Protein AF-A0A2V2BXX1-F1 (afdb_monomer_lite)

Foldseek 3Di:
DDDDDDDDPPPPQQAQEKEFADDPDPVDDQALQPQQRIARDPVRPHGGPDHAAASYEYEYDDDQAHEHAAPDEHHYQEYEHEAPAQAAADPENYEYNDEYEHLEEYEYEHEAEHYDEEHEHEHEDPAEYAHLYEYEYEYEYDPPHPYAYEYEYHYPDPPHEYAHNEEYDYHYPDPPHAAYEYEYQHEYEHLYEHEQPRHAYEYEQEEYEYEGLAYAEEHEYEYEDLREYEYEHAHPAEHEYEYFYAYQDQNYEYEYEYNYALRGEYEYAYDADDPDHHGHAHEEYEYAAYEYEYADDPPHAYAEYEDHYLRGEYEFAHSDHPQAGEYEYQEYEYAAYEYEKEDADLPGIHAYEHVAAHAYDHDPVRYYYHYHYDPVVVCVRCVVVPFKHKRWRRYFHAFPHNCAQDKDWDDDPQKTKIWHHHRTGIMMMIGHDDPVVVVVVVVVVVVVVVVVVVVD

Secondary structure (DSSP, 8-state):
--PPPP------PPPEEEEE--SS-TT--SBTT-GGGEESSTT--SB--S---TTEEEEE-S-S-EEE-TTS-EEESEEEEEEEEE-S--S-SEEESS-EEESS-EEEEEEE---SSEEEEEEEESS-EEESS-EEEEEEE-TT---EEEEEEEESSTT-EEEESS-EEEEESSTTPPPEEEEESSEEEESS-EE-TTEEEEE-SSEEEEEES-EEEEEEEEE-TT-EEEEEE--SSEEEEEEEEEESSTT-EEEEEEE--TT-EEEEEEES--SSSEEPPP--EEEEEEEEEEEPPTT--EEEEEEEEEEEEEEE--SSTTS--EEEEEEEEESSEEEEEEEEETTEE-EEEESS-EEE-S-GGGEEEEEE--HHHHHHHHHHTTSEEEEEEEEE--TT-TTTT-EEEEEETTEEEEEEE-SSEEEEEEEPPPHHHHHHHHHHHHHHHHHHHTT-

pLDDT: mean 91.32, std 12.05, range [31.16, 98.94]

Radius of gyration: 28.4 Å; chains: 1; bounding box: 78×73×84 Å

Structure (mmCIF, N/CA/C/O backbone):
data_AF-A0A2V2BXX1-F1
#
_entry.id   AF-A0A2V2BXX1-F1
#
loop_
_atom_site.group_PDB
_atom_site.id
_atom_site.type_symbol
_atom_site.label_atom_id
_atom_site.label_alt_id
_atom_site.label_comp_id
_atom_site.label_asym_id
_atom_site.label_entity_id
_atom_site.label_seq_id
_atom_site.pdbx_PDB_ins_code
_atom_site.Cartn_x
_atom_site.Cartn_y
_atom_site.Cartn_z
_atom_site.occupancy
_atom_site.B_iso_or_equiv
_atom_site.auth_seq_id
_atom_site.auth_comp_id
_atom_site.auth_asym_id
_atom_site.auth_atom_id
_atom_site.pdbx_PDB_model_num
ATOM 1 N N . MET A 1 1 ? -13.740 -54.137 -30.223 1.00 35.28 1 MET A N 1
ATOM 2 C CA . MET A 1 1 ? -13.662 -52.695 -30.531 1.00 35.28 1 MET A CA 1
ATOM 3 C C . MET A 1 1 ? -13.353 -51.973 -29.231 1.00 35.28 1 MET A C 1
ATOM 5 O O . MET A 1 1 ? -14.256 -51.784 -28.432 1.00 35.28 1 MET A O 1
ATOM 9 N N . LEU A 1 2 ? -12.077 -51.684 -28.973 1.00 31.16 2 LEU A N 1
ATOM 10 C CA . LEU A 1 2 ? -11.660 -50.760 -27.917 1.00 31.16 2 LEU A CA 1
ATOM 11 C C . LEU A 1 2 ? -11.242 -49.472 -28.629 1.00 31.16 2 LEU A C 1
ATOM 13 O O . LEU A 1 2 ? -10.355 -49.515 -29.480 1.00 31.16 2 LEU A O 1
ATOM 17 N N . SER A 1 3 ? -11.919 -48.363 -28.338 1.00 34.69 3 SER A N 1
ATOM 18 C CA . SER A 1 3 ? -11.558 -47.045 -28.854 1.00 34.69 3 SER A CA 1
ATOM 19 C C . SER A 1 3 ? -10.356 -46.513 -28.080 1.00 34.69 3 SER A C 1
ATOM 21 O O . SER A 1 3 ? -10.438 -46.313 -26.868 1.00 34.69 3 SER A O 1
ATOM 23 N N . ALA A 1 4 ? -9.251 -46.274 -28.780 1.00 36.31 4 ALA A N 1
ATOM 24 C CA . ALA A 1 4 ? -8.150 -45.479 -28.262 1.00 36.31 4 ALA A CA 1
ATOM 25 C C . ALA A 1 4 ? -8.583 -44.005 -28.232 1.00 36.31 4 ALA A C 1
ATOM 27 O O . ALA A 1 4 ? -8.923 -43.435 -29.267 1.00 36.31 4 ALA A O 1
ATOM 28 N N . LEU A 1 5 ? -8.601 -43.408 -27.041 1.00 34.56 5 LEU A N 1
ATOM 29 C CA . LEU A 1 5 ? -8.665 -41.959 -26.866 1.00 34.56 5 LEU A CA 1
ATOM 30 C C . LEU A 1 5 ? -7.260 -41.385 -27.116 1.00 34.56 5 LEU A C 1
ATOM 32 O O . LEU A 1 5 ? -6.295 -41.939 -26.581 1.00 34.56 5 LEU A O 1
ATOM 36 N N . PRO A 1 6 ? -7.105 -40.303 -27.897 1.00 39.97 6 PRO A N 1
ATOM 37 C CA . PRO A 1 6 ? -5.820 -39.640 -28.025 1.00 39.97 6 PRO A CA 1
ATOM 38 C C . PRO A 1 6 ? -5.518 -38.880 -26.729 1.00 39.97 6 PRO A C 1
ATOM 40 O O . PRO A 1 6 ? -6.263 -37.992 -26.317 1.00 39.97 6 PRO A O 1
ATOM 43 N N . PHE A 1 7 ? -4.411 -39.244 -26.086 1.00 39.22 7 PHE A N 1
ATOM 44 C CA . PHE A 1 7 ? -3.748 -38.402 -25.098 1.00 39.22 7 PHE A CA 1
ATOM 45 C C . PHE A 1 7 ? -3.263 -37.135 -25.813 1.00 39.22 7 PHE A C 1
ATOM 47 O O . PHE A 1 7 ? -2.335 -37.198 -26.618 1.00 39.22 7 PHE A O 1
ATOM 54 N N . PHE A 1 8 ? -3.883 -35.988 -25.534 1.00 37.69 8 PHE A N 1
ATOM 55 C CA . PHE A 1 8 ? -3.296 -34.695 -25.871 1.00 37.69 8 PHE A CA 1
ATOM 56 C C . PHE A 1 8 ? -2.157 -34.425 -24.886 1.00 37.69 8 PHE A C 1
ATOM 58 O O . PHE A 1 8 ? -2.386 -34.105 -23.722 1.00 37.69 8 PHE A O 1
ATOM 65 N N . TRP A 1 9 ? -0.920 -34.593 -25.344 1.00 38.62 9 TRP A N 1
ATOM 66 C CA . TRP A 1 9 ? 0.232 -33.976 -24.700 1.00 38.62 9 TRP A CA 1
ATOM 67 C C . TRP A 1 9 ? 0.172 -32.473 -24.979 1.00 38.62 9 TRP A C 1
ATOM 69 O O . TRP A 1 9 ? 0.495 -32.039 -26.081 1.00 38.62 9 TRP A O 1
ATOM 79 N N . SER A 1 10 ? -0.231 -31.668 -23.997 1.00 36.09 10 SER A N 1
ATOM 80 C CA . SER A 1 10 ? 0.176 -30.264 -23.960 1.00 36.09 10 SER A CA 1
ATOM 81 C C . SER A 1 10 ? 1.615 -30.231 -23.446 1.00 36.09 10 SER A C 1
ATOM 83 O O . SER A 1 10 ? 1.868 -30.074 -22.252 1.00 36.09 10 SER A O 1
ATOM 85 N N . SER A 1 11 ? 2.580 -30.473 -24.328 1.00 45.53 11 SER A N 1
ATOM 86 C CA . SER A 1 11 ? 3.955 -30.070 -24.054 1.00 45.53 11 SER A CA 1
ATOM 87 C C . SER A 1 11 ? 3.953 -28.548 -23.957 1.00 45.53 11 SER A C 1
ATOM 89 O O . SER A 1 11 ? 3.694 -27.885 -24.960 1.00 45.53 11 SER A O 1
ATOM 91 N N . ALA A 1 12 ? 4.179 -28.006 -22.759 1.00 49.41 12 ALA A N 1
ATOM 92 C CA . ALA A 1 12 ? 4.512 -26.599 -22.596 1.00 49.41 12 ALA A CA 1
ATOM 93 C C . ALA A 1 12 ? 5.791 -26.354 -23.408 1.00 49.41 12 ALA A C 1
ATOM 95 O O . ALA A 1 12 ? 6.870 -26.808 -23.027 1.00 49.41 12 ALA A O 1
ATOM 96 N N . PHE A 1 13 ? 5.649 -25.757 -24.589 1.00 61.97 13 PHE A N 1
ATOM 97 C CA . PHE A 1 13 ? 6.794 -25.237 -25.318 1.00 61.97 13 PHE A CA 1
ATOM 98 C C . PHE A 1 13 ? 7.329 -24.064 -24.499 1.00 61.97 13 PHE A C 1
ATOM 100 O O . PHE A 1 13 ? 6.565 -23.178 -24.127 1.00 61.97 13 PHE A O 1
ATOM 107 N N . ALA A 1 14 ? 8.618 -24.094 -24.163 1.00 79.38 14 ALA A N 1
ATOM 108 C CA . ALA A 1 14 ? 9.272 -22.925 -23.593 1.00 79.38 14 ALA A CA 1
ATOM 109 C C . ALA A 1 14 ? 9.264 -21.812 -24.648 1.00 79.38 14 ALA A C 1
ATOM 111 O O . ALA A 1 14 ? 9.535 -22.091 -25.820 1.00 79.38 14 ALA A O 1
ATOM 112 N N . ALA A 1 15 ? 8.940 -20.586 -24.233 1.00 90.38 15 ALA A N 1
ATOM 113 C CA . ALA A 1 15 ? 8.983 -19.435 -25.121 1.00 90.38 15 ALA A CA 1
ATOM 114 C C . ALA A 1 15 ? 10.393 -19.275 -25.716 1.00 90.38 15 ALA A C 1
ATOM 116 O O . ALA A 1 15 ? 11.394 -19.491 -25.030 1.00 90.38 15 ALA A O 1
ATOM 117 N N . GLN A 1 16 ? 10.471 -18.937 -27.002 1.00 96.06 16 GLN A N 1
ATOM 118 C CA . GLN A 1 16 ? 11.736 -18.726 -27.699 1.00 96.06 16 GLN A CA 1
ATOM 119 C C . GLN A 1 16 ? 12.265 -17.317 -27.425 1.00 96.06 16 GLN A C 1
ATOM 121 O O . GLN A 1 16 ? 11.536 -16.338 -27.570 1.00 96.06 16 GLN A O 1
ATOM 126 N N . ASP A 1 17 ? 13.552 -17.199 -27.117 1.00 97.69 17 ASP A N 1
ATOM 127 C CA . ASP A 1 17 ? 14.192 -15.895 -26.966 1.00 97.69 17 ASP A CA 1
ATOM 128 C C . ASP A 1 17 ? 14.398 -15.217 -28.326 1.00 97.69 17 ASP A C 1
ATOM 130 O O . ASP A 1 17 ? 14.921 -15.807 -29.277 1.00 97.69 17 ASP A O 1
ATOM 134 N N . LEU A 1 18 ? 13.980 -13.957 -28.397 1.00 97.75 18 LEU A N 1
ATOM 135 C CA . LEU A 1 18 ? 14.207 -13.045 -29.501 1.00 97.75 18 LEU A CA 1
ATOM 136 C C . LEU A 1 18 ? 15.052 -11.871 -29.019 1.00 97.75 18 LEU A C 1
ATOM 138 O O . LEU A 1 18 ? 14.770 -11.245 -27.998 1.00 97.75 18 LEU A O 1
ATOM 142 N N . TYR A 1 19 ? 16.059 -11.525 -29.805 1.00 95.50 19 TYR A N 1
ATOM 143 C CA . TYR A 1 19 ? 17.017 -10.479 -29.489 1.00 95.50 19 TYR A CA 1
ATOM 144 C C . TYR A 1 19 ? 16.738 -9.263 -30.353 1.00 95.50 19 TYR A C 1
ATOM 146 O O . TYR A 1 19 ? 16.757 -9.329 -31.584 1.00 95.50 19 TYR A O 1
ATOM 154 N N . PHE A 1 20 ? 16.454 -8.146 -29.700 1.00 93.38 20 PHE A N 1
ATOM 155 C CA . PHE A 1 20 ? 16.162 -6.899 -30.375 1.00 93.38 20 PHE A CA 1
ATOM 156 C C . PHE A 1 20 ? 17.443 -6.282 -30.929 1.00 93.38 20 PHE A C 1
ATOM 158 O O . PHE A 1 20 ? 18.502 -6.281 -30.287 1.00 93.38 20 PHE A O 1
ATOM 165 N N . ASN A 1 21 ? 17.341 -5.734 -32.130 1.00 86.94 21 ASN A N 1
ATOM 166 C CA . ASN A 1 21 ? 18.432 -5.065 -32.808 1.00 86.94 21 ASN A CA 1
ATOM 167 C C . ASN A 1 21 ? 18.099 -3.588 -32.985 1.00 86.94 21 ASN A C 1
ATOM 169 O O . ASN A 1 21 ? 17.189 -3.273 -33.746 1.00 86.94 21 ASN A O 1
ATOM 173 N N . THR A 1 22 ? 18.816 -2.674 -32.321 1.00 70.00 22 THR A N 1
ATOM 174 C CA . THR A 1 22 ? 18.607 -1.235 -32.551 1.00 70.00 22 THR A CA 1
ATOM 175 C C . THR A 1 22 ? 19.831 -0.357 -32.296 1.00 70.00 22 THR A C 1
ATOM 177 O O . THR A 1 22 ? 20.702 -0.664 -31.488 1.00 70.00 22 THR A O 1
ATOM 180 N N . ALA A 1 23 ? 19.754 0.791 -32.985 1.00 53.06 23 ALA A N 1
ATOM 181 C CA . ALA A 1 23 ? 20.090 2.174 -32.622 1.00 53.06 23 ALA A CA 1
ATOM 182 C C . ALA A 1 23 ? 21.279 2.792 -33.362 1.00 53.06 23 ALA A C 1
ATOM 184 O O . ALA A 1 23 ? 21.200 3.972 -33.700 1.00 53.06 23 ALA A O 1
ATOM 185 N N . ASP A 1 24 ? 22.281 2.000 -33.744 1.00 54.75 24 ASP A N 1
ATOM 186 C CA . ASP A 1 24 ? 23.438 2.508 -34.501 1.00 54.75 24 ASP A CA 1
ATOM 187 C C . ASP A 1 24 ? 23.455 2.078 -35.983 1.00 54.75 24 ASP A C 1
ATOM 189 O O . ASP A 1 24 ? 24.312 2.522 -36.749 1.00 54.75 24 ASP A O 1
ATOM 193 N N . SER A 1 25 ? 22.497 1.247 -36.421 1.00 61.72 25 SER A N 1
ATOM 194 C CA . SER A 1 25 ? 22.341 0.857 -37.830 1.00 61.72 25 SER A CA 1
ATOM 195 C C . SER A 1 25 ? 21.210 1.646 -38.503 1.00 61.72 25 SER A C 1
ATOM 197 O O . SER A 1 25 ? 20.096 1.660 -37.976 1.00 61.72 25 SER A O 1
ATOM 199 N N . PRO A 1 26 ? 21.439 2.267 -39.678 1.00 64.75 26 PRO A N 1
ATOM 200 C CA . PRO A 1 26 ? 20.400 2.987 -40.420 1.00 64.75 26 PRO A CA 1
ATOM 201 C C . PRO A 1 26 ? 19.289 2.073 -40.964 1.00 64.75 26 PRO A C 1
ATOM 203 O O . PRO A 1 26 ? 18.260 2.579 -41.407 1.00 64.75 26 PRO A O 1
ATOM 206 N N . ASP A 1 27 ? 19.490 0.753 -40.934 1.00 72.25 27 ASP A N 1
ATOM 207 C CA . ASP A 1 27 ? 18.590 -0.228 -41.543 1.00 72.25 27 ASP A CA 1
ATOM 208 C C . ASP A 1 27 ? 17.429 -0.651 -40.624 1.00 72.25 27 ASP A C 1
ATOM 210 O O . ASP A 1 27 ? 16.461 -1.242 -41.099 1.00 72.25 27 ASP A O 1
ATOM 214 N N . PHE A 1 28 ? 17.496 -0.331 -39.325 1.00 77.88 28 PHE A N 1
ATOM 215 C CA . PHE A 1 28 ? 16.509 -0.752 -38.325 1.00 77.88 28 PHE A CA 1
ATOM 216 C C . PHE A 1 28 ? 15.917 0.447 -37.587 1.00 77.88 28 PHE A C 1
ATOM 218 O O . PHE A 1 28 ? 16.602 1.422 -37.272 1.00 77.88 28 PHE A O 1
ATOM 225 N N . ASN A 1 29 ? 14.621 0.378 -37.289 1.00 86.12 29 ASN A N 1
ATOM 226 C CA . ASN A 1 29 ? 13.957 1.397 -36.481 1.00 86.12 29 ASN A CA 1
ATOM 227 C C . ASN A 1 29 ? 13.998 1.017 -34.987 1.00 86.12 29 ASN A C 1
ATOM 229 O O . ASN A 1 29 ? 14.440 -0.061 -34.613 1.00 86.12 29 ASN A O 1
ATOM 233 N N . ARG A 1 30 ? 13.563 1.920 -34.101 1.00 87.81 30 ARG A N 1
ATOM 234 C CA . ARG A 1 30 ? 13.601 1.704 -32.638 1.00 87.81 30 ARG A CA 1
ATOM 235 C C . ARG A 1 30 ? 12.337 1.056 -32.058 1.00 87.81 30 ARG A C 1
ATOM 237 O O . ARG A 1 30 ? 12.133 1.124 -30.843 1.00 87.81 30 ARG A O 1
ATOM 244 N N . TYR A 1 31 ? 11.449 0.534 -32.907 1.00 93.44 31 TYR A N 1
ATOM 245 C CA . TYR A 1 31 ? 10.123 0.081 -32.500 1.00 93.44 31 TYR A CA 1
ATOM 246 C C . TYR A 1 31 ? 10.107 -1.404 -32.133 1.00 93.44 31 TYR A C 1
ATOM 248 O O . TYR A 1 31 ? 10.334 -2.271 -32.972 1.00 93.44 31 TYR A O 1
ATOM 256 N N . LEU A 1 32 ? 9.800 -1.697 -30.870 1.00 95.31 32 LEU A N 1
ATOM 257 C CA . LEU A 1 32 ? 9.736 -3.055 -30.323 1.00 95.31 32 LEU A CA 1
ATOM 258 C C . LEU A 1 32 ? 8.617 -3.889 -30.958 1.00 95.31 32 LEU A C 1
ATOM 260 O O . LEU A 1 32 ? 8.727 -5.102 -31.048 1.00 95.31 32 LEU A O 1
ATOM 264 N N . ASN A 1 33 ? 7.537 -3.250 -31.408 1.00 95.75 33 ASN A N 1
ATOM 265 C CA . ASN A 1 33 ? 6.390 -3.896 -32.050 1.00 95.75 33 ASN A CA 1
ATOM 266 C C . ASN A 1 33 ? 6.540 -4.086 -33.567 1.00 95.75 33 ASN A C 1
ATOM 268 O O . ASN A 1 33 ? 5.565 -4.432 -34.233 1.00 95.75 33 ASN A O 1
ATOM 272 N N . ASP A 1 34 ? 7.734 -3.867 -34.112 1.00 93.94 34 ASP A N 1
ATOM 273 C CA . ASP A 1 34 ? 8.081 -4.249 -35.476 1.00 93.94 34 ASP A CA 1
ATOM 274 C C . ASP A 1 34 ? 8.897 -5.547 -35.435 1.00 93.94 34 ASP A C 1
ATOM 276 O O . ASP A 1 34 ? 10.028 -5.567 -34.946 1.00 93.94 34 ASP A O 1
ATOM 280 N N . SER A 1 35 ? 8.305 -6.647 -35.915 1.00 94.50 35 SER A N 1
ATOM 281 C CA . SER A 1 35 ? 8.915 -7.980 -35.860 1.00 94.50 35 SER A CA 1
ATOM 282 C C . SER A 1 35 ? 10.227 -8.057 -36.638 1.00 94.50 35 SER A C 1
ATOM 284 O O . SER A 1 35 ? 11.101 -8.832 -36.258 1.00 94.50 35 SER A O 1
ATOM 286 N N . SER A 1 36 ? 10.410 -7.210 -37.657 1.00 92.25 36 SER A N 1
ATOM 287 C CA . SER A 1 36 ? 11.623 -7.203 -38.474 1.00 92.25 36 SER A CA 1
ATOM 288 C C . SER A 1 36 ? 12.866 -6.716 -37.715 1.00 92.25 36 SER A C 1
ATOM 290 O O . SER A 1 36 ? 13.986 -6.954 -38.159 1.00 92.25 36 SER A O 1
ATOM 292 N N . ASN A 1 37 ? 12.706 -6.089 -36.547 1.00 93.12 37 ASN A N 1
ATOM 293 C CA . ASN A 1 37 ? 13.821 -5.674 -35.694 1.00 93.12 37 ASN A CA 1
ATOM 294 C C . ASN A 1 37 ? 14.326 -6.779 -34.742 1.00 93.12 37 ASN A C 1
ATOM 296 O O . ASN A 1 37 ? 15.230 -6.528 -33.942 1.00 93.12 37 ASN A O 1
ATOM 300 N N . TRP A 1 38 ? 13.742 -7.978 -34.776 1.00 95.19 38 TRP A N 1
ATOM 301 C CA . TRP A 1 38 ? 14.069 -9.071 -33.859 1.00 95.19 38 TRP A CA 1
ATOM 302 C C . TRP A 1 38 ? 14.871 -10.176 -34.546 1.00 95.19 38 TRP A C 1
ATOM 304 O O . TRP A 1 38 ? 14.752 -10.397 -35.749 1.00 95.19 38 TRP A O 1
ATOM 314 N N . PHE A 1 39 ? 15.686 -10.881 -33.766 1.00 95.69 39 PHE A N 1
ATOM 315 C CA . PHE A 1 39 ? 16.561 -11.955 -34.229 1.00 95.69 39 PHE A CA 1
ATOM 316 C C . PHE A 1 39 ? 16.403 -13.187 -33.346 1.00 95.69 39 PHE A C 1
ATOM 318 O O . PHE A 1 39 ? 16.154 -13.067 -32.152 1.00 95.69 39 PHE A O 1
ATOM 325 N N . THR A 1 40 ? 16.563 -14.375 -33.919 1.00 96.94 40 THR A N 1
ATOM 326 C CA . THR A 1 40 ? 16.389 -15.648 -33.198 1.00 96.94 40 THR A CA 1
ATOM 327 C C . THR A 1 40 ? 17.648 -16.113 -32.463 1.00 96.94 40 THR A C 1
ATOM 329 O O . THR A 1 40 ? 17.644 -17.184 -31.861 1.00 96.94 40 THR A O 1
ATOM 332 N N . ASP A 1 41 ? 18.734 -15.344 -32.546 1.00 94.38 41 ASP A N 1
ATOM 333 C CA . ASP A 1 41 ? 20.022 -15.618 -31.916 1.00 94.38 41 ASP A CA 1
ATOM 334 C C . ASP A 1 41 ? 20.637 -14.348 -31.312 1.00 94.38 41 ASP A C 1
ATOM 336 O O . ASP A 1 41 ? 20.505 -13.251 -31.855 1.00 94.38 41 ASP A O 1
ATOM 340 N N . GLU A 1 42 ? 21.373 -14.506 -30.210 1.00 91.69 42 GLU A N 1
ATOM 341 C CA . GLU A 1 42 ? 22.026 -13.406 -29.483 1.00 91.69 42 GLU A CA 1
ATOM 342 C C . GLU A 1 42 ? 23.022 -12.622 -30.355 1.00 91.69 42 GLU A C 1
ATOM 344 O O . GLU A 1 42 ? 23.162 -11.400 -30.233 1.00 91.69 42 GLU A O 1
ATOM 349 N N . GLY A 1 43 ? 23.674 -13.323 -31.290 1.00 91.19 43 GLY A N 1
ATOM 350 C CA . GLY A 1 43 ? 24.585 -12.744 -32.274 1.00 91.19 43 GLY A CA 1
ATOM 351 C C . GLY A 1 43 ? 23.897 -11.872 -33.326 1.00 91.19 43 GLY A C 1
ATOM 352 O O . GLY A 1 43 ? 24.595 -11.211 -34.095 1.00 91.19 43 GLY A O 1
ATOM 353 N N . ARG A 1 44 ? 22.556 -11.846 -33.351 1.00 91.19 44 ARG A N 1
ATOM 354 C CA . ARG A 1 44 ? 21.722 -11.099 -34.303 1.00 91.19 44 ARG A CA 1
ATOM 355 C C . ARG A 1 44 ? 22.083 -11.416 -35.753 1.00 91.19 44 ARG A C 1
ATOM 357 O O . ARG A 1 44 ? 22.204 -10.527 -36.594 1.00 91.19 44 ARG A O 1
ATOM 364 N N . THR A 1 45 ? 22.287 -12.697 -36.047 1.00 92.19 45 THR A N 1
ATOM 365 C CA . THR A 1 45 ? 22.678 -13.169 -37.383 1.00 92.19 45 THR A CA 1
ATOM 366 C C . THR A 1 45 ? 21.506 -13.720 -38.191 1.00 92.19 45 THR A C 1
ATOM 368 O O . THR A 1 45 ? 21.547 -13.699 -39.422 1.00 92.19 45 THR A O 1
ATOM 371 N N . GLN A 1 46 ? 20.444 -14.170 -37.522 1.00 94.19 46 GLN A N 1
ATOM 372 C CA . GLN A 1 46 ? 19.235 -14.719 -38.117 1.00 94.19 46 GLN A CA 1
ATOM 373 C C . GLN A 1 46 ? 18.015 -13.867 -37.752 1.00 94.19 46 GLN A C 1
ATOM 375 O O . GLN A 1 46 ? 17.525 -13.897 -36.623 1.00 94.19 46 GLN A O 1
ATOM 380 N N . GLN A 1 47 ? 17.523 -13.103 -38.727 1.00 95.00 47 GLN A N 1
ATOM 381 C CA . GLN A 1 47 ? 16.355 -12.240 -38.561 1.00 95.00 47 GLN A CA 1
ATOM 382 C C . GLN A 1 47 ? 15.080 -13.064 -38.331 1.00 95.00 47 GLN A C 1
ATOM 384 O O . GLN A 1 47 ? 14.888 -14.135 -38.914 1.00 95.00 47 GLN A O 1
ATOM 389 N N . PHE A 1 48 ? 14.211 -12.560 -37.459 1.00 96.25 48 PHE A N 1
ATOM 390 C CA . PHE A 1 48 ? 12.910 -13.140 -37.172 1.00 96.25 48 PHE A CA 1
ATOM 391 C C . PHE A 1 48 ? 11.894 -12.743 -38.252 1.00 96.25 48 PHE A C 1
ATOM 393 O O . PHE A 1 48 ? 11.602 -11.570 -38.456 1.00 96.25 48 PHE A O 1
ATOM 400 N N . GLU A 1 49 ? 11.312 -13.743 -38.913 1.00 94.56 49 GLU A N 1
ATOM 401 C CA . GLU A 1 49 ? 10.328 -13.564 -39.998 1.00 94.56 49 GLU A CA 1
ATOM 402 C C . GLU A 1 49 ? 8.876 -13.807 -39.533 1.00 94.56 49 GLU A C 1
ATOM 404 O O . GLU A 1 49 ? 7.947 -13.893 -40.338 1.00 94.56 49 GLU A O 1
ATOM 409 N N . GLY A 1 50 ? 8.670 -13.993 -38.227 1.00 94.75 50 GLY A N 1
ATOM 410 C CA . GLY A 1 50 ? 7.374 -14.330 -37.649 1.00 94.75 50 GLY A CA 1
ATOM 411 C C . GLY A 1 50 ? 6.556 -13.119 -37.193 1.00 94.75 50 GLY A C 1
ATOM 412 O O . GLY A 1 50 ? 6.900 -11.956 -37.401 1.00 94.75 50 GLY A O 1
ATOM 413 N N . THR A 1 51 ? 5.438 -13.414 -36.531 1.00 95.50 51 THR A N 1
ATOM 414 C CA . THR A 1 51 ? 4.633 -12.425 -35.802 1.00 95.50 51 THR A CA 1
ATOM 415 C C . THR A 1 51 ? 4.945 -12.541 -34.315 1.00 95.50 51 THR A C 1
ATOM 417 O O . THR A 1 51 ? 4.972 -13.651 -33.788 1.00 95.50 51 THR A O 1
ATOM 420 N N . LEU A 1 52 ? 5.181 -11.407 -33.652 1.00 97.31 52 LEU A N 1
ATOM 421 C CA . LEU A 1 52 ? 5.405 -11.366 -32.205 1.00 97.31 52 LEU A CA 1
ATOM 422 C C . LEU A 1 52 ? 4.155 -11.852 -31.458 1.00 97.31 52 LEU A C 1
ATOM 424 O O . LEU A 1 52 ? 3.025 -11.612 -31.890 1.00 97.31 52 LEU A O 1
ATOM 428 N N . GLY A 1 53 ? 4.361 -12.536 -30.339 1.00 96.75 53 GLY A N 1
ATOM 429 C CA . GLY A 1 53 ? 3.289 -13.117 -29.546 1.00 96.75 53 GLY A CA 1
ATOM 430 C C . GLY A 1 53 ? 3.801 -13.792 -28.274 1.00 96.75 53 GLY A C 1
ATOM 431 O O . GLY A 1 53 ? 5.007 -13.796 -28.020 1.00 96.75 53 GLY A O 1
ATOM 432 N N . PRO A 1 54 ? 2.896 -14.402 -27.492 1.00 95.75 54 PRO A N 1
ATOM 433 C CA . PRO A 1 54 ? 3.193 -14.958 -26.171 1.00 95.75 54 PRO A CA 1
ATOM 434 C C . PRO A 1 54 ? 4.090 -16.204 -26.193 1.00 95.75 54 PRO A C 1
ATOM 436 O O . PRO A 1 54 ? 4.404 -16.738 -25.141 1.00 95.75 54 PRO A O 1
ATOM 439 N N . ASP A 1 55 ? 4.517 -16.669 -27.366 1.00 96.75 55 ASP A N 1
ATOM 440 C CA . ASP A 1 55 ? 5.485 -17.760 -27.507 1.00 96.75 55 ASP A CA 1
ATOM 441 C C . ASP A 1 55 ? 6.940 -17.252 -27.535 1.00 96.75 55 ASP A C 1
ATOM 443 O O . ASP A 1 55 ? 7.862 -18.049 -27.707 1.00 96.75 55 ASP A O 1
ATOM 447 N N . TYR A 1 56 ? 7.167 -15.939 -27.396 1.00 98.06 56 TYR A N 1
ATOM 448 C CA . TYR A 1 56 ? 8.489 -15.325 -27.541 1.00 98.06 56 TYR A CA 1
ATOM 449 C C . TYR A 1 56 ? 8.866 -14.434 -26.358 1.00 98.06 56 TYR A C 1
ATOM 451 O O . TYR A 1 56 ? 8.084 -13.576 -25.954 1.00 98.06 56 TYR A O 1
ATOM 459 N N . ASN A 1 57 ? 10.088 -14.569 -25.846 1.00 98.31 57 ASN A N 1
ATOM 460 C CA . ASN A 1 57 ? 10.669 -13.609 -24.907 1.00 98.31 57 ASN A CA 1
ATOM 461 C C . ASN A 1 57 ? 11.435 -12.541 -25.686 1.00 98.31 57 ASN A C 1
ATOM 463 O O . ASN A 1 57 ? 12.266 -12.873 -26.524 1.00 98.31 57 ASN A O 1
ATOM 467 N N . GLY A 1 58 ? 11.196 -11.264 -25.410 1.00 97.75 58 GLY A N 1
ATOM 468 C CA . GLY A 1 58 ? 11.987 -10.179 -25.981 1.00 97.75 58 GLY A CA 1
ATOM 469 C C . GLY A 1 58 ? 13.164 -9.815 -25.085 1.00 97.75 58 GLY A C 1
ATOM 470 O O . GLY A 1 58 ? 12.975 -9.539 -23.905 1.00 97.75 58 GLY A O 1
ATOM 471 N N . ILE A 1 59 ? 14.370 -9.751 -25.639 1.00 96.81 59 ILE A N 1
ATOM 472 C CA . ILE A 1 59 ? 15.585 -9.310 -24.951 1.00 96.81 59 ILE A CA 1
ATOM 473 C C . ILE A 1 59 ? 16.162 -8.096 -25.682 1.00 96.81 59 ILE A C 1
ATOM 475 O O . ILE A 1 59 ? 16.474 -8.153 -26.872 1.00 96.81 59 ILE A O 1
ATOM 479 N N . VAL A 1 60 ? 16.319 -6.987 -24.967 1.00 94.12 60 VAL A N 1
ATOM 480 C CA . VAL A 1 60 ? 16.824 -5.713 -25.484 1.00 94.12 60 VAL A CA 1
ATOM 481 C C . VAL A 1 60 ? 18.129 -5.379 -24.773 1.00 94.12 60 VAL A C 1
ATOM 483 O O . VAL A 1 60 ? 18.100 -5.083 -23.585 1.00 94.12 60 VAL A O 1
ATOM 486 N N . THR A 1 61 ? 19.263 -5.384 -25.481 1.00 89.44 61 THR A N 1
ATOM 487 C CA . THR A 1 61 ? 20.585 -5.100 -24.885 1.00 89.44 61 THR A CA 1
ATOM 488 C C . THR A 1 61 ? 21.386 -4.075 -25.674 1.00 89.44 61 THR A C 1
ATOM 490 O O . THR A 1 61 ? 21.248 -3.974 -26.892 1.00 89.44 61 THR A O 1
ATOM 493 N N . GLY A 1 62 ? 22.251 -3.328 -24.977 1.00 75.75 62 GLY A N 1
ATOM 494 C CA . GLY A 1 62 ? 23.259 -2.453 -25.591 1.00 75.75 62 GLY A CA 1
ATOM 495 C C . GLY A 1 62 ? 22.731 -1.129 -26.145 1.00 75.75 62 GLY A C 1
ATOM 496 O O . GLY A 1 62 ? 23.423 -0.473 -26.918 1.00 75.75 62 GLY A O 1
ATOM 497 N N . MET A 1 63 ? 21.516 -0.721 -25.775 1.00 71.56 63 MET A N 1
ATOM 498 C CA . MET A 1 63 ? 20.818 0.378 -26.441 1.00 71.56 63 MET A CA 1
ATOM 499 C C . MET A 1 63 ? 20.548 1.563 -25.524 1.00 71.56 63 MET A C 1
ATOM 501 O O . MET A 1 63 ? 20.458 1.427 -24.301 1.00 71.56 63 MET A O 1
ATOM 505 N N . THR A 1 64 ? 20.411 2.741 -26.140 1.00 71.25 64 THR A N 1
ATOM 506 C CA . THR A 1 64 ? 20.098 3.982 -25.433 1.00 71.25 64 THR A CA 1
ATOM 507 C C . THR A 1 64 ? 18.616 4.109 -25.131 1.00 71.25 64 THR A C 1
ATOM 509 O O . THR A 1 64 ? 18.253 4.116 -23.958 1.00 71.25 64 THR A O 1
ATOM 512 N N . ASN A 1 65 ? 17.769 4.132 -26.166 1.00 84.94 65 ASN A N 1
ATOM 513 C CA . ASN A 1 65 ? 16.333 4.378 -26.027 1.00 84.94 65 ASN A CA 1
ATOM 514 C C . ASN A 1 65 ? 15.509 3.469 -26.960 1.00 84.94 65 ASN A C 1
ATOM 516 O O . ASN A 1 65 ? 15.838 3.325 -28.139 1.00 84.94 65 ASN A O 1
ATOM 520 N N . VAL A 1 66 ? 14.379 2.944 -26.475 1.00 89.69 66 VAL A N 1
ATOM 521 C CA . VAL A 1 66 ? 13.425 2.129 -27.256 1.00 89.69 66 VAL A CA 1
ATOM 522 C C . VAL A 1 66 ? 12.020 2.695 -27.260 1.00 89.69 66 VAL A C 1
ATOM 524 O O . VAL A 1 66 ? 11.660 3.559 -26.457 1.00 89.69 66 VAL A O 1
ATOM 527 N N . SER A 1 67 ? 11.199 2.255 -28.209 1.00 93.19 67 SER A N 1
ATOM 528 C CA . SER A 1 67 ? 9.806 2.681 -28.279 1.00 93.19 67 SER A CA 1
ATOM 529 C C . SER A 1 67 ? 8.882 1.561 -28.737 1.00 93.19 67 SER A C 1
ATOM 531 O O . SER A 1 67 ? 9.294 0.656 -29.444 1.00 93.19 67 SER A O 1
ATOM 533 N N . VAL A 1 68 ? 7.604 1.661 -28.405 1.00 95.25 68 VAL A N 1
ATOM 534 C CA . VAL A 1 68 ? 6.516 0.951 -29.082 1.00 95.25 68 VAL A CA 1
ATOM 535 C C . VAL A 1 68 ? 5.803 1.981 -29.943 1.00 95.25 68 VAL A C 1
ATOM 537 O O . VAL A 1 68 ? 5.388 3.021 -29.431 1.00 95.25 68 VAL A O 1
ATOM 540 N N . ALA A 1 69 ? 5.704 1.753 -31.252 1.00 94.12 69 ALA A N 1
ATOM 541 C CA . ALA A 1 69 ? 5.008 2.677 -32.143 1.00 94.12 69 ALA A CA 1
ATOM 542 C C . ALA A 1 69 ? 3.515 2.748 -31.789 1.00 94.12 69 ALA A C 1
ATOM 544 O O . ALA A 1 69 ? 2.898 1.730 -31.481 1.00 94.12 69 ALA A O 1
ATOM 545 N N . GLY A 1 70 ? 2.928 3.945 -31.861 1.00 93.38 70 GLY A N 1
ATOM 546 C CA . GLY A 1 70 ? 1.488 4.118 -31.675 1.00 93.38 70 GLY A CA 1
ATOM 547 C C . GLY A 1 70 ? 0.669 3.457 -32.784 1.00 93.38 70 GLY A C 1
ATOM 548 O O . GLY A 1 70 ? 1.121 3.337 -33.920 1.00 93.38 70 GLY A O 1
ATOM 549 N N . GLY A 1 71 ? -0.558 3.052 -32.451 1.00 88.69 71 GLY A N 1
ATOM 550 C CA . GLY A 1 71 ? -1.492 2.421 -33.392 1.00 88.69 71 GLY A CA 1
ATOM 551 C C . GLY A 1 71 ? -1.395 0.894 -33.486 1.00 88.69 71 GLY A C 1
ATOM 552 O O . GLY A 1 71 ? -2.241 0.288 -34.140 1.00 88.69 71 GLY A O 1
ATOM 553 N N . SER A 1 72 ? -0.434 0.263 -32.808 1.00 91.31 72 SER A N 1
ATOM 554 C CA . SER A 1 72 ? -0.342 -1.196 -32.669 1.00 91.31 72 SER A CA 1
ATOM 555 C C . SER A 1 72 ? 0.145 -1.604 -31.2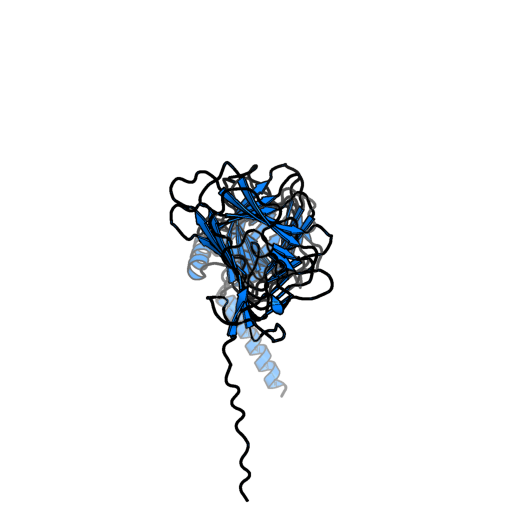72 1.00 91.31 72 SER A C 1
ATOM 557 O O . SER A 1 72 ? 0.507 -0.757 -30.454 1.00 91.31 72 SER A O 1
ATOM 559 N N . THR A 1 73 ? 0.097 -2.902 -30.974 1.00 96.00 73 THR A N 1
ATOM 560 C CA . THR A 1 73 ? 0.424 -3.477 -29.660 1.00 96.00 73 THR A CA 1
ATOM 561 C C . THR A 1 73 ? 1.690 -4.320 -29.758 1.00 96.00 73 THR A C 1
ATOM 563 O O . THR A 1 73 ? 1.839 -5.086 -30.709 1.00 96.00 73 THR A O 1
ATOM 566 N N . LEU A 1 74 ? 2.584 -4.204 -28.776 1.00 98.06 74 LEU A N 1
ATOM 567 C CA . LEU A 1 74 ? 3.634 -5.192 -28.540 1.00 98.06 74 LEU A CA 1
ATOM 568 C C . LEU A 1 74 ? 3.044 -6.345 -27.725 1.00 98.06 74 LEU A C 1
ATOM 570 O O . LEU A 1 74 ? 2.543 -6.108 -26.627 1.00 98.06 74 LEU A O 1
ATOM 574 N N . ASN A 1 75 ? 3.117 -7.566 -28.250 1.00 97.94 75 ASN A N 1
ATOM 575 C CA . ASN A 1 75 ? 2.706 -8.779 -27.549 1.00 97.94 75 ASN A CA 1
ATOM 576 C C . ASN A 1 75 ? 3.879 -9.763 -27.494 1.00 97.94 75 ASN A C 1
ATOM 578 O O . ASN A 1 75 ? 4.439 -10.087 -28.540 1.00 97.94 75 ASN A O 1
ATOM 582 N N . LEU A 1 76 ? 4.254 -10.191 -26.289 1.00 98.50 76 LEU A N 1
ATOM 583 C CA . LEU A 1 76 ? 5.348 -11.124 -26.012 1.00 98.50 76 LEU A CA 1
ATOM 584 C C . LEU A 1 76 ? 4.999 -11.994 -24.794 1.00 98.50 76 LEU A C 1
ATOM 586 O O . LEU A 1 76 ? 4.071 -11.688 -24.045 1.00 98.50 76 LEU A O 1
ATOM 590 N N . ASN A 1 77 ? 5.759 -13.064 -24.567 1.00 98.44 77 ASN A N 1
ATOM 591 C CA . ASN A 1 77 ? 5.738 -13.784 -23.299 1.00 98.44 77 ASN A CA 1
ATOM 592 C C . ASN A 1 77 ? 6.286 -12.883 -22.187 1.00 98.44 77 ASN A C 1
ATOM 594 O O . ASN A 1 77 ? 5.561 -12.462 -21.295 1.00 98.44 77 ASN A O 1
ATOM 598 N N . SER A 1 78 ? 7.561 -12.518 -22.296 1.00 98.50 78 SER A N 1
ATOM 599 C CA . SER A 1 78 ? 8.262 -11.627 -21.374 1.00 98.50 78 SER A CA 1
ATOM 600 C C . SER A 1 78 ? 9.095 -10.605 -22.145 1.00 98.50 78 SER A C 1
ATOM 602 O O . SER A 1 78 ? 9.338 -10.764 -23.343 1.00 98.50 78 SER A O 1
ATOM 604 N N . LEU A 1 79 ? 9.522 -9.539 -21.472 1.00 98.38 79 LEU A N 1
ATOM 605 C CA . LEU A 1 79 ? 10.402 -8.520 -22.037 1.00 98.38 79 LEU A CA 1
ATOM 606 C C . LEU A 1 79 ? 11.488 -8.167 -21.025 1.00 98.38 79 LEU A C 1
ATOM 608 O O . LEU A 1 79 ? 11.187 -7.774 -19.902 1.00 98.38 79 LEU A O 1
ATOM 612 N N . THR A 1 80 ? 12.743 -8.267 -21.442 1.00 97.56 80 THR A N 1
ATOM 613 C CA . THR A 1 80 ? 13.915 -7.849 -20.674 1.00 97.56 80 THR A CA 1
ATOM 614 C C . THR A 1 80 ? 14.580 -6.669 -21.369 1.00 97.56 80 THR A C 1
ATOM 616 O O . THR A 1 80 ? 14.853 -6.726 -22.568 1.00 97.56 80 THR A O 1
ATOM 619 N N . ILE A 1 81 ? 14.825 -5.592 -20.624 1.00 95.38 81 ILE A N 1
ATOM 620 C CA . ILE A 1 81 ? 15.502 -4.383 -21.094 1.00 95.38 81 ILE A CA 1
ATOM 621 C C . ILE A 1 81 ? 16.764 -4.162 -20.263 1.00 95.38 81 ILE A C 1
ATOM 623 O O . ILE A 1 81 ? 16.694 -3.787 -19.091 1.00 95.38 81 ILE A O 1
ATOM 627 N N . ASP A 1 82 ? 17.911 -4.336 -20.910 1.00 93.00 82 ASP A N 1
ATOM 628 C CA . ASP A 1 82 ? 19.235 -4.155 -20.330 1.00 93.00 82 ASP A CA 1
ATOM 629 C C . ASP A 1 82 ? 19.772 -2.768 -20.675 1.00 93.00 82 ASP A C 1
ATOM 631 O O . ASP A 1 82 ? 20.150 -2.460 -21.812 1.00 93.00 82 ASP A O 1
ATOM 635 N N . ARG A 1 83 ? 19.818 -1.918 -19.651 1.00 88.12 83 ARG A N 1
ATOM 636 C CA . ARG A 1 83 ? 20.348 -0.562 -19.691 1.00 88.12 83 ARG A CA 1
ATOM 637 C C . ARG A 1 83 ? 21.626 -0.468 -18.862 1.00 88.12 83 ARG A C 1
ATOM 639 O O . ARG A 1 83 ? 21.627 -0.117 -17.681 1.00 88.12 83 ARG A O 1
ATOM 646 N N . GLU A 1 84 ? 22.739 -0.748 -19.521 1.00 85.81 84 GLU A N 1
ATOM 647 C CA . GLU A 1 84 ? 24.077 -0.602 -18.951 1.00 85.81 84 GLU A CA 1
ATOM 648 C C . GLU A 1 84 ? 24.653 0.804 -19.174 1.00 85.81 84 GLU A C 1
ATOM 650 O O . GLU A 1 84 ? 24.162 1.579 -19.997 1.00 85.81 84 GLU A O 1
ATOM 655 N N . ASN A 1 85 ? 25.743 1.118 -18.467 1.00 88.25 85 ASN A N 1
ATOM 656 C CA . ASN A 1 85 ? 26.525 2.346 -18.649 1.00 88.25 85 ASN A CA 1
ATOM 657 C C . ASN A 1 85 ? 25.735 3.648 -18.433 1.00 88.25 85 ASN A C 1
ATOM 659 O O . ASN A 1 85 ? 26.002 4.676 -19.066 1.00 88.25 85 ASN A O 1
ATOM 663 N N . ILE A 1 86 ? 24.759 3.625 -17.522 1.00 90.62 86 ILE A N 1
ATOM 664 C CA . ILE A 1 86 ? 23.963 4.803 -17.190 1.00 90.62 86 ILE A CA 1
ATOM 665 C C . ILE A 1 86 ? 24.880 5.822 -16.502 1.00 90.62 86 ILE A C 1
ATOM 667 O O . ILE A 1 86 ? 25.478 5.549 -15.463 1.00 90.62 86 ILE A O 1
ATOM 671 N N . SER A 1 87 ? 24.991 7.017 -17.079 1.00 91.00 87 SER A N 1
ATOM 672 C CA . SER A 1 87 ? 25.828 8.099 -16.532 1.00 91.00 87 SER A CA 1
ATOM 673 C C . SER A 1 87 ? 25.253 9.505 -16.732 1.00 91.00 87 SER A C 1
ATOM 675 O O . SER A 1 87 ? 25.780 10.479 -16.195 1.00 91.00 87 SER A O 1
ATOM 677 N N . ALA A 1 88 ? 24.145 9.630 -17.461 1.00 88.00 88 ALA A N 1
ATOM 678 C CA . ALA A 1 88 ? 23.479 10.894 -17.740 1.00 88.00 88 ALA A CA 1
ATOM 679 C C . ALA A 1 88 ? 21.958 10.715 -17.753 1.00 88.00 88 ALA A C 1
ATOM 681 O O . ALA A 1 88 ? 21.442 9.605 -17.891 1.00 88.00 88 ALA A O 1
ATOM 682 N N . ARG A 1 89 ? 21.239 11.825 -17.570 1.00 85.06 89 ARG A N 1
ATOM 683 C CA . ARG A 1 89 ? 19.781 11.853 -17.694 1.00 85.06 89 ARG A CA 1
ATOM 684 C C . ARG A 1 89 ? 19.385 11.628 -19.152 1.00 85.06 89 ARG A C 1
ATOM 686 O O . ARG A 1 89 ? 19.898 12.322 -20.023 1.00 85.06 89 ARG A O 1
ATOM 693 N N . GLU A 1 90 ? 18.405 10.761 -19.370 1.00 77.88 90 GLU A N 1
ATOM 694 C CA . GLU A 1 90 ? 17.781 10.552 -20.678 1.00 77.88 90 GLU A CA 1
ATOM 695 C C . GLU A 1 90 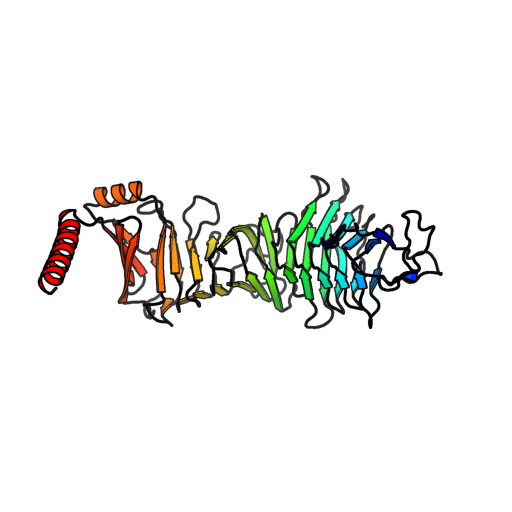? 16.357 11.115 -20.704 1.00 77.88 90 GLU A C 1
ATOM 697 O O . GLU A 1 90 ? 15.708 11.258 -19.665 1.00 77.88 90 GLU A O 1
ATOM 702 N N . SER A 1 91 ? 15.860 11.453 -21.898 1.00 69.88 91 SER A N 1
ATOM 703 C CA . SER A 1 91 ? 14.453 11.848 -22.061 1.00 69.88 91 SER A CA 1
ATOM 704 C C . SER A 1 91 ? 13.497 10.664 -21.895 1.00 69.88 91 SER A C 1
ATOM 706 O O . SER A 1 91 ? 12.396 10.857 -21.398 1.00 69.88 91 SER A O 1
ATOM 708 N N . PHE A 1 92 ? 13.901 9.463 -22.317 1.00 79.94 92 PHE A N 1
ATOM 709 C CA . PHE A 1 92 ? 13.171 8.212 -22.105 1.00 79.94 92 PHE A CA 1
ATOM 710 C C . PHE A 1 92 ? 14.099 7.025 -22.365 1.00 79.94 92 PHE A C 1
ATOM 712 O O . PHE A 1 92 ? 14.800 7.012 -23.366 1.00 79.94 92 PHE A O 1
ATOM 719 N N . MET A 1 93 ? 14.046 6.009 -21.512 1.00 89.19 93 MET A N 1
ATOM 720 C CA . MET A 1 93 ? 14.605 4.684 -21.779 1.00 89.19 93 MET A CA 1
ATOM 721 C C . MET A 1 93 ? 13.626 3.855 -22.625 1.00 89.19 93 MET A C 1
ATOM 723 O O . MET A 1 93 ? 14.029 3.208 -23.590 1.00 89.19 93 MET A O 1
ATOM 727 N N . LEU A 1 94 ? 12.327 3.932 -22.314 1.00 93.56 94 LEU A N 1
ATOM 728 C CA . LEU A 1 94 ? 11.246 3.269 -23.045 1.00 93.56 94 LEU A CA 1
ATOM 729 C C . LEU A 1 94 ? 10.097 4.254 -23.279 1.00 93.56 94 LEU A C 1
ATOM 731 O O . LEU A 1 94 ? 9.596 4.865 -22.344 1.00 93.56 94 LEU A O 1
ATOM 735 N N . SER A 1 95 ? 9.650 4.391 -24.525 1.00 94.19 95 SER A N 1
ATOM 736 C CA . SER A 1 95 ? 8.444 5.152 -24.874 1.00 94.19 95 SER A CA 1
ATOM 737 C C . SER A 1 95 ? 7.328 4.217 -25.332 1.00 94.19 95 SER A C 1
ATOM 739 O O . SER A 1 95 ? 7.447 3.538 -26.350 1.00 94.19 95 SER A O 1
ATOM 741 N N . VAL A 1 96 ? 6.224 4.184 -24.598 1.00 95.44 96 VAL A N 1
ATOM 742 C CA . VAL A 1 96 ? 5.079 3.300 -24.833 1.00 95.44 96 VAL A CA 1
ATOM 743 C C . VAL A 1 96 ? 4.042 4.046 -25.666 1.00 95.44 96 VAL A C 1
ATOM 745 O O . VAL A 1 96 ? 3.028 4.516 -25.156 1.00 95.44 96 VAL A O 1
ATOM 748 N N . GLY A 1 97 ? 4.343 4.230 -26.956 1.00 94.56 97 GLY A N 1
ATOM 749 C CA . GLY A 1 97 ? 3.443 4.860 -27.930 1.00 94.56 97 GLY A CA 1
ATOM 750 C C . GLY A 1 97 ? 2.212 4.005 -28.244 1.00 94.56 97 GLY A C 1
ATOM 751 O O . GLY A 1 97 ? 1.113 4.533 -28.408 1.00 94.56 97 GLY A O 1
ATOM 752 N N . GLY A 1 98 ? 2.402 2.688 -28.315 1.00 95.12 98 GLY A N 1
ATOM 753 C CA . GLY A 1 98 ? 1.358 1.667 -28.413 1.00 95.12 98 GLY A CA 1
ATOM 754 C C . GLY A 1 98 ? 1.352 0.760 -27.181 1.00 95.12 98 GLY A C 1
ATOM 755 O O . GLY A 1 98 ? 2.322 0.758 -26.426 1.00 95.12 98 GLY A O 1
ATOM 756 N N . ARG A 1 99 ? 0.263 0.012 -26.959 1.00 96.00 99 ARG A N 1
ATOM 757 C CA . ARG A 1 99 ? 0.097 -0.837 -25.762 1.00 96.00 99 ARG A CA 1
ATOM 758 C C . ARG A 1 99 ? 1.183 -1.914 -25.700 1.00 96.00 99 ARG A C 1
ATOM 760 O O . ARG A 1 99 ? 1.536 -2.482 -26.734 1.00 96.00 99 ARG A O 1
ATOM 767 N N . ILE A 1 100 ? 1.653 -2.231 -24.498 1.00 98.25 100 ILE A N 1
ATOM 768 C CA . ILE A 1 100 ? 2.451 -3.435 -24.227 1.00 98.25 100 ILE A CA 1
ATOM 769 C C . ILE A 1 100 ? 1.560 -4.444 -23.508 1.00 98.25 100 ILE A C 1
ATOM 771 O O . ILE A 1 100 ? 0.876 -4.091 -22.549 1.00 98.25 100 ILE A O 1
ATOM 775 N N . THR A 1 101 ? 1.566 -5.689 -23.971 1.00 98.19 101 THR A N 1
ATOM 776 C CA . THR A 1 101 ? 0.896 -6.812 -23.311 1.00 98.19 101 THR A CA 1
ATOM 777 C C . THR A 1 101 ? 1.871 -7.973 -23.206 1.00 98.19 101 THR A C 1
ATOM 779 O O . THR A 1 101 ? 2.311 -8.488 -24.232 1.00 98.19 101 THR A O 1
ATOM 782 N N . LEU A 1 102 ? 2.219 -8.365 -21.982 1.00 98.62 102 LEU A N 1
ATOM 783 C CA . LEU A 1 102 ? 3.109 -9.495 -21.708 1.00 98.62 102 LEU A CA 1
ATOM 784 C C . LEU A 1 102 ? 2.335 -10.603 -20.995 1.00 98.62 102 LEU A C 1
ATOM 786 O O . LEU A 1 102 ? 1.547 -10.310 -20.098 1.00 98.62 102 LEU A O 1
ATOM 790 N N . ALA A 1 103 ? 2.554 -11.864 -21.368 1.00 98.00 103 ALA A N 1
ATOM 791 C CA . ALA A 1 103 ? 1.952 -13.000 -20.661 1.00 98.00 103 ALA A CA 1
ATOM 792 C C . ALA A 1 103 ? 2.590 -13.236 -19.279 1.00 98.00 103 ALA A C 1
ATOM 794 O O . ALA A 1 103 ? 1.917 -13.666 -18.347 1.00 98.00 103 ALA A O 1
ATOM 795 N N . GLU A 1 104 ? 3.873 -12.917 -19.147 1.00 97.81 104 GLU A N 1
ATOM 796 C CA . GLU A 1 104 ? 4.682 -13.087 -17.948 1.00 97.81 104 GLU A CA 1
ATOM 797 C C . GLU A 1 104 ? 5.339 -11.749 -17.564 1.00 97.81 104 GLU A C 1
ATOM 799 O O . GLU A 1 104 ? 4.649 -10.778 -17.252 1.00 97.81 104 GLU A O 1
ATOM 804 N N . ASN A 1 105 ? 6.672 -11.692 -17.541 1.00 98.50 105 ASN A N 1
ATOM 805 C CA . ASN A 1 105 ? 7.409 -10.690 -16.781 1.00 98.50 105 ASN A CA 1
ATOM 806 C C . ASN A 1 105 ? 7.917 -9.521 -17.635 1.00 98.50 105 ASN A C 1
ATOM 808 O O . ASN A 1 105 ? 8.292 -9.695 -18.797 1.00 98.50 105 ASN A O 1
ATOM 812 N N . LEU A 1 106 ? 8.030 -8.350 -17.006 1.00 98.62 106 LEU A N 1
ATOM 813 C CA . LEU A 1 106 ? 8.820 -7.220 -17.496 1.00 98.62 106 LEU A CA 1
ATOM 814 C C . LEU A 1 106 ? 10.036 -7.023 -16.590 1.00 98.62 106 LEU A C 1
ATOM 816 O O . LEU A 1 106 ? 9.894 -6.792 -15.389 1.00 98.62 106 LEU A O 1
ATOM 820 N N . ILE A 1 107 ? 11.231 -7.093 -17.162 1.00 98.38 107 ILE A N 1
ATOM 821 C CA . ILE A 1 107 ? 12.489 -7.023 -16.423 1.00 98.38 107 ILE A CA 1
ATOM 822 C C . ILE A 1 107 ? 13.301 -5.833 -16.926 1.00 98.38 107 ILE A C 1
ATOM 824 O O . ILE A 1 107 ? 13.538 -5.692 -18.123 1.00 98.38 107 ILE A O 1
ATOM 828 N N . PHE A 1 108 ? 13.763 -4.996 -16.003 1.00 96.75 108 PHE A N 1
ATOM 829 C CA . PHE A 1 108 ? 14.742 -3.949 -16.268 1.00 96.75 108 PHE A CA 1
ATOM 830 C C . PHE A 1 108 ? 16.046 -4.291 -15.558 1.00 96.75 108 PHE A C 1
ATOM 832 O O . PHE A 1 108 ? 16.065 -4.399 -14.334 1.00 96.75 108 PHE A O 1
ATOM 839 N N . ASN A 1 109 ? 17.139 -4.411 -16.304 1.00 95.12 109 ASN A N 1
ATOM 840 C CA . ASN A 1 109 ? 18.480 -4.516 -15.742 1.00 95.12 109 ASN A CA 1
ATOM 841 C C . ASN A 1 109 ? 19.192 -3.180 -15.944 1.00 95.12 109 ASN A C 1
ATOM 843 O O . ASN A 1 109 ? 19.411 -2.751 -17.070 1.00 95.12 109 ASN A O 1
ATOM 847 N N . MET A 1 110 ? 19.522 -2.491 -14.856 1.00 93.12 110 MET A N 1
ATOM 848 C CA . MET A 1 110 ? 20.036 -1.125 -14.871 1.00 93.12 110 MET A CA 1
ATOM 849 C C . MET A 1 110 ? 21.362 -1.039 -14.119 1.00 93.12 110 MET A C 1
ATOM 851 O O . MET A 1 110 ? 21.417 -1.362 -12.934 1.00 93.12 110 MET A O 1
ATOM 855 N N . ASN A 1 111 ? 22.408 -0.530 -14.774 1.00 92.44 111 ASN A N 1
ATOM 856 C CA . ASN A 1 111 ? 23.711 -0.295 -14.145 1.00 92.44 111 ASN A CA 1
ATOM 857 C C . ASN A 1 111 ? 24.133 1.178 -14.265 1.00 92.44 111 ASN A C 1
ATOM 859 O O . ASN A 1 111 ? 24.326 1.692 -15.371 1.00 92.44 111 ASN A O 1
ATOM 863 N N . LEU A 1 112 ? 24.289 1.844 -13.116 1.00 92.25 112 LEU A N 1
ATOM 864 C CA . LEU A 1 112 ? 24.790 3.211 -12.992 1.00 92.25 112 LEU A CA 1
ATOM 865 C C . LEU A 1 112 ? 26.319 3.224 -12.841 1.00 92.25 112 LEU A C 1
ATOM 867 O O . LEU A 1 112 ? 26.849 2.871 -11.787 1.00 92.25 112 LEU A O 1
ATOM 871 N N . THR A 1 113 ? 27.007 3.720 -13.868 1.00 92.12 113 THR A N 1
ATOM 872 C CA . THR A 1 113 ? 28.478 3.743 -13.971 1.00 92.12 113 THR A CA 1
ATOM 873 C C . THR A 1 113 ? 29.075 5.145 -13.798 1.00 92.12 113 THR A C 1
ATOM 875 O O . THR A 1 113 ? 30.287 5.318 -13.698 1.00 92.12 113 THR A O 1
ATOM 878 N N . GLY A 1 114 ? 28.238 6.187 -13.721 1.00 90.81 114 GLY A N 1
ATOM 879 C CA . GLY A 1 114 ? 28.712 7.550 -13.487 1.00 90.81 114 GLY A CA 1
ATOM 880 C C . GLY A 1 114 ? 27.613 8.606 -13.371 1.00 90.81 114 GLY A C 1
ATOM 881 O O . GLY A 1 114 ? 26.444 8.315 -13.117 1.00 90.81 114 GLY A O 1
ATOM 882 N N . GLY A 1 115 ? 28.000 9.868 -13.554 1.00 89.06 115 GLY A N 1
ATOM 883 C CA . GLY A 1 115 ? 27.094 11.018 -13.575 1.00 89.06 115 GLY A CA 1
ATOM 884 C C . GLY A 1 115 ? 27.231 11.955 -12.380 1.00 89.06 115 GLY A C 1
ATOM 885 O O . GLY A 1 115 ? 28.119 11.825 -11.542 1.00 89.06 115 GLY A O 1
ATOM 886 N N . THR A 1 116 ? 26.361 12.962 -12.320 1.00 85.75 116 THR A N 1
ATOM 887 C CA . THR A 1 116 ? 26.345 13.966 -11.248 1.00 85.75 116 THR A CA 1
ATOM 888 C C . THR A 1 116 ? 24.915 14.190 -10.776 1.00 85.75 116 THR A C 1
ATOM 890 O O . THR A 1 116 ? 24.027 14.450 -11.584 1.00 85.75 116 THR A O 1
ATOM 893 N N . GLY A 1 117 ? 24.692 14.114 -9.463 1.00 88.44 117 GLY A N 1
ATOM 894 C CA . GLY A 1 117 ? 23.371 14.321 -8.868 1.00 88.44 117 GLY A CA 1
ATOM 895 C C . GLY A 1 117 ? 22.365 13.230 -9.251 1.00 88.44 117 GLY A C 1
ATOM 896 O O . GLY A 1 117 ? 22.663 12.042 -9.124 1.00 88.44 117 GLY A O 1
ATOM 897 N N . ASN A 1 118 ? 21.171 13.650 -9.683 1.00 90.88 118 ASN A N 1
ATOM 898 C CA . ASN A 1 118 ? 20.098 12.757 -10.120 1.00 90.88 118 ASN A CA 1
ATOM 899 C C . ASN A 1 118 ? 20.302 12.327 -11.577 1.00 90.88 118 ASN A C 1
ATOM 901 O O . ASN A 1 118 ? 20.193 13.150 -12.489 1.00 90.88 118 ASN A O 1
ATOM 905 N N . VAL A 1 119 ? 20.523 11.032 -11.791 1.00 93.12 119 VAL A N 1
ATOM 906 C CA . VAL A 1 119 ? 20.527 10.425 -13.120 1.00 93.12 119 VAL A CA 1
ATOM 907 C C . VAL A 1 119 ? 19.191 9.727 -13.357 1.00 93.12 119 VAL A C 1
ATOM 909 O O . VAL A 1 119 ? 18.907 8.682 -12.781 1.00 93.12 119 VAL A O 1
ATOM 912 N N . ARG A 1 120 ? 18.348 10.312 -14.208 1.00 93.06 120 ARG A N 1
ATOM 913 C CA . ARG A 1 120 ? 16.954 9.890 -14.388 1.00 93.06 120 ARG A CA 1
ATOM 914 C C . ARG A 1 120 ? 16.731 9.134 -15.708 1.00 93.06 120 ARG A C 1
ATOM 916 O O . ARG A 1 120 ? 17.222 9.583 -16.744 1.00 93.06 120 ARG A O 1
ATOM 923 N N . GLN A 1 121 ? 16.012 8.011 -15.631 1.00 93.38 121 GLN A N 1
ATOM 924 C CA . GLN A 1 121 ? 15.630 7.111 -16.725 1.00 93.38 121 GLN A CA 1
ATOM 925 C C . GLN A 1 121 ? 14.107 6.924 -16.729 1.00 93.38 121 GLN A C 1
ATOM 927 O O . GLN A 1 121 ? 13.544 6.395 -15.769 1.00 93.38 121 GLN A O 1
ATOM 932 N N . ASP A 1 122 ? 13.451 7.336 -17.813 1.00 93.94 122 ASP A N 1
ATOM 933 C CA . ASP A 1 122 ? 11.987 7.394 -17.869 1.00 93.94 122 ASP A CA 1
ATOM 934 C C . ASP A 1 122 ? 11.412 6.281 -18.756 1.00 93.94 122 ASP A C 1
ATOM 936 O O . ASP A 1 122 ? 11.830 6.094 -19.899 1.00 93.94 122 ASP A O 1
ATOM 940 N N . THR A 1 123 ? 10.405 5.577 -18.250 1.00 95.25 123 THR A N 1
ATOM 941 C CA . THR A 1 123 ? 9.420 4.858 -19.059 1.00 95.25 123 THR A CA 1
ATOM 942 C C . THR A 1 123 ? 8.225 5.779 -19.256 1.00 95.25 123 THR A C 1
ATOM 944 O O . THR A 1 123 ? 7.492 6.060 -18.308 1.00 95.25 123 THR A O 1
ATOM 947 N N . VAL A 1 124 ? 8.044 6.279 -20.476 1.00 94.75 124 VAL A N 1
ATOM 948 C CA . VAL A 1 124 ? 7.015 7.269 -20.808 1.00 94.75 124 VAL A CA 1
ATOM 949 C C . VAL A 1 124 ? 5.799 6.581 -21.420 1.00 94.75 124 VAL A C 1
ATOM 951 O O . VAL A 1 124 ? 5.900 5.936 -22.462 1.00 94.75 124 VAL A O 1
ATOM 954 N N . LEU A 1 125 ? 4.643 6.737 -20.787 1.00 95.19 125 LEU A N 1
ATOM 955 C CA . LEU A 1 125 ? 3.370 6.131 -21.138 1.00 95.19 125 LEU A CA 1
ATOM 956 C C . LEU A 1 125 ? 2.531 7.087 -21.992 1.00 95.19 125 LEU A C 1
ATOM 958 O O . LEU A 1 125 ? 1.993 8.088 -21.510 1.00 95.19 125 LEU A O 1
ATOM 962 N N . TYR A 1 126 ? 2.373 6.732 -23.265 1.00 93.88 126 TYR A N 1
ATOM 963 C CA . TYR A 1 126 ? 1.314 7.257 -24.135 1.00 93.88 126 TYR A CA 1
ATOM 964 C C . TYR A 1 126 ? 0.170 6.236 -24.303 1.00 93.88 126 TYR A C 1
ATOM 966 O O . TYR A 1 126 ? -0.947 6.593 -24.690 1.00 93.88 126 TYR A O 1
ATOM 974 N N . SER A 1 127 ? 0.433 4.975 -23.953 1.00 94.56 127 SER A N 1
ATOM 975 C CA . SER A 1 127 ? -0.492 3.845 -23.877 1.00 94.56 127 SER A CA 1
ATOM 976 C C . SER A 1 127 ? -0.206 3.013 -22.618 1.00 94.56 127 SER A C 1
ATOM 978 O O . SER A 1 127 ? 0.738 3.307 -21.885 1.00 94.56 127 SER A O 1
ATOM 980 N N . ASP A 1 128 ? -1.036 2.005 -22.362 1.00 95.62 128 ASP A N 1
ATOM 981 C CA . ASP A 1 128 ? -0.937 1.164 -21.168 1.00 95.62 128 ASP A CA 1
ATOM 982 C C . ASP A 1 128 ? 0.145 0.084 -21.308 1.00 95.62 128 ASP A C 1
ATOM 984 O O . ASP A 1 128 ? 0.439 -0.401 -22.409 1.00 95.62 128 ASP A O 1
ATOM 988 N N . ILE A 1 129 ? 0.698 -0.324 -20.167 1.00 97.62 129 ILE A N 1
ATOM 989 C CA . ILE A 1 129 ? 1.473 -1.560 -20.026 1.00 97.62 129 ILE A CA 1
ATOM 990 C C . ILE A 1 129 ? 0.632 -2.531 -19.203 1.00 97.62 129 ILE A C 1
ATOM 992 O O . ILE A 1 129 ? 0.134 -2.160 -18.142 1.00 97.62 129 ILE A O 1
ATOM 996 N N . ASP A 1 130 ? 0.490 -3.757 -19.691 1.00 98.25 130 ASP A N 1
ATOM 997 C CA . ASP A 1 130 ? -0.279 -4.818 -19.051 1.00 98.25 130 ASP A CA 1
ATOM 998 C C . ASP A 1 130 ? 0.557 -6.100 -18.986 1.00 98.25 130 ASP A C 1
ATOM 1000 O O . ASP A 1 130 ? 0.945 -6.638 -20.027 1.00 98.25 130 ASP A O 1
ATOM 1004 N N . LEU A 1 131 ? 0.886 -6.546 -17.776 1.00 98.19 131 LEU A N 1
ATOM 1005 C CA . LEU A 1 131 ? 1.720 -7.720 -17.528 1.00 98.19 131 LEU A CA 1
ATOM 1006 C C . LEU A 1 131 ? 0.889 -8.814 -16.863 1.00 98.19 131 LEU A C 1
ATOM 1008 O O . LEU A 1 131 ? 0.211 -8.545 -15.878 1.00 98.19 131 LEU A O 1
ATOM 1012 N N . GLY A 1 132 ? 0.988 -10.053 -17.340 1.00 98.25 132 GLY A N 1
ATOM 1013 C CA . GLY A 1 132 ? 0.409 -11.209 -16.651 1.00 98.25 132 GLY A CA 1
ATOM 1014 C C . GLY A 1 132 ? 1.241 -11.692 -15.458 1.00 98.25 132 GLY A C 1
ATOM 1015 O O . GLY A 1 132 ? 0.702 -12.344 -14.568 1.00 98.25 132 GLY A O 1
ATOM 1016 N N . GLY A 1 133 ? 2.538 -11.369 -15.425 1.00 98.50 133 GLY A N 1
ATOM 1017 C CA . GLY A 1 133 ? 3.473 -11.743 -14.365 1.00 98.50 133 GLY A CA 1
ATOM 1018 C C . GLY A 1 133 ? 4.071 -10.545 -13.629 1.00 98.50 133 GLY A C 1
ATOM 1019 O O . GLY A 1 133 ? 3.426 -9.514 -13.430 1.00 98.50 133 GLY A O 1
ATOM 1020 N N . ASN A 1 134 ? 5.322 -10.698 -13.202 1.00 98.81 134 ASN A N 1
ATOM 1021 C CA . ASN A 1 134 ? 6.013 -9.761 -12.324 1.00 98.81 134 ASN A CA 1
ATOM 1022 C C . ASN A 1 134 ? 6.668 -8.614 -13.096 1.00 98.81 134 ASN A C 1
ATOM 1024 O O . ASN A 1 134 ? 7.103 -8.764 -14.242 1.00 98.81 134 ASN A O 1
ATOM 1028 N N . MET A 1 135 ? 6.857 -7.493 -12.408 1.00 98.69 135 MET A N 1
ATOM 1029 C CA . MET A 1 135 ? 7.797 -6.464 -12.827 1.00 98.69 135 MET A CA 1
ATOM 1030 C C . MET A 1 135 ? 9.007 -6.444 -11.895 1.00 98.69 135 MET A C 1
ATOM 1032 O O . MET A 1 135 ? 8.875 -6.302 -10.680 1.00 98.69 135 MET A O 1
ATOM 1036 N N . ILE A 1 136 ? 10.197 -6.574 -12.476 1.00 98.62 136 ILE A N 1
ATOM 1037 C CA . ILE A 1 136 ? 11.453 -6.691 -11.732 1.00 98.62 136 ILE A CA 1
ATOM 1038 C C . ILE A 1 136 ? 12.416 -5.612 -12.214 1.00 98.62 136 ILE A C 1
ATOM 1040 O O . ILE A 1 136 ? 12.706 -5.519 -13.406 1.00 98.62 136 ILE A O 1
ATOM 1044 N N . VAL A 1 137 ? 12.945 -4.815 -11.288 1.00 98.06 137 VAL A N 1
ATOM 1045 C CA . VAL A 1 137 ? 14.014 -3.851 -11.570 1.00 98.06 137 VAL A CA 1
ATOM 1046 C C . VAL A 1 137 ? 15.278 -4.290 -10.846 1.00 98.06 137 VAL A C 1
ATOM 1048 O O . VAL A 1 137 ? 15.401 -4.153 -9.632 1.00 98.06 137 VAL A O 1
ATOM 1051 N N . ASN A 1 138 ? 16.244 -4.804 -11.592 1.00 96.81 138 ASN A N 1
ATOM 1052 C CA . ASN A 1 138 ? 17.572 -5.096 -11.081 1.00 96.81 138 ASN A CA 1
ATOM 1053 C C . ASN A 1 138 ? 18.429 -3.843 -11.250 1.00 96.81 138 ASN A C 1
ATOM 1055 O O . ASN A 1 138 ? 18.738 -3.441 -12.369 1.00 96.81 138 ASN A O 1
ATOM 1059 N N . TYR A 1 139 ? 18.797 -3.211 -10.142 1.00 95.44 139 TYR A N 1
ATOM 1060 C CA . TYR A 1 139 ? 19.562 -1.974 -10.125 1.00 95.44 139 TYR A CA 1
ATOM 1061 C C . TYR A 1 139 ? 20.926 -2.189 -9.475 1.00 95.44 139 TYR A C 1
ATOM 1063 O O . TYR A 1 139 ? 21.030 -2.682 -8.354 1.00 95.44 139 TYR A O 1
ATOM 1071 N N . SER A 1 140 ? 21.991 -1.783 -10.155 1.00 93.75 140 SER A N 1
ATOM 1072 C CA . SER A 1 140 ? 23.337 -1.739 -9.598 1.00 93.75 140 SER A CA 1
ATOM 1073 C C . SER A 1 140 ? 23.966 -0.362 -9.776 1.00 93.75 140 SER A C 1
ATOM 1075 O O . SER A 1 140 ? 23.657 0.397 -10.700 1.00 93.75 140 SER A O 1
ATOM 1077 N N . ARG A 1 141 ? 24.865 -0.030 -8.850 1.00 91.31 141 ARG A N 1
ATOM 1078 C CA . ARG A 1 141 ? 25.720 1.150 -8.920 1.00 91.31 141 ARG A CA 1
ATOM 1079 C C . ARG A 1 141 ? 27.177 0.739 -8.768 1.00 91.31 141 ARG A C 1
ATOM 1081 O O . ARG A 1 141 ? 27.524 0.025 -7.825 1.00 91.31 141 ARG A O 1
ATOM 1088 N N . GLU A 1 142 ? 28.026 1.223 -9.668 1.00 90.56 142 GLU A N 1
ATOM 1089 C CA . GLU A 1 142 ? 29.465 0.980 -9.597 1.00 90.56 142 GLU A CA 1
ATOM 1090 C C . GLU A 1 142 ? 30.115 1.677 -8.393 1.00 90.56 142 GLU A C 1
ATOM 1092 O O . GLU A 1 142 ? 29.711 2.757 -7.948 1.00 90.56 142 GLU A O 1
ATOM 1097 N N . SER A 1 143 ? 31.163 1.049 -7.859 1.00 88.88 143 SER A N 1
ATOM 1098 C CA . SER A 1 143 ? 31.921 1.580 -6.726 1.00 88.88 143 SER A CA 1
ATOM 1099 C C . SER A 1 143 ? 32.517 2.954 -7.050 1.00 88.88 143 SER A C 1
ATOM 1101 O O . SER A 1 143 ? 33.168 3.142 -8.075 1.00 88.88 143 SER A O 1
ATOM 1103 N N . GLY A 1 144 ? 32.354 3.909 -6.132 1.00 86.94 144 GLY A N 1
ATOM 1104 C CA . GLY A 1 144 ? 32.862 5.279 -6.277 1.00 86.94 144 GLY A CA 1
ATOM 1105 C C . GLY A 1 144 ? 31.922 6.238 -7.014 1.00 86.94 144 GLY A C 1
ATOM 1106 O O . GLY A 1 144 ? 32.185 7.442 -7.033 1.00 86.94 144 GLY A O 1
ATOM 1107 N N . VAL A 1 145 ? 30.805 5.751 -7.562 1.00 89.06 145 VAL A N 1
ATOM 1108 C CA . VAL A 1 145 ? 29.770 6.599 -8.160 1.00 89.06 145 VAL A CA 1
ATOM 1109 C C . VAL A 1 145 ? 28.937 7.258 -7.056 1.00 89.06 145 VAL A C 1
ATOM 1111 O O . VAL A 1 145 ? 28.268 6.587 -6.273 1.00 89.06 145 VAL A O 1
ATOM 1114 N N . SER A 1 146 ? 28.976 8.592 -6.990 1.00 88.06 146 SER A N 1
ATOM 1115 C CA . SER A 1 146 ? 28.248 9.385 -5.985 1.00 88.06 146 SER A CA 1
ATOM 1116 C C . SER A 1 146 ? 26.846 9.821 -6.425 1.00 88.06 146 SER A C 1
ATOM 1118 O O . SER A 1 146 ? 26.069 10.307 -5.600 1.00 88.06 146 SER A O 1
ATOM 1120 N N . SER A 1 147 ? 26.510 9.667 -7.709 1.00 90.31 147 SER A N 1
ATOM 1121 C CA . SER A 1 147 ? 25.159 9.886 -8.225 1.00 90.31 147 SER A CA 1
ATOM 1122 C C . SER A 1 147 ? 24.194 8.792 -7.750 1.00 90.31 147 SER A C 1
ATOM 1124 O O . SER A 1 147 ? 24.581 7.731 -7.247 1.00 90.31 147 SER A O 1
ATOM 1126 N N . TYR A 1 148 ? 22.903 9.066 -7.909 1.00 89.44 148 TYR A N 1
ATOM 1127 C CA . TYR A 1 148 ? 21.832 8.094 -7.711 1.00 89.44 148 TYR A CA 1
ATOM 1128 C C . TYR A 1 148 ? 20.966 8.020 -8.965 1.00 89.44 148 TYR A C 1
ATOM 1130 O O . TYR A 1 148 ? 20.874 8.994 -9.720 1.00 89.44 148 TYR A O 1
ATOM 1138 N N . CYS A 1 149 ? 20.315 6.875 -9.170 1.00 92.56 149 CYS A N 1
ATOM 1139 C CA . CYS A 1 149 ? 19.399 6.697 -10.284 1.00 92.56 149 CYS A CA 1
ATOM 1140 C C . CYS A 1 149 ? 17.943 6.929 -9.862 1.00 92.56 149 CYS A C 1
ATOM 1142 O O . CYS A 1 149 ? 17.514 6.472 -8.800 1.00 92.56 149 CYS A O 1
ATOM 1144 N N . THR A 1 150 ? 17.196 7.630 -10.714 1.00 94.88 150 THR A N 1
ATOM 1145 C CA . THR A 1 150 ? 15.733 7.635 -10.687 1.00 94.88 150 THR A CA 1
ATOM 1146 C C . THR A 1 150 ? 15.223 6.805 -11.851 1.00 94.88 150 THR A C 1
ATOM 1148 O O . THR A 1 150 ? 15.483 7.156 -13.000 1.00 94.88 150 THR A O 1
ATOM 1151 N N . PHE A 1 151 ? 14.472 5.751 -11.558 1.00 96.31 151 PHE A N 1
ATOM 1152 C CA . PHE A 1 151 ? 13.654 5.058 -12.540 1.00 96.31 151 PHE A CA 1
ATOM 1153 C C . PHE A 1 151 ? 12.231 5.603 -12.445 1.00 96.31 151 PHE A C 1
ATOM 1155 O O . PHE A 1 151 ? 11.620 5.564 -11.377 1.00 96.31 151 PHE A O 1
ATOM 1162 N N . ALA A 1 152 ? 11.728 6.167 -13.537 1.00 96.00 152 ALA A N 1
ATOM 1163 C CA . ALA A 1 152 ? 10.449 6.853 -13.547 1.00 96.00 152 ALA A CA 1
ATOM 1164 C C . ALA A 1 152 ? 9.430 6.141 -14.436 1.00 96.00 152 ALA A C 1
ATOM 1166 O O . ALA A 1 152 ? 9.732 5.826 -15.584 1.00 96.00 152 ALA A O 1
ATOM 1167 N N . ILE A 1 153 ? 8.204 5.971 -13.946 1.00 96.12 153 ILE A N 1
ATOM 1168 C CA . ILE A 1 153 ? 7.034 5.661 -14.772 1.00 96.12 153 ILE A CA 1
ATOM 1169 C C . ILE A 1 153 ? 6.244 6.952 -14.939 1.00 96.12 153 ILE A C 1
ATOM 1171 O O . ILE A 1 153 ? 5.678 7.486 -13.978 1.00 96.12 153 ILE A O 1
ATOM 1175 N N . VAL A 1 154 ? 6.257 7.477 -16.161 1.00 94.25 154 VAL A N 1
ATOM 1176 C CA . VAL A 1 154 ? 5.728 8.801 -16.469 1.00 94.25 154 VAL A CA 1
ATOM 1177 C C . VAL A 1 154 ? 4.570 8.687 -17.441 1.00 94.25 154 VAL A C 1
ATOM 1179 O O . VAL A 1 154 ? 4.781 8.271 -18.567 1.00 94.25 154 VAL A O 1
ATOM 1182 N N . SER A 1 155 ? 3.365 9.096 -17.066 1.00 91.75 155 SER A N 1
ATOM 1183 C CA . SER A 1 155 ? 2.280 9.313 -18.013 1.00 91.75 155 SER A CA 1
ATOM 1184 C C . SER A 1 155 ? 2.236 10.764 -18.485 1.00 91.75 155 SER A C 1
ATOM 1186 O O . SER A 1 155 ? 2.191 11.694 -17.678 1.00 91.75 155 SER A O 1
ATOM 1188 N N . GLU A 1 156 ? 2.192 10.945 -19.804 1.00 83.19 156 GLU A N 1
ATOM 1189 C CA . GLU A 1 156 ? 1.986 12.242 -20.471 1.00 83.19 156 GLU A CA 1
ATOM 1190 C C . GLU A 1 156 ? 0.505 12.470 -20.836 1.00 83.19 156 GLU A C 1
ATOM 1192 O O . GLU A 1 156 ? 0.130 13.498 -21.400 1.00 83.19 156 GLU A O 1
ATOM 1197 N N . SER A 1 157 ? -0.372 11.506 -20.530 1.00 76.44 157 SER A N 1
ATOM 1198 C CA . SER A 1 157 ? -1.811 11.604 -20.794 1.00 76.44 157 SER A CA 1
ATOM 1199 C C . SER A 1 157 ? -2.646 11.040 -19.645 1.00 76.44 157 SER A C 1
ATOM 1201 O O . SER A 1 157 ? -2.248 10.108 -18.948 1.00 76.44 157 SER A O 1
ATOM 1203 N N . SER A 1 158 ? -3.821 11.619 -19.402 1.00 75.38 158 SER A N 1
ATOM 1204 C CA . SER A 1 158 ? -4.681 11.155 -18.314 1.00 75.38 158 SER A CA 1
ATOM 1205 C C . SER A 1 158 ? -5.183 9.727 -18.566 1.00 75.38 158 SER A C 1
ATOM 1207 O O . SER A 1 158 ? -5.548 9.353 -19.684 1.00 75.38 158 SER A O 1
ATOM 1209 N N . GLY A 1 159 ? -5.205 8.923 -17.501 1.00 75.38 159 GLY A N 1
ATOM 1210 C CA . GLY A 1 159 ? -5.754 7.568 -17.527 1.00 75.38 159 GLY A CA 1
ATOM 1211 C C . GLY A 1 159 ? -4.908 6.545 -18.285 1.00 75.38 159 GLY A C 1
ATOM 1212 O O . GLY A 1 159 ? -5.482 5.622 -18.852 1.00 75.38 159 GLY A O 1
ATOM 1213 N N . ARG A 1 160 ? -3.582 6.719 -18.358 1.00 87.44 160 ARG A N 1
ATOM 1214 C CA . ARG A 1 160 ? -2.668 5.610 -18.675 1.00 87.44 160 ARG A CA 1
ATOM 1215 C C . ARG A 1 160 ? -2.162 4.982 -17.393 1.00 87.44 160 ARG A C 1
ATOM 1217 O O . ARG A 1 160 ? -1.915 5.699 -16.420 1.00 87.44 160 ARG A O 1
ATOM 1224 N N . GLN A 1 161 ? -1.994 3.670 -17.416 1.00 91.88 161 GLN A N 1
ATOM 1225 C CA . GLN A 1 161 ? -1.554 2.921 -16.250 1.00 91.88 161 GLN A CA 1
ATOM 1226 C C . GLN A 1 161 ? -0.512 1.860 -16.597 1.00 91.88 161 GLN A C 1
ATOM 1228 O O . GLN A 1 161 ? -0.430 1.363 -17.723 1.00 91.88 161 GLN A O 1
ATOM 1233 N N . LEU A 1 162 ? 0.269 1.517 -15.580 1.00 97.25 162 LEU A N 1
ATOM 1234 C CA . LEU A 1 162 ? 1.053 0.294 -15.532 1.00 97.25 162 LEU A CA 1
ATOM 1235 C C . LEU A 1 162 ? 0.275 -0.713 -14.682 1.00 97.25 162 LEU A C 1
ATOM 1237 O O . LEU A 1 162 ? 0.026 -0.455 -13.504 1.00 97.25 162 LEU A O 1
ATOM 1241 N N . HIS A 1 163 ? -0.106 -1.829 -15.294 1.00 98.38 163 HIS A N 1
ATOM 1242 C CA . HIS A 1 163 ? -0.731 -2.965 -14.633 1.00 98.38 163 HIS A CA 1
ATOM 1243 C C . HIS A 1 163 ? 0.243 -4.145 -14.576 1.00 98.38 163 HIS A C 1
ATOM 1245 O O . HIS A 1 163 ? 0.815 -4.530 -15.598 1.00 98.38 163 HIS A O 1
ATOM 1251 N N . ILE A 1 164 ? 0.431 -4.693 -13.378 1.00 98.81 164 ILE A N 1
ATOM 1252 C CA . ILE A 1 164 ? 1.322 -5.809 -13.070 1.00 98.81 164 ILE A CA 1
ATOM 1253 C C . ILE A 1 164 ? 0.471 -6.910 -12.428 1.00 98.81 164 ILE A C 1
ATOM 1255 O O . ILE A 1 164 ? 0.029 -6.750 -11.295 1.00 98.81 164 ILE A O 1
ATOM 1259 N N . GLY A 1 165 ? 0.244 -8.014 -13.140 1.00 98.69 165 GLY A N 1
ATOM 1260 C CA . GLY A 1 165 ? -0.574 -9.138 -12.666 1.00 98.69 165 GLY A CA 1
ATOM 1261 C C . GLY A 1 165 ? 0.082 -9.976 -11.559 1.00 98.69 165 GLY A C 1
ATOM 1262 O O . GLY A 1 165 ? -0.597 -10.717 -10.852 1.00 98.69 165 GLY A O 1
ATOM 1263 N N . GLY A 1 166 ? 1.402 -9.868 -11.403 1.00 98.62 166 GLY A N 1
ATOM 1264 C CA . GLY A 1 166 ? 2.169 -10.468 -10.314 1.00 98.62 166 GLY A CA 1
ATOM 1265 C C . GLY A 1 166 ? 2.716 -9.427 -9.336 1.00 98.62 166 GLY A C 1
ATOM 1266 O O . GLY A 1 166 ? 2.055 -8.446 -9.001 1.00 98.62 166 GLY A O 1
ATOM 1267 N N . ASP A 1 167 ? 3.949 -9.645 -8.892 1.00 98.81 167 ASP A N 1
ATOM 1268 C CA . ASP A 1 167 ? 4.637 -8.821 -7.901 1.00 98.81 167 ASP A CA 1
ATOM 1269 C C . ASP A 1 167 ? 5.491 -7.720 -8.554 1.00 98.81 167 ASP A C 1
ATOM 1271 O O . ASP A 1 167 ? 6.012 -7.871 -9.666 1.00 98.81 167 ASP A O 1
ATOM 1275 N N . PHE A 1 168 ? 5.700 -6.622 -7.825 1.00 98.81 168 PHE A N 1
ATOM 1276 C CA . PHE A 1 168 ? 6.702 -5.604 -8.153 1.00 98.81 168 PHE A CA 1
ATOM 1277 C C . PHE A 1 168 ? 7.884 -5.704 -7.191 1.00 98.81 168 PHE A C 1
ATOM 1279 O O . PHE A 1 168 ? 7.695 -5.654 -5.974 1.00 98.81 168 PHE A O 1
ATOM 1286 N N . SER A 1 169 ? 9.106 -5.792 -7.722 1.00 98.38 169 SER A N 1
ATOM 1287 C CA . SER A 1 169 ? 10.321 -5.859 -6.904 1.00 98.38 169 SER A CA 1
ATOM 1288 C C . SER A 1 169 ? 11.485 -5.058 -7.479 1.00 98.38 169 SER A C 1
ATOM 1290 O O . SER A 1 169 ? 11.658 -4.936 -8.695 1.00 98.38 169 SER A O 1
ATOM 1292 N N . VAL A 1 170 ? 12.319 -4.545 -6.572 1.00 97.94 170 VAL A N 1
ATOM 1293 C CA . VAL A 1 170 ? 13.609 -3.934 -6.894 1.00 97.94 170 VAL A CA 1
ATOM 1294 C C . VAL A 1 170 ? 14.711 -4.738 -6.216 1.00 97.94 170 VAL A C 1
ATOM 1296 O O . VAL A 1 170 ? 14.723 -4.886 -4.994 1.00 97.94 170 VAL A O 1
ATOM 1299 N N . ASN A 1 171 ? 15.666 -5.226 -7.001 1.00 96.44 171 ASN A N 1
ATOM 1300 C CA . ASN A 1 171 ? 16.832 -5.948 -6.502 1.00 96.44 171 ASN A CA 1
ATOM 1301 C C . ASN A 1 171 ? 18.075 -5.075 -6.630 1.00 96.44 171 ASN A C 1
ATOM 1303 O O . ASN A 1 171 ? 18.310 -4.479 -7.681 1.00 96.44 171 ASN A O 1
ATOM 1307 N N . LEU A 1 172 ? 18.898 -5.035 -5.583 1.00 93.88 172 LEU A N 1
ATOM 1308 C CA . LEU A 1 172 ? 20.177 -4.328 -5.614 1.00 93.88 172 LEU A CA 1
ATOM 1309 C C . LEU A 1 172 ? 21.304 -5.294 -5.977 1.00 93.88 172 LEU A C 1
ATOM 1311 O O . LEU A 1 172 ? 21.491 -6.318 -5.323 1.00 93.88 172 LEU A O 1
ATOM 1315 N N . GLY A 1 173 ? 22.065 -4.966 -7.020 1.00 85.31 173 GLY A N 1
ATOM 1316 C CA . GLY A 1 173 ? 23.118 -5.836 -7.550 1.00 85.31 173 GLY A CA 1
ATOM 1317 C C . GLY A 1 173 ? 24.412 -5.849 -6.731 1.00 85.31 173 GLY A C 1
ATOM 1318 O O . GLY A 1 173 ? 25.221 -6.761 -6.887 1.00 85.31 173 GLY A O 1
ATOM 1319 N N . THR A 1 174 ? 24.638 -4.858 -5.861 1.00 77.44 174 THR A N 1
ATOM 1320 C CA . THR A 1 174 ? 25.831 -4.777 -4.997 1.00 77.44 174 THR A CA 1
ATOM 1321 C C . THR A 1 174 ? 25.485 -4.183 -3.631 1.00 77.44 174 THR A C 1
ATOM 1323 O O . THR A 1 174 ? 24.555 -3.387 -3.515 1.00 77.44 174 THR A O 1
ATOM 1326 N N . ALA A 1 175 ? 26.265 -4.522 -2.597 1.00 70.88 175 ALA A N 1
ATOM 1327 C CA . ALA A 1 175 ? 26.068 -4.008 -1.235 1.00 70.88 175 ALA A CA 1
ATOM 1328 C C . ALA A 1 175 ? 26.234 -2.478 -1.123 1.00 70.88 175 ALA A C 1
ATOM 1330 O O . ALA A 1 175 ? 25.649 -1.860 -0.238 1.00 70.88 175 ALA A O 1
ATOM 1331 N N . ASP A 1 176 ? 27.000 -1.869 -2.033 1.00 70.06 176 ASP A N 1
ATOM 1332 C CA . ASP A 1 176 ? 27.219 -0.419 -2.079 1.00 70.06 176 ASP A CA 1
ATOM 1333 C C . ASP A 1 176 ? 26.118 0.328 -2.849 1.00 70.06 176 ASP A C 1
ATOM 1335 O O . ASP A 1 176 ? 26.142 1.562 -2.926 1.00 70.06 176 ASP A O 1
ATOM 1339 N N . THR A 1 177 ? 25.163 -0.384 -3.458 1.00 78.25 177 THR A N 1
ATOM 1340 C CA . THR A 1 177 ? 24.057 0.244 -4.184 1.00 78.25 177 THR A CA 1
ATOM 1341 C C . THR A 1 177 ? 23.061 0.822 -3.178 1.00 78.25 177 THR A C 1
ATOM 1343 O O . THR A 1 177 ? 22.567 0.128 -2.295 1.00 78.25 177 THR A O 1
ATOM 1346 N N . THR A 1 178 ? 22.767 2.119 -3.287 1.00 85.12 178 THR A N 1
ATOM 1347 C CA . THR A 1 178 ? 21.707 2.754 -2.489 1.00 85.12 178 THR A CA 1
ATOM 1348 C C . THR A 1 178 ? 20.338 2.441 -3.070 1.00 85.12 178 THR A C 1
ATOM 1350 O O . THR A 1 178 ? 20.233 2.134 -4.255 1.00 85.12 178 THR A O 1
ATOM 1353 N N . ALA A 1 179 ? 19.289 2.622 -2.268 1.00 88.50 179 ALA A N 1
ATOM 1354 C CA . ALA A 1 179 ? 17.914 2.491 -2.731 1.00 88.50 179 ALA A CA 1
ATOM 1355 C C . ALA A 1 179 ? 17.667 3.258 -4.047 1.00 88.50 179 ALA A C 1
ATOM 1357 O O . ALA A 1 179 ? 18.081 4.415 -4.198 1.00 88.50 179 ALA A O 1
ATOM 1358 N N . LEU A 1 180 ? 16.993 2.601 -4.991 1.00 94.44 180 LEU A N 1
ATOM 1359 C CA . LEU A 1 180 ? 16.552 3.205 -6.244 1.00 94.44 180 LEU A CA 1
ATOM 1360 C C . LEU A 1 180 ? 15.505 4.282 -5.939 1.00 94.44 180 LEU A C 1
ATOM 1362 O O . LEU A 1 180 ? 14.648 4.097 -5.076 1.00 94.44 180 LEU A O 1
ATOM 1366 N N . ARG A 1 181 ? 15.515 5.404 -6.659 1.00 95.25 181 ARG A N 1
ATOM 1367 C CA . ARG A 1 181 ? 14.364 6.314 -6.621 1.00 95.25 181 ARG A CA 1
ATOM 1368 C C . ARG A 1 181 ? 13.355 5.856 -7.655 1.00 95.25 181 ARG A C 1
ATOM 1370 O O . ARG A 1 181 ? 13.645 5.899 -8.847 1.00 95.25 181 ARG A O 1
ATOM 1377 N N . PHE A 1 182 ? 12.193 5.410 -7.203 1.00 97.25 182 PHE A N 1
ATOM 1378 C CA . PHE A 1 182 ? 11.103 5.010 -8.078 1.00 97.25 182 PHE A CA 1
ATOM 1379 C C . PHE A 1 182 ? 10.104 6.157 -8.178 1.00 97.25 182 PHE A C 1
ATOM 1381 O O . PHE A 1 182 ? 9.350 6.404 -7.241 1.00 97.25 182 PHE A O 1
ATOM 1388 N N . PHE A 1 183 ? 10.139 6.902 -9.280 1.00 96.56 183 PHE A N 1
ATOM 1389 C CA . PHE A 1 183 ? 9.278 8.065 -9.480 1.00 96.56 183 PHE A CA 1
ATOM 1390 C C . PHE A 1 183 ? 8.032 7.705 -10.284 1.00 96.56 183 PHE A C 1
ATOM 1392 O O . PHE A 1 183 ? 8.126 7.085 -11.340 1.00 96.56 183 PHE A O 1
ATOM 1399 N N . THR A 1 184 ? 6.870 8.171 -9.843 1.00 95.44 184 THR A N 1
ATOM 1400 C CA . THR A 1 184 ? 5.598 7.962 -10.533 1.00 95.44 184 THR A CA 1
ATOM 1401 C C . THR A 1 184 ? 4.815 9.267 -10.643 1.00 95.44 184 THR A C 1
ATOM 1403 O O . THR A 1 184 ? 4.651 10.014 -9.676 1.00 95.44 184 THR A O 1
ATOM 1406 N N . ASN A 1 185 ? 4.301 9.545 -11.844 1.00 93.50 185 ASN A N 1
ATOM 1407 C CA . ASN A 1 185 ? 3.175 10.470 -12.040 1.00 93.50 185 ASN A CA 1
ATOM 1408 C C . ASN A 1 185 ? 1.964 9.770 -12.701 1.00 93.50 185 ASN A C 1
ATOM 1410 O O . ASN A 1 185 ? 1.086 10.432 -13.256 1.00 93.50 185 ASN A O 1
ATOM 1414 N N . ALA A 1 186 ? 1.982 8.438 -12.706 1.00 93.31 186 ALA A N 1
ATOM 1415 C CA . ALA A 1 186 ? 0.990 7.572 -13.314 1.00 93.31 186 ALA A CA 1
ATOM 1416 C C . ALA A 1 186 ? 0.386 6.651 -12.251 1.00 93.31 186 ALA A C 1
ATOM 1418 O O . ALA A 1 186 ? 1.019 6.361 -11.232 1.00 93.31 186 ALA A O 1
ATOM 1419 N N . ASN A 1 187 ? -0.812 6.141 -12.531 1.00 93.94 187 ASN A N 1
ATOM 1420 C CA . ASN A 1 187 ? -1.419 5.109 -11.703 1.00 93.94 187 ASN A CA 1
ATOM 1421 C C . ASN A 1 187 ? -0.673 3.785 -11.896 1.00 93.94 187 ASN A C 1
ATOM 1423 O O . ASN A 1 187 ? -0.322 3.411 -13.020 1.00 93.94 187 ASN A O 1
ATOM 1427 N N . ILE A 1 188 ? -0.468 3.081 -10.785 1.00 96.94 188 ILE A N 1
ATOM 1428 C CA . ILE A 1 188 ? 0.218 1.789 -10.735 1.00 96.94 188 ILE A CA 1
ATOM 1429 C C . ILE A 1 188 ? -0.742 0.789 -10.107 1.00 96.94 188 ILE A C 1
ATOM 1431 O O . ILE A 1 188 ? -1.280 1.052 -9.029 1.00 96.94 188 ILE A O 1
ATOM 1435 N N . MET A 1 189 ? -0.950 -0.333 -10.781 1.00 98.38 189 MET A N 1
ATOM 1436 C CA . MET A 1 189 ? -1.732 -1.453 -10.282 1.00 98.38 189 MET A CA 1
ATOM 1437 C C . MET A 1 189 ? -0.834 -2.684 -10.206 1.00 98.38 189 MET A C 1
ATOM 1439 O O . MET A 1 189 ? -0.190 -3.031 -11.193 1.00 98.38 189 MET A O 1
ATOM 1443 N N . VAL A 1 190 ? -0.775 -3.300 -9.030 1.00 98.81 190 VAL A N 1
ATOM 1444 C CA . VAL A 1 190 ? -0.029 -4.527 -8.746 1.00 98.81 190 VAL A CA 1
ATOM 1445 C C . VAL A 1 190 ? -1.016 -5.506 -8.129 1.00 98.81 190 VAL A C 1
ATOM 1447 O O . VAL A 1 190 ? -1.444 -5.289 -7.000 1.00 98.81 190 VAL A O 1
ATOM 1450 N N . ASP A 1 191 ? -1.404 -6.551 -8.850 1.00 98.69 191 ASP A N 1
ATOM 1451 C CA . ASP A 1 191 ? -2.345 -7.563 -8.349 1.00 98.69 191 ASP A CA 1
ATOM 1452 C C . ASP A 1 191 ? -1.713 -8.432 -7.249 1.00 98.69 191 ASP A C 1
ATOM 1454 O O . ASP A 1 191 ? -2.408 -8.920 -6.355 1.00 98.69 191 ASP A O 1
ATOM 1458 N N . GLY A 1 192 ? -0.391 -8.616 -7.304 1.00 98.56 192 GLY A N 1
ATOM 1459 C CA . GLY A 1 192 ? 0.410 -9.264 -6.273 1.00 98.56 192 GLY A CA 1
ATOM 1460 C C . GLY A 1 192 ? 0.926 -8.291 -5.210 1.00 98.56 192 GLY A C 1
ATOM 1461 O O . GLY A 1 192 ? 0.258 -7.343 -4.794 1.00 98.56 192 GLY A O 1
ATOM 1462 N N . ILE A 1 193 ? 2.140 -8.540 -4.734 1.00 98.75 193 ILE A N 1
ATOM 1463 C CA . ILE A 1 193 ? 2.785 -7.782 -3.666 1.00 98.75 193 ILE A CA 1
ATOM 1464 C C . ILE A 1 193 ? 3.670 -6.686 -4.263 1.00 98.75 193 ILE A C 1
ATOM 1466 O O . ILE A 1 193 ? 4.509 -6.923 -5.133 1.00 98.75 193 ILE A O 1
ATOM 1470 N N . MET A 1 194 ? 3.542 -5.471 -3.732 1.00 98.69 194 MET A N 1
ATOM 1471 C CA . MET A 1 194 ? 4.546 -4.430 -3.914 1.00 98.69 194 MET A CA 1
ATOM 1472 C C . MET A 1 194 ? 5.617 -4.567 -2.828 1.00 98.69 194 MET A C 1
ATOM 1474 O O . MET A 1 194 ? 5.400 -4.204 -1.667 1.00 98.69 194 MET A O 1
ATOM 1478 N N . HIS A 1 195 ? 6.769 -5.129 -3.195 1.00 98.50 195 HIS A N 1
ATOM 1479 C CA . HIS A 1 195 ? 7.894 -5.316 -2.281 1.00 98.50 195 HIS A CA 1
ATOM 1480 C C . HIS A 1 195 ? 8.627 -3.994 -2.082 1.00 98.50 195 HIS A C 1
ATOM 1482 O O . HIS A 1 195 ? 9.449 -3.629 -2.910 1.00 98.50 195 HIS A O 1
ATOM 1488 N N . MET A 1 196 ? 8.350 -3.291 -0.985 1.00 97.62 196 MET A N 1
ATOM 1489 C CA . MET A 1 196 ? 8.821 -1.926 -0.709 1.00 97.62 196 MET A CA 1
ATOM 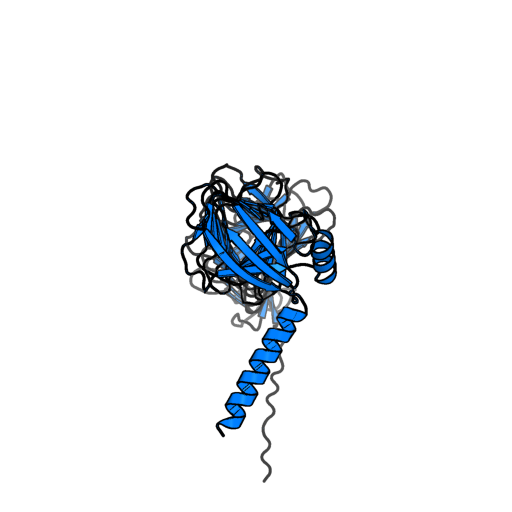1490 C C . MET A 1 196 ? 10.329 -1.812 -0.439 1.00 97.62 196 MET A C 1
ATOM 1492 O O . MET A 1 196 ? 10.839 -0.705 -0.264 1.00 97.62 196 MET A O 1
ATOM 1496 N N . ASP A 1 197 ? 11.038 -2.939 -0.385 1.00 95.25 197 ASP A N 1
ATOM 1497 C CA . ASP A 1 197 ? 12.477 -2.984 -0.171 1.00 95.25 197 ASP A CA 1
ATOM 1498 C C . ASP A 1 197 ? 13.236 -2.308 -1.316 1.00 95.25 197 ASP A C 1
ATOM 1500 O O . ASP A 1 197 ? 12.836 -2.342 -2.478 1.00 95.25 197 ASP A O 1
ATOM 1504 N N . ASN A 1 198 ? 14.400 -1.745 -0.992 1.00 94.62 198 ASN A N 1
ATOM 1505 C CA . ASN A 1 198 ? 15.383 -1.265 -1.966 1.00 94.62 198 ASN A CA 1
ATOM 1506 C C . ASN A 1 198 ? 14.976 -0.053 -2.821 1.00 94.62 198 ASN A C 1
ATOM 1508 O O . ASN A 1 198 ? 15.752 0.337 -3.700 1.00 94.62 198 ASN A O 1
ATOM 1512 N N . PHE A 1 199 ? 13.838 0.598 -2.563 1.00 95.25 199 PHE A N 1
ATOM 1513 C CA . PHE A 1 199 ? 13.496 1.846 -3.245 1.00 95.25 199 PHE A CA 1
ATOM 1514 C C . PHE A 1 199 ? 12.803 2.890 -2.363 1.00 95.25 199 PHE A C 1
ATOM 1516 O O . PHE A 1 199 ? 12.256 2.615 -1.297 1.00 95.25 199 PHE A O 1
ATOM 1523 N N . VAL A 1 200 ? 12.849 4.131 -2.844 1.00 95.69 200 VAL A N 1
ATOM 1524 C CA . VAL A 1 200 ? 12.048 5.254 -2.351 1.00 95.69 200 VAL A CA 1
ATOM 1525 C C . VAL A 1 200 ? 10.984 5.555 -3.396 1.00 95.69 200 VAL A C 1
ATOM 1527 O O . VAL A 1 200 ? 11.323 5.928 -4.522 1.00 95.69 200 VAL A O 1
ATOM 1530 N N . TRP A 1 201 ? 9.712 5.397 -3.037 1.00 97.62 201 TRP A N 1
ATOM 1531 C CA . TRP A 1 201 ? 8.585 5.679 -3.919 1.00 97.62 201 TRP A CA 1
ATOM 1532 C C . TRP A 1 201 ? 8.255 7.169 -3.916 1.00 97.62 201 TRP A C 1
ATOM 1534 O O . TRP A 1 201 ? 7.774 7.714 -2.927 1.00 97.62 201 TRP A O 1
ATOM 1544 N N . GLN A 1 202 ? 8.512 7.841 -5.027 1.00 96.88 202 GLN A N 1
ATOM 1545 C CA . GLN A 1 202 ? 8.327 9.273 -5.199 1.00 96.88 202 GLN A CA 1
ATOM 1546 C C . GLN A 1 202 ? 7.099 9.552 -6.067 1.00 96.88 202 GLN A C 1
ATOM 1548 O O . GLN A 1 202 ? 7.113 9.299 -7.267 1.00 96.88 202 GLN A O 1
ATOM 1553 N N . ASN A 1 203 ? 6.056 10.122 -5.473 1.00 96.81 203 ASN A N 1
ATOM 1554 C CA . ASN A 1 203 ? 4.807 10.456 -6.149 1.00 96.81 203 ASN A CA 1
ATOM 1555 C C . ASN A 1 203 ? 4.742 11.948 -6.465 1.00 96.81 203 ASN A C 1
ATOM 1557 O O . ASN A 1 203 ? 4.938 12.787 -5.584 1.00 96.81 203 ASN A O 1
ATOM 1561 N N . SER A 1 204 ? 4.471 12.286 -7.725 1.00 94.88 204 SER A N 1
ATOM 1562 C CA . SER A 1 204 ? 4.427 13.682 -8.171 1.00 94.88 204 SER A CA 1
ATOM 1563 C C . SER A 1 204 ? 3.274 14.485 -7.544 1.00 94.88 204 SER A C 1
ATOM 1565 O O . SER A 1 204 ? 2.395 13.942 -6.880 1.00 94.88 204 SER A O 1
ATOM 1567 N N . ASN A 1 205 ? 3.220 15.781 -7.849 1.00 93.12 205 ASN A N 1
ATOM 1568 C CA . ASN A 1 205 ? 2.201 16.735 -7.396 1.00 93.12 205 ASN A CA 1
ATOM 1569 C C . ASN A 1 205 ? 0.791 16.566 -7.996 1.00 93.12 205 ASN A C 1
ATOM 1571 O O . ASN A 1 205 ? -0.055 17.449 -7.864 1.00 93.12 205 ASN A O 1
ATOM 1575 N N . GLY A 1 206 ? 0.545 15.456 -8.692 1.00 92.50 206 GLY A N 1
ATOM 1576 C CA . GLY A 1 206 ? -0.760 15.093 -9.233 1.00 92.50 206 GLY A CA 1
ATOM 1577 C C . GLY A 1 206 ? -1.633 14.332 -8.235 1.00 92.50 206 GLY A C 1
ATOM 1578 O O . GLY A 1 206 ? -1.307 14.201 -7.055 1.00 92.50 206 GLY A O 1
ATOM 1579 N N . GLN A 1 207 ? -2.753 13.817 -8.741 1.00 93.62 207 GLN A N 1
ATOM 1580 C CA . GLN A 1 207 ? -3.571 12.834 -8.037 1.00 93.62 207 GLN A CA 1
ATOM 1581 C C . GLN A 1 207 ? -3.248 11.447 -8.582 1.00 93.62 207 GLN A C 1
ATOM 1583 O O . GLN A 1 207 ? -3.446 11.203 -9.773 1.00 93.62 207 GLN A O 1
ATOM 1588 N N . HIS A 1 208 ? -2.789 10.561 -7.707 1.00 94.25 208 HIS A N 1
ATOM 1589 C CA . HIS A 1 208 ? -2.402 9.199 -8.055 1.00 94.25 208 HIS A CA 1
ATOM 1590 C C . HIS A 1 208 ? -3.232 8.204 -7.266 1.00 94.25 208 HIS A C 1
ATOM 1592 O O . HIS A 1 208 ? -3.419 8.351 -6.056 1.00 94.25 208 HIS A O 1
ATOM 1598 N N . TYR A 1 209 ? -3.728 7.193 -7.966 1.00 95.69 209 TYR A N 1
ATOM 1599 C CA . TYR A 1 209 ? -4.548 6.132 -7.402 1.00 95.69 209 TYR A CA 1
ATOM 1600 C C . TYR A 1 209 ? -3.858 4.804 -7.690 1.00 95.69 209 TYR A C 1
ATOM 1602 O O . TYR A 1 209 ? -3.865 4.324 -8.825 1.00 95.69 209 TYR A O 1
ATOM 1610 N N . HIS A 1 210 ? -3.232 4.240 -6.664 1.00 97.94 210 HIS A N 1
ATOM 1611 C CA . HIS A 1 210 ? -2.552 2.956 -6.738 1.00 97.94 210 HIS A CA 1
ATOM 1612 C C . HIS A 1 210 ? -3.443 1.855 -6.177 1.00 97.94 210 HIS A C 1
ATOM 1614 O O . HIS A 1 210 ? -4.144 2.058 -5.185 1.00 97.94 210 HIS A O 1
ATOM 1620 N N . MET A 1 211 ? -3.391 0.679 -6.794 1.00 98.62 211 MET A N 1
ATOM 1621 C CA . MET A 1 211 ? -4.048 -0.527 -6.294 1.00 98.62 211 MET A CA 1
ATOM 1622 C C . MET A 1 211 ? -3.003 -1.622 -6.131 1.00 98.62 211 MET A C 1
ATOM 1624 O O . MET A 1 211 ? -2.291 -1.911 -7.083 1.00 98.62 211 MET A O 1
ATOM 1628 N N . LEU A 1 212 ? -2.902 -2.198 -4.936 1.00 98.88 212 LEU A N 1
ATOM 1629 C CA . LEU A 1 212 ? -1.876 -3.176 -4.583 1.00 98.88 212 LEU A CA 1
ATOM 1630 C C . LEU A 1 212 ? -2.541 -4.412 -3.956 1.00 98.88 212 LEU A C 1
ATOM 1632 O O . LEU A 1 212 ? -3.376 -4.270 -3.061 1.00 98.88 212 LEU A O 1
ATOM 1636 N N . GLY A 1 213 ? -2.155 -5.622 -4.354 1.00 98.69 213 GLY A N 1
ATOM 1637 C CA . GLY A 1 213 ? -2.528 -6.885 -3.698 1.00 98.69 213 GLY A CA 1
ATOM 1638 C C . GLY A 1 213 ? -1.877 -7.078 -2.328 1.00 98.69 213 GLY A C 1
ATOM 1639 O O . GLY A 1 213 ? -2.174 -8.029 -1.608 1.00 98.69 213 GLY A O 1
ATOM 1640 N N . GLY A 1 214 ? -0.998 -6.159 -1.943 1.00 98.69 214 GLY A N 1
ATOM 1641 C CA . GLY A 1 214 ? -0.413 -6.030 -0.620 1.00 98.69 214 GLY A CA 1
ATOM 1642 C C . GLY A 1 214 ? 0.914 -5.291 -0.681 1.00 98.69 214 GLY A C 1
ATOM 1643 O O . GLY A 1 214 ? 1.471 -5.060 -1.754 1.00 98.69 214 GLY A O 1
ATOM 1644 N N . MET A 1 215 ? 1.431 -4.917 0.483 1.00 98.75 215 MET A N 1
ATOM 1645 C CA . MET A 1 215 ? 2.761 -4.328 0.621 1.00 98.75 215 MET A CA 1
ATOM 1646 C C . MET A 1 215 ? 3.585 -5.144 1.605 1.00 98.75 215 MET A C 1
ATOM 1648 O O . MET A 1 215 ? 3.121 -5.430 2.713 1.00 98.75 215 MET A O 1
ATOM 1652 N N . SER A 1 216 ? 4.822 -5.457 1.230 1.00 98.44 216 SER A N 1
ATOM 1653 C CA . SER A 1 216 ? 5.776 -6.132 2.110 1.00 98.44 216 SER A CA 1
ATOM 1654 C C . SER A 1 216 ? 7.079 -5.354 2.236 1.00 98.44 216 SER A C 1
ATOM 1656 O O . SER A 1 216 ? 7.381 -4.504 1.401 1.00 98.44 216 SER A O 1
ATOM 1658 N N . GLY A 1 217 ? 7.894 -5.702 3.228 1.00 97.19 217 GLY A N 1
ATOM 1659 C CA . GLY A 1 217 ? 9.260 -5.188 3.330 1.00 97.19 217 GLY A CA 1
ATOM 1660 C C . GLY A 1 217 ? 9.338 -3.785 3.922 1.00 97.19 217 GLY A C 1
ATOM 1661 O O . GLY A 1 217 ? 8.384 -3.306 4.543 1.00 97.19 217 GLY A O 1
ATOM 1662 N N . SER A 1 218 ? 10.491 -3.134 3.771 1.00 94.94 218 SER A N 1
ATOM 1663 C CA . SER A 1 218 ? 10.758 -1.818 4.360 1.00 94.94 218 SER A CA 1
ATOM 1664 C C . SER A 1 218 ? 11.124 -0.774 3.314 1.00 94.94 218 SER A C 1
ATOM 1666 O O . SER A 1 218 ? 12.100 -0.942 2.590 1.00 94.94 218 SER A O 1
ATOM 1668 N N . GLY A 1 219 ? 10.397 0.342 3.289 1.00 93.69 219 GLY A N 1
ATOM 1669 C CA . GLY A 1 219 ? 10.605 1.376 2.278 1.00 93.69 219 GLY A CA 1
ATOM 1670 C C . GLY A 1 219 ? 10.165 2.770 2.698 1.00 93.69 219 GLY A C 1
ATOM 1671 O O . GLY A 1 219 ? 9.876 3.054 3.862 1.00 93.69 219 GLY A O 1
ATOM 1672 N N . MET A 1 220 ? 10.125 3.668 1.720 1.00 95.94 220 MET A N 1
ATOM 1673 C CA . MET A 1 220 ? 9.719 5.055 1.913 1.00 95.94 220 MET A CA 1
ATOM 1674 C C . MET A 1 220 ? 8.764 5.484 0.811 1.00 95.94 220 MET A C 1
ATOM 1676 O O . MET A 1 220 ? 8.989 5.173 -0.355 1.00 95.94 220 MET A O 1
ATOM 1680 N N . ILE A 1 221 ? 7.737 6.241 1.184 1.00 97.69 221 ILE A N 1
ATOM 1681 C CA . ILE A 1 221 ? 6.829 6.911 0.256 1.00 97.69 221 ILE A CA 1
ATOM 1682 C C . ILE A 1 221 ? 6.986 8.414 0.452 1.00 97.6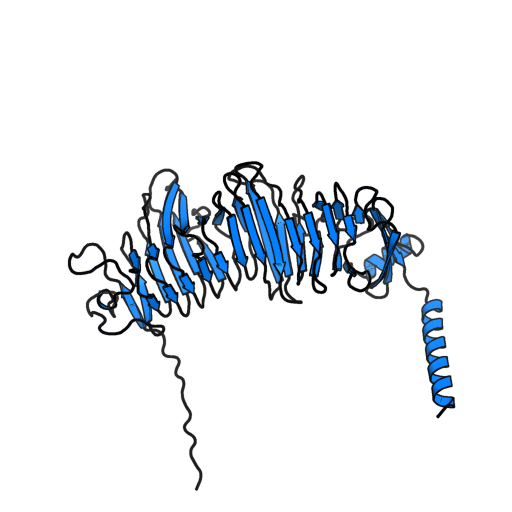9 221 ILE A C 1
ATOM 1684 O O . ILE A 1 221 ? 6.953 8.899 1.581 1.00 97.69 221 ILE A O 1
ATOM 1688 N N . VAL A 1 222 ? 7.141 9.155 -0.640 1.00 97.50 222 VAL A N 1
ATOM 1689 C CA . VAL A 1 222 ? 7.240 10.615 -0.649 1.00 97.50 222 VAL A CA 1
ATOM 1690 C C . VAL A 1 222 ? 6.185 11.181 -1.588 1.00 97.50 222 VAL A C 1
ATOM 1692 O O . VAL A 1 222 ? 6.093 10.745 -2.734 1.00 97.50 222 VAL A O 1
ATOM 1695 N N . VAL A 1 223 ? 5.414 12.166 -1.125 1.00 97.62 223 VAL A N 1
ATOM 1696 C CA . VAL A 1 223 ? 4.414 12.871 -1.946 1.00 97.62 223 VAL A CA 1
ATOM 1697 C C . VAL A 1 223 ? 4.813 14.334 -2.117 1.00 97.62 223 VAL A C 1
ATOM 1699 O O . VAL A 1 223 ? 4.923 15.092 -1.143 1.00 97.62 223 VAL A O 1
ATOM 1702 N N . TYR A 1 224 ? 5.028 14.731 -3.370 1.00 95.50 224 TYR A N 1
ATOM 1703 C CA . TYR A 1 224 ? 5.556 16.046 -3.722 1.00 95.50 224 TYR A CA 1
ATOM 1704 C C . TYR A 1 224 ? 4.467 17.107 -3.878 1.00 95.50 224 TYR A C 1
ATOM 1706 O O . TYR A 1 224 ? 3.400 16.839 -4.410 1.00 95.50 224 TYR A O 1
ATOM 1714 N N . ASP A 1 225 ? 4.788 18.325 -3.452 1.00 93.31 225 ASP A N 1
ATOM 1715 C CA . ASP A 1 225 ? 4.184 19.613 -3.815 1.00 93.31 225 ASP A CA 1
ATOM 1716 C C . ASP A 1 225 ? 2.650 19.632 -3.841 1.00 93.31 225 ASP A C 1
ATOM 1718 O O . ASP A 1 225 ? 2.027 19.930 -4.859 1.00 93.31 225 ASP A O 1
ATOM 1722 N N . ALA A 1 226 ? 2.045 19.334 -2.691 1.00 92.38 226 ALA A N 1
ATOM 1723 C CA . ALA A 1 226 ? 0.601 19.247 -2.482 1.00 92.38 226 ALA A CA 1
ATOM 1724 C C . ALA A 1 226 ? -0.094 18.170 -3.336 1.00 92.38 226 ALA A C 1
ATOM 1726 O O . ALA A 1 226 ? -1.297 18.247 -3.588 1.00 92.38 226 ALA A O 1
ATOM 1727 N N . GLY A 1 227 ? 0.664 17.157 -3.759 1.00 95.50 227 GLY A N 1
ATOM 1728 C CA . GLY A 1 227 ? 0.147 15.969 -4.416 1.00 95.50 227 GLY A CA 1
ATOM 1729 C C . GLY A 1 227 ? -0.776 15.161 -3.512 1.00 95.50 227 GLY A C 1
ATOM 1730 O O . GLY A 1 227 ? -0.757 15.257 -2.281 1.00 95.50 227 GLY A O 1
ATOM 1731 N N . TYR A 1 228 ? -1.586 14.332 -4.150 1.00 96.06 228 TYR A N 1
ATOM 1732 C CA . TYR A 1 228 ? -2.512 13.430 -3.491 1.00 96.06 228 TYR A CA 1
ATOM 1733 C C . TYR A 1 228 ? -2.228 12.016 -3.975 1.00 96.06 228 TYR A C 1
ATOM 1735 O O . TYR A 1 228 ? -2.252 11.743 -5.172 1.00 96.06 228 TYR A O 1
ATOM 1743 N N . THR A 1 229 ? -1.944 11.112 -3.050 1.00 97.50 229 THR A N 1
ATOM 1744 C CA . THR A 1 229 ? -1.721 9.699 -3.348 1.00 97.50 229 THR A CA 1
ATOM 1745 C C . THR A 1 229 ? -2.711 8.871 -2.555 1.00 97.50 229 THR A C 1
ATOM 1747 O O . THR A 1 229 ? -2.825 9.028 -1.344 1.00 97.50 229 THR A O 1
ATOM 1750 N N . SER A 1 230 ? -3.431 7.989 -3.235 1.00 98.25 230 SER A N 1
ATOM 1751 C CA . SER A 1 230 ? -4.316 7.010 -2.619 1.00 98.25 230 SER A CA 1
ATOM 1752 C C . SER A 1 230 ? -3.778 5.615 -2.897 1.00 98.25 230 SER A C 1
ATOM 1754 O O . SER A 1 230 ? -3.489 5.284 -4.047 1.00 98.25 230 SER A O 1
ATOM 1756 N N . ILE A 1 231 ? -3.634 4.809 -1.848 1.00 98.75 231 ILE A N 1
ATOM 1757 C CA . ILE A 1 231 ? -3.262 3.399 -1.946 1.00 98.75 231 ILE A CA 1
ATOM 1758 C C . ILE A 1 231 ? -4.476 2.562 -1.558 1.00 98.75 231 ILE A C 1
ATOM 1760 O O . ILE A 1 231 ? -4.971 2.652 -0.434 1.00 98.75 231 ILE A O 1
ATOM 1764 N N . ASN A 1 232 ? -4.951 1.742 -2.489 1.00 98.75 232 ASN A N 1
ATOM 1765 C CA . ASN A 1 232 ? -6.004 0.764 -2.261 1.00 98.75 232 ASN A CA 1
ATOM 1766 C C . ASN A 1 232 ? -5.419 -0.644 -2.189 1.00 98.75 232 ASN A C 1
ATOM 1768 O O . ASN A 1 232 ? -4.866 -1.151 -3.161 1.00 98.75 232 ASN A O 1
ATOM 1772 N N . LEU A 1 233 ? -5.546 -1.263 -1.025 1.00 98.94 233 LEU A N 1
ATOM 1773 C CA . LEU A 1 233 ? -5.029 -2.585 -0.719 1.00 98.94 233 LEU A CA 1
ATOM 1774 C C . LEU A 1 233 ? -6.113 -3.635 -0.943 1.00 98.94 233 LEU A C 1
ATOM 1776 O O . LEU A 1 233 ? -7.226 -3.501 -0.440 1.00 98.94 233 LEU A O 1
ATOM 1780 N N . THR A 1 234 ? -5.782 -4.699 -1.666 1.00 98.75 234 THR A N 1
ATOM 1781 C CA . THR A 1 234 ? -6.716 -5.771 -2.058 1.00 98.75 234 THR A CA 1
ATOM 1782 C C . THR A 1 234 ? -6.290 -7.139 -1.532 1.00 98.75 234 THR A C 1
ATOM 1784 O O . THR A 1 234 ? -6.625 -8.174 -2.104 1.00 98.75 234 THR A O 1
ATOM 1787 N N . ASN A 1 235 ? -5.564 -7.155 -0.409 1.00 98.44 235 ASN A N 1
ATOM 1788 C CA . ASN A 1 235 ? -4.878 -8.342 0.086 1.00 98.44 235 ASN A CA 1
ATOM 1789 C C . ASN A 1 235 ? -5.742 -9.607 0.093 1.00 98.44 235 ASN A C 1
ATOM 1791 O O . ASN A 1 235 ? -6.842 -9.657 0.649 1.00 98.44 235 ASN A O 1
ATOM 1795 N N . SER A 1 236 ? -5.184 -10.677 -0.465 1.00 97.12 236 SER A N 1
ATOM 1796 C CA . SER A 1 236 ? -5.710 -12.041 -0.347 1.00 97.12 236 SER A CA 1
ATOM 1797 C C . SER A 1 236 ? -5.047 -12.826 0.794 1.00 97.12 236 SER A C 1
ATOM 1799 O O . SER A 1 236 ? -5.604 -13.799 1.305 1.00 97.12 236 SER A O 1
ATOM 1801 N N . THR A 1 237 ? -3.866 -12.373 1.221 1.00 96.94 237 THR A N 1
ATOM 1802 C CA . THR A 1 237 ? -3.003 -13.004 2.226 1.00 96.94 237 THR A CA 1
ATOM 1803 C C . THR A 1 237 ? -2.574 -12.001 3.302 1.00 96.94 237 THR A C 1
ATOM 1805 O O . THR A 1 237 ? -2.934 -10.822 3.256 1.00 96.94 237 THR A O 1
ATOM 1808 N N . VAL A 1 238 ? -1.829 -12.472 4.304 1.00 98.38 238 VAL A N 1
ATOM 1809 C CA . VAL A 1 238 ? -1.258 -11.619 5.352 1.00 98.38 238 VAL A CA 1
ATOM 1810 C C . VAL A 1 238 ? 0.034 -10.990 4.849 1.00 98.38 238 VAL A C 1
ATOM 1812 O O . VAL A 1 238 ? 0.949 -11.707 4.456 1.00 98.38 238 VAL A O 1
ATOM 1815 N N . GLN A 1 239 ? 0.114 -9.665 4.912 1.00 98.56 239 GLN A N 1
ATOM 1816 C CA . GLN A 1 239 ? 1.281 -8.883 4.524 1.00 98.56 239 GLN A CA 1
ATOM 1817 C C . GLN A 1 239 ? 1.630 -7.863 5.607 1.00 98.56 239 GLN A C 1
ATOM 1819 O O . GLN A 1 239 ? 0.754 -7.351 6.308 1.00 98.56 239 GLN A O 1
ATOM 1824 N N . GLU A 1 240 ? 2.918 -7.557 5.732 1.00 98.25 240 GLU A N 1
ATOM 1825 C CA . GLU A 1 240 ? 3.427 -6.549 6.658 1.00 98.25 240 GLU A CA 1
ATOM 1826 C C . GLU A 1 240 ? 4.498 -5.695 5.983 1.00 98.25 240 GLU A C 1
ATOM 1828 O O . GLU A 1 240 ? 5.444 -6.217 5.390 1.00 98.25 240 GLU A O 1
ATOM 1833 N N . THR A 1 241 ? 4.376 -4.375 6.131 1.00 98.44 241 THR A N 1
ATOM 1834 C CA . THR A 1 241 ? 5.378 -3.416 5.671 1.00 98.44 241 THR A CA 1
ATOM 1835 C C . THR A 1 241 ? 5.738 -2.404 6.755 1.00 98.44 241 THR A C 1
ATOM 1837 O O . THR A 1 241 ? 4.900 -1.997 7.564 1.00 98.44 241 THR A O 1
ATOM 1840 N N . SER A 1 242 ? 7.000 -1.977 6.759 1.00 97.38 242 SER A N 1
ATOM 1841 C CA . SER A 1 242 ? 7.467 -0.810 7.508 1.00 97.38 242 SER A CA 1
ATOM 1842 C C . SER A 1 242 ? 7.741 0.339 6.543 1.00 97.38 242 SER A C 1
ATOM 1844 O O . SER A 1 242 ? 8.522 0.195 5.607 1.00 97.38 242 SER A O 1
ATOM 1846 N N . LEU A 1 243 ? 7.126 1.496 6.771 1.00 96.31 243 LEU A N 1
ATOM 1847 C CA . LEU A 1 243 ? 7.213 2.639 5.867 1.00 96.31 243 LEU A CA 1
ATOM 1848 C C . LEU A 1 243 ? 7.661 3.892 6.598 1.00 96.31 243 LEU A C 1
ATOM 1850 O O . LEU A 1 243 ? 7.167 4.194 7.678 1.00 96.31 243 LEU A O 1
ATOM 1854 N N . THR A 1 244 ? 8.497 4.697 5.962 1.00 96.75 244 THR A N 1
ATOM 1855 C CA . THR A 1 244 ? 8.556 6.126 6.278 1.00 96.75 244 THR A CA 1
ATOM 1856 C C . THR A 1 244 ? 7.704 6.889 5.273 1.00 96.75 244 THR A C 1
ATOM 1858 O O . THR A 1 244 ? 7.769 6.618 4.074 1.00 96.75 244 THR A O 1
ATOM 1861 N N . PHE A 1 245 ? 6.910 7.849 5.742 1.00 97.38 245 PHE A N 1
ATOM 1862 C CA . PHE A 1 245 ? 6.115 8.712 4.872 1.00 97.38 245 PHE A CA 1
ATOM 1863 C C . PHE A 1 245 ? 6.631 10.150 4.927 1.00 97.38 245 PHE A C 1
ATOM 1865 O O . PHE A 1 245 ? 6.647 10.763 5.995 1.00 97.38 245 PHE A O 1
ATOM 1872 N N . GLY A 1 246 ? 7.056 10.673 3.779 1.00 96.81 246 GLY A N 1
ATOM 1873 C CA . GLY A 1 246 ? 7.577 12.024 3.611 1.00 96.81 246 GLY A CA 1
ATOM 1874 C C . GLY A 1 246 ? 6.672 12.908 2.756 1.00 96.81 246 GLY A C 1
ATOM 1875 O O . GLY A 1 246 ? 6.051 12.464 1.790 1.00 96.81 246 GLY A O 1
ATOM 1876 N N . THR A 1 247 ? 6.641 14.197 3.071 1.00 96.56 247 THR A N 1
ATOM 1877 C CA . THR A 1 247 ? 5.945 15.218 2.280 1.00 96.56 247 THR A CA 1
ATOM 1878 C C . THR A 1 247 ? 6.877 16.388 2.006 1.00 96.56 247 THR A C 1
ATOM 1880 O O . THR A 1 247 ? 7.526 16.874 2.933 1.00 96.56 247 THR A O 1
ATOM 1883 N N . THR A 1 248 ? 6.940 16.896 0.772 1.00 95.00 248 THR A N 1
ATOM 1884 C CA . THR A 1 248 ? 7.736 18.113 0.491 1.00 95.00 248 THR A CA 1
ATOM 1885 C C . THR A 1 248 ? 7.003 19.402 0.858 1.00 95.00 248 THR A C 1
ATOM 1887 O O . THR A 1 248 ? 7.628 20.451 0.998 1.00 95.00 248 THR A O 1
ATOM 1890 N N . THR A 1 249 ? 5.687 19.320 1.068 1.00 92.31 249 THR A N 1
ATOM 1891 C CA . THR A 1 249 ? 4.830 20.418 1.529 1.00 92.31 249 THR A CA 1
ATOM 1892 C C . THR A 1 249 ? 3.765 19.890 2.483 1.00 92.31 249 THR A C 1
ATOM 1894 O O . THR A 1 249 ? 3.326 18.754 2.334 1.00 92.31 249 THR A O 1
ATOM 1897 N N . GLU A 1 250 ? 3.277 20.729 3.393 1.00 87.31 250 GLU A N 1
ATOM 1898 C CA . GLU A 1 250 ? 2.258 20.361 4.392 1.00 87.31 250 GLU A CA 1
ATOM 1899 C C . GLU A 1 250 ? 0.909 19.904 3.807 1.00 87.31 250 GLU A C 1
ATOM 1901 O O . GLU A 1 250 ? 0.166 19.186 4.466 1.00 87.31 250 GLU A O 1
ATOM 1906 N N . ASN A 1 251 ? 0.596 20.296 2.568 1.00 90.06 251 ASN A N 1
ATOM 1907 C CA . ASN A 1 251 ? -0.676 19.977 1.914 1.00 90.06 251 ASN A CA 1
ATOM 1908 C C . ASN A 1 251 ? -0.669 18.635 1.167 1.00 90.06 251 ASN A C 1
ATOM 1910 O O . ASN A 1 251 ? -1.696 18.261 0.601 1.00 90.06 251 ASN A O 1
ATOM 1914 N N . SER A 1 252 ? 0.467 17.934 1.120 1.00 94.94 252 SER A N 1
ATOM 1915 C CA . SER A 1 252 ? 0.560 16.618 0.485 1.00 94.94 252 SER A CA 1
ATOM 1916 C C . SER A 1 252 ? -0.241 15.582 1.279 1.00 94.94 252 SER A C 1
ATOM 1918 O O . SER A 1 252 ? -0.171 15.550 2.507 1.00 94.94 252 SER A O 1
ATOM 1920 N N . LYS A 1 253 ? -0.983 14.712 0.588 1.00 96.69 253 LYS A N 1
ATOM 1921 C CA . LYS A 1 253 ? -1.905 13.752 1.217 1.00 96.69 253 LYS A CA 1
ATOM 1922 C C . LYS A 1 253 ? -1.608 12.316 0.813 1.00 96.69 253 LYS A C 1
ATOM 1924 O O . LYS A 1 253 ? -1.366 12.041 -0.362 1.00 96.69 253 LYS A O 1
ATOM 1929 N N . LEU A 1 254 ? -1.701 11.419 1.793 1.00 98.38 254 LEU A N 1
ATOM 1930 C CA . LEU A 1 254 ? -1.672 9.974 1.600 1.00 98.38 254 LEU A CA 1
ATOM 1931 C C . LEU A 1 254 ? -2.935 9.350 2.197 1.00 98.38 254 LEU A C 1
ATOM 1933 O O . LEU A 1 254 ? -3.080 9.320 3.419 1.00 98.38 254 LEU A O 1
ATOM 1937 N N . ASP A 1 255 ? -3.807 8.846 1.331 1.00 98.75 255 ASP A N 1
ATOM 1938 C CA . ASP A 1 255 ? -4.972 8.053 1.714 1.00 98.75 255 ASP A CA 1
ATOM 1939 C C . ASP A 1 255 ? -4.650 6.564 1.630 1.00 98.75 255 ASP A C 1
ATOM 1941 O O . ASP A 1 255 ? -3.967 6.107 0.710 1.00 98.75 255 ASP A O 1
ATOM 1945 N N . ILE A 1 256 ? -5.184 5.800 2.578 1.00 98.88 256 ILE A N 1
ATOM 1946 C CA . ILE A 1 256 ? -5.022 4.350 2.640 1.00 98.88 256 ILE A CA 1
ATOM 1947 C C . ILE A 1 256 ? -6.408 3.727 2.694 1.00 98.88 256 ILE A C 1
ATOM 1949 O O . ILE A 1 256 ? -7.229 4.064 3.545 1.00 98.88 256 ILE A O 1
ATOM 1953 N N . SER A 1 257 ? -6.669 2.788 1.797 1.00 98.75 257 SER A N 1
ATOM 1954 C CA . SER A 1 257 ? -7.890 1.998 1.820 1.00 98.75 257 SER A CA 1
ATOM 1955 C C . SER A 1 257 ? -7.582 0.512 1.799 1.00 98.75 257 SER A C 1
ATOM 1957 O O . SER A 1 257 ? -6.597 0.087 1.202 1.00 98.75 257 SER A O 1
ATOM 1959 N N . MET A 1 258 ? -8.416 -0.266 2.478 1.00 98.81 258 MET A N 1
ATOM 1960 C CA . MET A 1 258 ? -8.326 -1.720 2.529 1.00 98.81 258 MET A CA 1
ATOM 1961 C C . MET A 1 258 ? -9.651 -2.323 2.064 1.00 98.81 258 MET A C 1
ATOM 1963 O O . MET A 1 258 ? -10.694 -2.113 2.685 1.00 98.81 258 MET A O 1
ATOM 1967 N N . ASN A 1 259 ? -9.583 -3.055 0.958 1.00 98.56 259 ASN A N 1
ATOM 1968 C CA . ASN A 1 259 ? -10.673 -3.764 0.296 1.00 98.56 259 ASN A CA 1
ATOM 1969 C C . ASN A 1 259 ? -10.208 -5.186 -0.057 1.00 98.56 259 ASN A C 1
ATOM 1971 O O . ASN A 1 259 ? -10.303 -5.634 -1.200 1.00 98.56 259 ASN A O 1
ATOM 1975 N N . GLY A 1 260 ? -9.612 -5.869 0.922 1.00 98.00 260 GLY A N 1
ATOM 1976 C CA . GLY A 1 260 ? -9.086 -7.218 0.741 1.00 98.00 260 GLY A CA 1
ATOM 1977 C C . GLY A 1 260 ? -10.142 -8.302 0.922 1.00 98.00 260 GLY A C 1
ATOM 1978 O O . GLY A 1 260 ? -11.306 -8.042 1.230 1.00 98.00 260 GLY A O 1
ATOM 1979 N N . SER A 1 261 ? -9.711 -9.547 0.753 1.00 97.56 261 SER A N 1
ATOM 1980 C CA . SER A 1 261 ? -10.514 -10.725 1.094 1.00 97.56 261 SER A CA 1
ATOM 1981 C C . SER A 1 261 ? -10.697 -10.870 2.612 1.00 97.56 261 SER A C 1
ATOM 1983 O O . SER A 1 261 ? -9.966 -10.264 3.393 1.00 97.56 261 SER A O 1
ATOM 1985 N N . ALA A 1 262 ? -11.598 -11.756 3.047 1.00 93.94 262 ALA A N 1
ATOM 1986 C CA . ALA A 1 262 ? -11.808 -12.049 4.469 1.00 93.94 262 ALA A CA 1
ATOM 1987 C C . ALA A 1 262 ? -10.545 -12.555 5.205 1.00 93.94 262 ALA A C 1
ATOM 1989 O O . ALA A 1 262 ? -10.397 -12.321 6.401 1.00 93.94 262 ALA A O 1
ATOM 1990 N N . SER A 1 263 ? -9.626 -13.237 4.507 1.00 94.31 263 SER A N 1
ATOM 1991 C CA . SER A 1 263 ? -8.313 -13.649 5.039 1.00 94.31 263 SER A CA 1
ATOM 1992 C C . SER A 1 263 ? -7.199 -12.633 4.772 1.00 94.31 263 SER A C 1
ATOM 1994 O O . SER A 1 263 ? -6.065 -12.824 5.212 1.00 94.31 263 SER A O 1
ATOM 1996 N N . GLY A 1 264 ? -7.505 -11.576 4.023 1.00 98.25 264 GLY A N 1
ATOM 1997 C CA . GLY A 1 264 ? -6.585 -10.511 3.675 1.00 98.25 264 GLY A CA 1
ATOM 1998 C C . GLY A 1 264 ? -6.253 -9.665 4.887 1.00 98.25 264 GLY A C 1
ATOM 1999 O O . GLY A 1 264 ? -7.149 -9.128 5.538 1.00 98.25 264 GLY A O 1
ATOM 2000 N N . ARG A 1 265 ? -4.960 -9.504 5.164 1.00 98.69 265 ARG A N 1
ATOM 2001 C CA . ARG A 1 265 ? -4.479 -8.624 6.227 1.00 98.69 265 ARG A CA 1
ATOM 2002 C C . ARG A 1 265 ? -3.317 -7.794 5.719 1.00 98.69 265 ARG A C 1
ATOM 2004 O O . ARG A 1 265 ? -2.372 -8.349 5.166 1.00 98.69 265 ARG A O 1
ATOM 2011 N N . GLN A 1 266 ? -3.367 -6.491 5.956 1.00 98.88 266 GLN A N 1
ATOM 2012 C CA . GLN A 1 266 ? -2.212 -5.617 5.825 1.00 98.88 266 GLN A CA 1
ATOM 2013 C C . GLN A 1 266 ? -1.856 -5.051 7.193 1.00 98.88 266 GLN A C 1
ATOM 2015 O O . GLN A 1 266 ? -2.692 -4.446 7.857 1.00 98.88 266 GLN A O 1
ATOM 2020 N N . THR A 1 267 ? -0.591 -5.169 7.568 1.00 98.69 267 THR A N 1
ATOM 2021 C CA . THR A 1 267 ? -0.010 -4.383 8.651 1.00 98.69 267 THR A CA 1
ATOM 2022 C C . THR A 1 267 ? 0.926 -3.327 8.069 1.00 98.69 267 THR A C 1
ATOM 2024 O O . THR A 1 267 ? 1.777 -3.644 7.236 1.00 98.69 267 THR A O 1
ATOM 2027 N N . ILE A 1 268 ? 0.755 -2.066 8.470 1.00 98.75 268 ILE A N 1
ATOM 2028 C CA . ILE A 1 268 ? 1.604 -0.941 8.058 1.00 98.75 268 ILE A CA 1
ATOM 2029 C C . ILE A 1 268 ? 2.191 -0.286 9.300 1.00 98.75 268 ILE A C 1
ATOM 2031 O O . ILE A 1 268 ? 1.460 0.224 10.149 1.00 98.75 268 ILE A O 1
ATOM 2035 N N . ARG A 1 269 ? 3.519 -0.256 9.389 1.00 98.25 269 ARG A N 1
ATOM 2036 C CA . ARG A 1 269 ? 4.249 0.351 10.504 1.00 98.25 269 ARG A CA 1
ATOM 2037 C C . ARG A 1 269 ? 4.977 1.602 10.053 1.00 98.25 269 ARG A C 1
ATOM 2039 O O . ARG A 1 269 ? 6.002 1.517 9.380 1.00 98.25 269 ARG A O 1
ATOM 2046 N N . PHE A 1 270 ? 4.471 2.763 10.442 1.00 98.06 270 PHE A N 1
ATOM 2047 C CA . PHE A 1 270 ? 5.094 4.035 10.121 1.00 98.06 270 PHE A CA 1
ATOM 2048 C C . PHE A 1 270 ? 6.296 4.327 11.020 1.00 98.06 270 PHE A C 1
ATOM 2050 O O . PHE A 1 270 ? 6.220 4.256 12.246 1.00 98.06 270 PHE A O 1
ATOM 2057 N N . ARG A 1 271 ? 7.412 4.689 10.388 1.00 95.69 271 ARG A N 1
ATOM 2058 C CA . ARG A 1 271 ? 8.692 5.071 10.990 1.00 95.69 271 ARG A CA 1
ATOM 2059 C C . ARG A 1 271 ? 8.956 6.559 10.778 1.00 95.69 271 ARG A C 1
ATOM 2061 O O . ARG A 1 271 ? 8.408 7.172 9.864 1.00 95.69 271 ARG A O 1
ATOM 2068 N N . SER A 1 272 ? 9.798 7.131 11.634 1.00 93.56 272 SER A N 1
ATOM 2069 C CA . SER A 1 272 ? 10.329 8.491 11.467 1.00 93.56 272 SER A CA 1
ATOM 2070 C C . SER A 1 272 ? 11.567 8.495 10.569 1.00 93.56 272 SER A C 1
ATOM 2072 O O . SER A 1 272 ? 12.219 7.463 10.406 1.00 93.56 272 SER A O 1
ATOM 2074 N N . GLY A 1 273 ? 11.954 9.674 10.084 1.00 91.19 273 GLY A N 1
ATOM 2075 C CA . GLY A 1 273 ? 13.243 9.885 9.426 1.00 91.19 273 GLY A CA 1
ATOM 2076 C C . GLY A 1 273 ? 13.174 9.775 7.910 1.00 91.19 273 GLY A C 1
ATOM 2077 O O . GLY A 1 273 ? 13.934 9.018 7.306 1.00 91.19 273 GLY A O 1
ATOM 2078 N N . THR A 1 274 ? 12.262 10.519 7.284 1.00 88.75 274 THR A N 1
ATOM 2079 C CA . THR A 1 274 ? 12.243 10.628 5.827 1.00 88.75 274 THR A CA 1
ATOM 2080 C C . THR A 1 274 ? 13.557 11.231 5.340 1.00 88.75 274 THR A C 1
ATOM 2082 O O . THR A 1 274 ? 14.088 12.183 5.911 1.00 88.75 274 THR A O 1
ATOM 2085 N N . TRP A 1 275 ? 14.099 10.658 4.270 1.00 83.25 275 TRP A N 1
ATOM 2086 C CA . TRP A 1 275 ? 15.295 11.170 3.605 1.00 83.25 275 TRP A CA 1
ATOM 2087 C C . TRP A 1 275 ? 14.972 12.430 2.795 1.00 83.25 275 TRP A C 1
ATOM 2089 O O . TRP A 1 275 ? 15.844 13.264 2.552 1.00 83.25 275 TRP A O 1
ATOM 2099 N N . GLU A 1 276 ? 13.716 12.567 2.367 1.00 86.06 276 GLU A N 1
ATOM 2100 C CA . GLU A 1 276 ? 13.260 13.653 1.513 1.00 86.06 276 GLU A CA 1
ATOM 2101 C C . GLU A 1 276 ? 11.937 14.241 2.013 1.00 86.06 276 GLU A C 1
ATOM 2103 O O . GLU A 1 276 ? 10.994 13.520 2.347 1.00 86.06 276 GLU A O 1
ATOM 2108 N N . GLY A 1 277 ? 11.886 15.573 2.076 1.00 89.69 277 GLY A N 1
ATOM 2109 C CA . GLY A 1 277 ? 10.785 16.303 2.699 1.00 89.69 277 GLY A CA 1
ATOM 2110 C C . GLY A 1 277 ? 10.825 16.250 4.228 1.00 89.69 277 GLY A C 1
ATOM 2111 O O . GLY A 1 277 ? 11.883 16.104 4.839 1.00 89.69 277 GLY A O 1
ATOM 2112 N N . THR A 1 278 ? 9.658 16.404 4.843 1.00 94.38 278 THR A N 1
ATOM 2113 C CA . THR A 1 278 ? 9.442 16.261 6.287 1.00 94.38 278 THR A CA 1
ATOM 2114 C C . THR A 1 278 ? 8.582 15.043 6.569 1.00 94.38 278 THR A C 1
ATOM 2116 O O . THR A 1 278 ? 7.759 14.674 5.731 1.00 94.38 278 THR A O 1
ATOM 2119 N N . ASP A 1 279 ? 8.739 14.442 7.749 1.00 95.62 279 ASP A N 1
ATOM 2120 C CA . ASP A 1 279 ? 7.890 13.323 8.156 1.00 95.62 279 ASP A CA 1
ATOM 2121 C C . ASP A 1 279 ? 6.411 13.746 8.121 1.00 95.62 279 ASP A C 1
ATOM 2123 O O . ASP A 1 279 ? 5.988 14.657 8.837 1.00 95.62 279 ASP A O 1
ATOM 2127 N N . GLY A 1 280 ? 5.632 13.078 7.273 1.00 95.56 280 GLY A N 1
ATOM 2128 C CA . GLY A 1 280 ? 4.242 13.411 6.991 1.00 95.56 280 GLY A CA 1
ATOM 2129 C C . GLY A 1 280 ? 3.252 12.800 7.982 1.00 95.56 280 GLY A C 1
ATOM 2130 O O . GLY A 1 280 ? 3.584 11.898 8.759 1.00 95.56 280 GLY A O 1
ATOM 2131 N N . ASN A 1 281 ? 2.017 13.295 7.913 1.00 96.94 281 ASN A N 1
ATOM 2132 C CA . ASN A 1 281 ? 0.820 12.707 8.515 1.00 96.94 281 ASN A CA 1
ATOM 2133 C C . ASN A 1 281 ? -0.002 12.037 7.413 1.00 96.94 281 ASN A C 1
ATOM 2135 O O . ASN A 1 281 ? -0.121 12.606 6.329 1.00 96.94 281 ASN A O 1
ATOM 2139 N N . ILE A 1 282 ? -0.582 10.864 7.675 1.00 97.56 282 ILE A N 1
ATOM 2140 C CA . ILE A 1 282 ? -1.535 10.286 6.715 1.00 97.56 282 ILE A CA 1
ATOM 2141 C C . ILE A 1 282 ? -2.821 11.117 6.705 1.00 97.56 282 ILE A C 1
ATOM 2143 O O . ILE A 1 282 ? -3.108 11.855 7.648 1.00 97.56 282 ILE A O 1
ATOM 2147 N N . ASN A 1 283 ? -3.583 11.018 5.623 1.00 98.19 283 ASN A N 1
ATOM 2148 C CA . ASN A 1 283 ? -4.875 11.673 5.506 1.00 98.19 283 ASN A CA 1
ATOM 2149 C C . ASN A 1 283 ? -5.979 10.679 5.900 1.00 98.19 283 ASN A C 1
ATOM 2151 O O . ASN A 1 283 ? -6.090 10.365 7.086 1.00 98.19 283 ASN A O 1
ATOM 2155 N N . ASP A 1 284 ? -6.777 10.176 4.964 1.00 98.62 284 ASP A N 1
ATOM 2156 C CA . ASP A 1 284 ? -7.929 9.340 5.292 1.00 98.62 284 ASP A CA 1
ATOM 2157 C C . ASP A 1 284 ? -7.565 7.849 5.257 1.00 98.62 284 ASP A C 1
ATOM 2159 O O . ASP A 1 284 ? -6.851 7.373 4.372 1.00 98.62 284 ASP A O 1
ATOM 2163 N N . VAL A 1 285 ? -8.097 7.099 6.222 1.00 98.88 285 VAL A N 1
ATOM 2164 C CA . VAL A 1 285 ? -8.016 5.640 6.289 1.00 98.88 285 VAL A CA 1
ATOM 2165 C C . VAL A 1 285 ? -9.420 5.069 6.167 1.00 98.88 285 VAL A C 1
ATOM 2167 O O . VAL A 1 285 ? -10.290 5.394 6.970 1.00 98.88 285 VAL A O 1
ATOM 2170 N N . THR A 1 286 ? -9.650 4.208 5.175 1.00 98.81 286 THR A N 1
ATOM 2171 C CA . THR A 1 286 ? -10.946 3.540 4.973 1.00 98.81 286 THR A CA 1
ATOM 2172 C C . THR A 1 286 ? -10.782 2.028 4.941 1.00 98.81 286 THR A C 1
ATOM 2174 O O . THR A 1 286 ? -10.030 1.499 4.128 1.00 98.81 286 THR A O 1
ATOM 2177 N N . VAL A 1 287 ? -11.523 1.310 5.780 1.00 98.88 287 VAL A N 1
ATOM 2178 C CA . VAL A 1 287 ? -11.557 -0.158 5.761 1.00 98.88 287 VAL A CA 1
ATOM 2179 C C . VAL A 1 287 ? -12.935 -0.601 5.276 1.00 98.88 287 VAL A C 1
ATOM 2181 O O . VAL A 1 287 ? -13.948 -0.358 5.937 1.00 98.88 287 VAL A O 1
ATOM 2184 N N . GLY A 1 288 ? -12.980 -1.186 4.080 1.00 98.50 288 GLY A N 1
ATOM 2185 C CA . GLY A 1 288 ? -14.187 -1.736 3.458 1.00 98.50 288 GLY A CA 1
ATOM 2186 C C . GLY A 1 288 ? -14.305 -3.247 3.652 1.00 98.50 288 GLY A C 1
ATOM 2187 O O . GLY A 1 288 ? -15.384 -3.748 3.957 1.00 98.50 288 GLY A O 1
ATOM 2188 N N . SER A 1 289 ? -13.197 -3.976 3.538 1.00 98.56 289 SER A N 1
ATOM 2189 C CA . SER A 1 289 ? -13.149 -5.426 3.759 1.00 98.56 289 SER A CA 1
ATOM 2190 C C . SER A 1 289 ? -11.728 -5.900 4.060 1.00 98.56 289 SER A C 1
ATOM 2192 O O . SER A 1 289 ? -10.756 -5.256 3.664 1.00 98.56 289 SER A O 1
ATOM 2194 N N . GLY A 1 290 ? -11.600 -7.034 4.752 1.00 98.56 290 GLY A N 1
ATOM 2195 C CA . GLY A 1 290 ? -10.315 -7.538 5.236 1.00 98.56 290 GLY A CA 1
ATOM 2196 C C . GLY A 1 290 ? -9.815 -6.769 6.463 1.00 98.56 290 GLY A C 1
ATOM 2197 O O . GLY A 1 290 ? -10.519 -5.923 7.019 1.00 98.56 290 GLY A O 1
ATOM 2198 N N . ARG A 1 291 ? -8.590 -7.073 6.904 1.00 98.62 291 ARG A N 1
ATOM 2199 C CA . ARG A 1 291 ? -7.982 -6.485 8.106 1.00 98.62 291 ARG A CA 1
ATOM 2200 C C . ARG A 1 291 ? -6.878 -5.481 7.780 1.00 98.62 291 ARG A C 1
ATOM 2202 O O . ARG A 1 291 ? -5.932 -5.814 7.068 1.00 98.62 291 ARG A O 1
ATOM 2209 N N . LEU A 1 292 ? -6.960 -4.284 8.352 1.00 98.88 292 LEU A N 1
ATOM 2210 C CA . LEU A 1 292 ? -5.912 -3.268 8.290 1.00 98.88 292 LEU A CA 1
ATOM 2211 C C . LEU A 1 292 ? -5.420 -2.927 9.694 1.00 98.88 292 LEU A C 1
ATOM 2213 O O . LEU A 1 292 ? -6.182 -2.423 10.516 1.00 98.88 292 LEU A O 1
ATOM 2217 N N . ASP A 1 293 ? -4.127 -3.132 9.920 1.00 98.62 293 ASP A N 1
ATOM 2218 C CA . ASP A 1 293 ? -3.460 -2.755 11.158 1.00 98.62 293 ASP A CA 1
ATOM 2219 C C . ASP A 1 293 ? -2.486 -1.605 10.888 1.00 98.62 293 ASP A C 1
ATOM 2221 O O . ASP A 1 293 ? -1.608 -1.720 10.027 1.00 98.62 293 ASP A O 1
ATOM 2225 N N . ILE A 1 294 ? -2.622 -0.497 11.618 1.00 98.62 294 ILE A N 1
ATOM 2226 C CA . ILE A 1 294 ? -1.755 0.680 11.464 1.00 98.62 294 ILE A CA 1
ATOM 2227 C C . ILE A 1 294 ? -0.982 0.934 12.750 1.00 98.62 294 ILE A C 1
ATOM 2229 O O . ILE A 1 294 ? -1.569 1.100 13.815 1.00 98.62 294 ILE A O 1
ATOM 2233 N N . GLY A 1 295 ? 0.340 1.038 12.623 1.00 98.19 295 GLY A N 1
ATOM 2234 C CA . GLY A 1 295 ? 1.207 1.579 13.658 1.00 98.19 295 GLY A CA 1
ATOM 2235 C C . GLY A 1 295 ? 1.735 2.944 13.276 1.00 98.19 295 GLY A C 1
ATOM 2236 O O . GLY A 1 295 ? 2.428 3.085 12.274 1.00 98.19 295 GLY A O 1
ATOM 2237 N N . MET A 1 296 ? 1.408 3.959 14.071 1.00 98.06 296 MET A N 1
ATOM 2238 C CA . MET A 1 296 ? 1.876 5.326 13.863 1.00 98.06 296 MET A CA 1
ATOM 2239 C C . MET A 1 296 ? 3.153 5.581 14.665 1.00 98.06 296 MET A C 1
ATOM 2241 O O . MET A 1 296 ? 3.272 5.183 15.823 1.00 98.06 296 MET A O 1
ATOM 2245 N N . ARG A 1 297 ? 4.117 6.281 14.061 1.00 95.56 297 ARG A N 1
ATOM 2246 C CA . ARG A 1 297 ? 5.251 6.845 14.808 1.00 95.56 297 ARG A CA 1
ATOM 2247 C C . ARG A 1 297 ? 4.763 7.933 15.771 1.00 95.56 297 ARG A C 1
ATOM 2249 O O . ARG A 1 297 ? 3.726 8.561 15.549 1.00 95.56 297 ARG A O 1
ATOM 2256 N N . THR A 1 298 ? 5.575 8.260 16.771 1.00 93.25 298 THR A N 1
ATOM 2257 C CA . THR A 1 298 ? 5.288 9.360 17.701 1.00 93.25 298 THR A CA 1
ATOM 2258 C C . THR A 1 298 ? 4.995 10.673 16.968 1.00 93.25 298 THR A C 1
ATOM 2260 O O . THR A 1 298 ? 5.756 11.107 16.097 1.00 93.25 298 THR A O 1
ATOM 2263 N N . GLY A 1 299 ? 3.885 11.314 17.342 1.00 93.62 299 GLY A N 1
ATOM 2264 C CA . GLY A 1 299 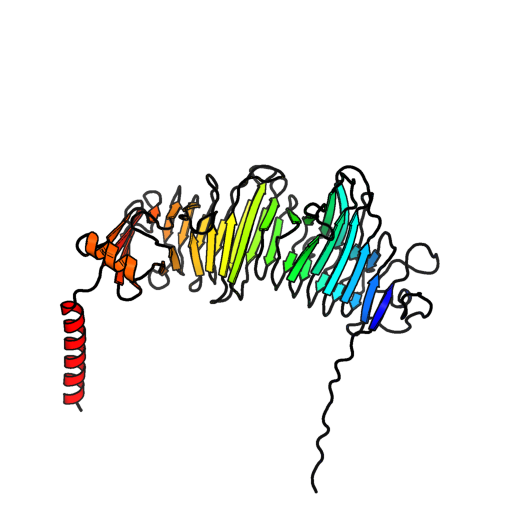? 3.446 12.605 16.805 1.00 93.62 299 GLY A CA 1
ATOM 2265 C C . GLY A 1 299 ? 2.773 12.548 15.431 1.00 93.62 299 GLY A C 1
ATOM 2266 O O . GLY A 1 299 ? 2.322 13.589 14.956 1.00 93.62 299 GLY A O 1
ATOM 2267 N N . MET A 1 300 ? 2.693 11.376 14.796 1.00 96.50 300 MET A N 1
ATOM 2268 C CA . MET A 1 300 ? 1.934 11.196 13.561 1.00 96.50 300 MET A CA 1
ATOM 2269 C C . MET A 1 300 ? 0.431 11.150 13.846 1.00 96.50 300 MET A C 1
ATOM 2271 O O . MET A 1 300 ? -0.002 10.628 14.873 1.00 96.50 300 MET A O 1
ATOM 2275 N N . LYS A 1 301 ? -0.359 11.697 12.922 1.00 97.06 301 LYS A N 1
ATOM 2276 C CA . LYS A 1 301 ? -1.823 11.680 12.961 1.00 97.06 301 LYS A CA 1
ATOM 2277 C C . LYS A 1 301 ? -2.395 11.272 11.604 1.00 97.06 301 LYS A C 1
ATOM 2279 O O . LYS A 1 301 ? -1.725 11.420 10.583 1.00 97.06 301 LYS A O 1
ATOM 2284 N N . GLY A 1 302 ? -3.628 10.781 11.616 1.00 98.38 302 GLY A N 1
ATOM 2285 C CA . GLY A 1 302 ? -4.510 10.695 10.458 1.00 98.38 302 GLY A CA 1
ATOM 2286 C C . GLY A 1 302 ? -5.587 11.778 10.485 1.00 98.38 302 GLY A C 1
ATOM 2287 O O . GLY A 1 302 ? -5.857 12.373 11.530 1.00 98.38 302 GLY A O 1
ATOM 2288 N N . ASN A 1 303 ? -6.221 12.028 9.345 1.00 98.38 303 ASN A N 1
ATOM 2289 C CA . ASN A 1 303 ? -7.375 12.913 9.268 1.00 98.38 303 ASN A CA 1
ATOM 2290 C C . ASN A 1 303 ? -8.649 12.178 9.714 1.00 98.38 303 ASN A C 1
ATOM 2292 O O . ASN A 1 303 ? -9.101 12.399 10.835 1.00 98.38 303 ASN A O 1
ATOM 2296 N N . ARG A 1 304 ? -9.170 11.252 8.901 1.00 98.69 304 ARG A N 1
ATOM 2297 C CA . ARG A 1 304 ? -10.363 10.453 9.228 1.00 98.69 304 ARG A CA 1
ATOM 2298 C C . ARG A 1 304 ? -10.068 8.957 9.217 1.00 98.69 304 ARG A C 1
ATOM 2300 O O . ARG A 1 304 ? -9.412 8.477 8.297 1.00 98.69 304 ARG A O 1
ATOM 2307 N N . LEU A 1 305 ? -10.609 8.220 10.186 1.00 98.81 305 LEU A N 1
ATOM 2308 C CA . LEU A 1 305 ? -10.753 6.761 10.112 1.00 98.81 305 LEU A CA 1
ATOM 2309 C C . LEU A 1 305 ? -12.211 6.401 9.800 1.00 98.81 305 LEU A C 1
ATOM 2311 O O . LEU A 1 305 ? -13.115 6.827 10.510 1.00 98.81 305 LEU A O 1
ATOM 2315 N N . SER A 1 306 ? -12.443 5.594 8.767 1.00 98.69 306 SER A N 1
ATOM 2316 C CA . SER A 1 306 ? -13.773 5.110 8.389 1.00 98.69 306 SER A CA 1
ATOM 2317 C C . SER A 1 306 ? -13.802 3.584 8.313 1.00 98.69 306 SER A C 1
ATOM 2319 O O . SER A 1 306 ? -13.088 2.977 7.512 1.00 98.69 306 SER A O 1
ATOM 2321 N N . LEU A 1 307 ? -14.644 2.954 9.135 1.00 98.38 307 LEU A N 1
ATOM 2322 C CA . LEU A 1 307 ? -14.964 1.526 9.034 1.00 98.38 307 LEU A CA 1
ATOM 2323 C C . LEU A 1 307 ? -16.311 1.377 8.326 1.00 98.38 307 LEU A C 1
ATOM 2325 O O . LEU A 1 307 ? -17.357 1.708 8.887 1.00 98.38 307 LEU A O 1
ATOM 2329 N N . SER A 1 308 ? -16.275 0.909 7.080 1.00 96.19 308 SER A N 1
ATOM 2330 C CA . SER A 1 308 ? -17.385 1.065 6.130 1.00 96.19 308 SER A CA 1
ATOM 2331 C C . SER A 1 308 ? -18.078 -0.234 5.713 1.00 96.19 308 SER A C 1
ATOM 2333 O O . SER A 1 308 ? -19.193 -0.174 5.201 1.00 96.19 308 SER A O 1
ATOM 2335 N N . GLY A 1 309 ? -17.476 -1.406 5.938 1.00 96.06 309 GLY A N 1
ATOM 2336 C CA . GLY A 1 309 ? -18.046 -2.685 5.503 1.00 96.06 309 GLY A CA 1
ATOM 2337 C C . GLY A 1 309 ? -18.081 -3.755 6.588 1.00 96.06 309 GLY A C 1
ATOM 2338 O O . GLY A 1 309 ? -17.322 -3.730 7.549 1.00 96.06 309 GLY A O 1
ATOM 2339 N N . THR A 1 310 ? -18.986 -4.721 6.442 1.00 96.75 310 THR A N 1
ATOM 2340 C CA . THR A 1 310 ? -19.251 -5.762 7.454 1.00 96.75 310 THR A CA 1
ATOM 2341 C C . THR A 1 310 ? -18.099 -6.746 7.647 1.00 96.75 310 THR A C 1
ATOM 2343 O O . THR A 1 310 ? -18.008 -7.390 8.687 1.00 96.75 310 THR A O 1
ATOM 2346 N N . GLU A 1 311 ? -17.228 -6.874 6.646 1.00 96.69 311 GLU A N 1
ATOM 2347 C CA . GLU A 1 311 ? -16.025 -7.717 6.685 1.00 96.69 311 GLU A CA 1
ATOM 2348 C C . GLU A 1 311 ? -14.758 -6.910 7.011 1.00 96.69 311 GLU A C 1
ATOM 2350 O O . GLU A 1 311 ? -13.653 -7.444 6.941 1.00 96.69 311 GLU A O 1
ATOM 2355 N N . ALA A 1 312 ? -14.902 -5.620 7.328 1.00 98.25 312 ALA A N 1
ATOM 2356 C CA . ALA A 1 312 ? -13.793 -4.762 7.709 1.00 98.25 312 ALA A CA 1
ATOM 2357 C C . ALA A 1 312 ? -13.326 -5.079 9.132 1.00 98.25 312 ALA A C 1
ATOM 2359 O O . ALA A 1 312 ? -14.140 -5.209 10.049 1.00 98.25 312 ALA A O 1
ATOM 2360 N N . VAL A 1 313 ? -12.011 -5.128 9.328 1.00 98.75 313 VAL A N 1
ATOM 2361 C CA . VAL A 1 313 ? -11.383 -5.134 10.650 1.00 98.75 313 VAL A CA 1
ATOM 2362 C C . VAL A 1 313 ? -10.293 -4.071 10.677 1.00 98.75 313 VAL A C 1
ATOM 2364 O O . VAL A 1 313 ? -9.396 -4.082 9.837 1.00 98.75 313 VAL A O 1
ATOM 2367 N N . PHE A 1 314 ? -10.352 -3.158 11.638 1.00 98.81 314 PHE A N 1
ATOM 2368 C CA . PHE A 1 314 ? -9.274 -2.205 11.891 1.00 98.81 314 PHE A CA 1
ATOM 2369 C C . PHE A 1 314 ? -8.597 -2.517 13.220 1.00 98.81 314 PHE A C 1
ATOM 2371 O O . PHE A 1 314 ? -9.286 -2.767 14.205 1.00 98.81 314 PHE A O 1
ATOM 2378 N N . SER A 1 315 ? -7.271 -2.444 13.263 1.00 98.19 315 SER A N 1
ATOM 2379 C CA . SER A 1 315 ? -6.495 -2.513 14.502 1.00 98.19 315 SER A CA 1
ATOM 2380 C C . SER A 1 315 ? -5.516 -1.348 14.557 1.00 98.19 315 SER A C 1
ATOM 2382 O O . SER A 1 315 ? -4.837 -1.031 13.575 1.00 98.19 315 SER A O 1
ATOM 2384 N N . ALA A 1 316 ? -5.367 -0.753 15.735 1.00 97.94 316 ALA A N 1
ATOM 2385 C CA . ALA A 1 316 ? -4.091 -0.130 16.054 1.00 97.94 316 ALA A CA 1
ATOM 2386 C C . ALA A 1 316 ? -3.027 -1.232 16.198 1.00 97.94 316 ALA A C 1
ATOM 2388 O O . ALA A 1 316 ? -3.348 -2.409 16.344 1.00 97.94 316 ALA A O 1
ATOM 2389 N N . THR A 1 317 ? -1.763 -0.860 16.066 1.00 96.50 317 THR A N 1
ATOM 2390 C CA . THR A 1 317 ? -0.608 -1.687 16.428 1.00 96.50 317 THR A CA 1
ATOM 2391 C C . THR A 1 317 ? 0.570 -0.750 16.671 1.00 96.50 317 THR A C 1
ATOM 2393 O O . THR A 1 317 ? 0.486 0.448 16.387 1.00 96.50 317 THR A O 1
ATOM 2396 N N . ALA A 1 318 ? 1.679 -1.226 17.219 1.00 93.38 318 ALA A N 1
ATOM 2397 C CA . ALA A 1 318 ? 2.835 -0.365 17.401 1.00 93.38 318 ALA A CA 1
ATOM 2398 C C . ALA A 1 318 ? 3.601 -0.105 16.108 1.00 93.38 318 ALA A C 1
ATOM 2400 O O . ALA A 1 318 ? 3.618 -0.903 15.158 1.00 93.38 318 ALA A O 1
ATOM 2401 N N . SER A 1 319 ? 4.288 1.042 16.101 1.00 90.94 319 SER A N 1
ATOM 2402 C CA . SER A 1 319 ? 5.288 1.314 15.079 1.00 90.94 319 SER A CA 1
ATOM 2403 C C . SER A 1 319 ? 6.377 0.243 15.146 1.00 90.94 319 SER A C 1
ATOM 2405 O O . SER A 1 319 ? 6.657 -0.370 14.125 1.00 90.94 319 SER A O 1
ATOM 2407 N N . TYR A 1 320 ? 6.946 -0.081 16.313 1.00 88.25 320 TYR A N 1
ATOM 2408 C CA . TYR A 1 320 ? 7.856 -1.223 16.500 1.00 88.25 320 TYR A CA 1
ATOM 2409 C C . TYR A 1 320 ? 7.086 -2.457 16.978 1.00 88.25 320 TYR A C 1
ATOM 2411 O O . TYR A 1 320 ? 6.231 -2.357 17.843 1.00 88.25 320 TYR A O 1
ATOM 2419 N N . SER A 1 321 ? 7.365 -3.625 16.398 1.00 80.00 321 SER A N 1
ATOM 2420 C CA . SER A 1 321 ? 6.695 -4.868 16.804 1.00 80.00 321 SER A CA 1
ATOM 2421 C C . SER A 1 321 ? 6.953 -5.171 18.285 1.00 80.00 321 SER A C 1
ATOM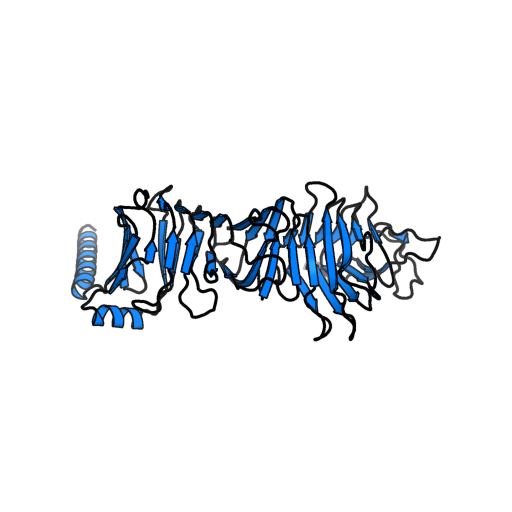 2423 O O . SER A 1 321 ? 8.100 -5.085 18.720 1.00 80.00 321 SER A O 1
ATOM 2425 N N . GLY A 1 322 ? 5.915 -5.593 19.013 1.00 76.19 322 GLY A N 1
ATOM 2426 C CA . GLY A 1 322 ? 5.995 -5.941 20.440 1.00 76.19 322 GLY A CA 1
ATOM 2427 C C . GLY A 1 322 ? 5.948 -4.746 21.397 1.00 76.19 322 GLY A C 1
ATOM 2428 O O . GLY A 1 322 ? 6.340 -4.879 22.552 1.00 76.19 322 GLY A O 1
ATOM 2429 N N . GLU A 1 323 ? 5.530 -3.574 20.919 1.00 86.12 323 GLU A N 1
ATOM 2430 C CA . GLU A 1 323 ? 5.194 -2.424 21.762 1.00 86.12 323 GLU A CA 1
ATOM 2431 C C . GLU A 1 323 ? 3.680 -2.170 21.730 1.00 86.12 323 GLU A C 1
ATOM 2433 O O . GLU A 1 323 ? 2.965 -2.695 20.876 1.00 86.12 323 GLU A O 1
ATOM 2438 N N . ILE A 1 324 ? 3.210 -1.296 22.621 1.00 88.38 324 ILE A N 1
ATOM 2439 C CA . ILE A 1 324 ? 1.820 -0.837 22.645 1.00 88.38 324 ILE A CA 1
ATOM 2440 C C . ILE A 1 324 ? 1.546 0.064 21.438 1.00 88.38 324 ILE A C 1
ATOM 2442 O O . ILE A 1 324 ? 2.197 1.093 21.231 1.00 88.38 324 ILE A O 1
ATOM 2446 N N . GLY A 1 325 ? 0.544 -0.302 20.654 1.00 91.19 325 GLY A N 1
ATOM 2447 C CA . GLY A 1 325 ? 0.025 0.481 19.554 1.00 91.19 325 GLY A CA 1
ATOM 2448 C C . GLY A 1 325 ? -0.741 1.702 20.016 1.00 91.19 325 GLY A C 1
ATOM 2449 O O . GLY A 1 325 ? -1.596 1.645 20.892 1.00 91.19 325 GLY A O 1
ATOM 2450 N N . THR A 1 326 ? -0.467 2.847 19.404 1.00 94.56 326 THR A N 1
ATOM 2451 C CA . THR A 1 326 ? -1.311 4.032 19.557 1.00 94.56 326 THR A CA 1
ATOM 2452 C C . THR A 1 326 ? -1.460 4.708 18.211 1.00 94.56 326 THR A C 1
ATOM 2454 O O . THR A 1 326 ? -0.471 5.071 17.572 1.00 94.56 326 THR A O 1
ATOM 2457 N N . VAL A 1 327 ? -2.705 4.898 17.785 1.00 98.25 327 VAL A N 1
ATOM 2458 C CA . VAL A 1 327 ? -3.038 5.661 16.578 1.00 98.25 327 VAL A CA 1
ATOM 2459 C C . VAL A 1 327 ? -3.883 6.868 16.945 1.00 98.25 327 VAL A C 1
ATOM 2461 O O . VAL A 1 327 ? -4.723 6.802 17.839 1.00 98.25 327 VAL A O 1
ATOM 2464 N N . THR A 1 328 ? -3.652 7.985 16.258 1.00 98.50 328 THR A N 1
ATOM 2465 C CA . THR A 1 328 ? -4.417 9.221 16.448 1.00 98.50 328 THR A CA 1
ATOM 2466 C C . THR A 1 328 ? -5.037 9.652 15.130 1.00 98.50 328 THR A C 1
ATOM 2468 O O . THR A 1 328 ? -4.317 9.828 14.150 1.00 98.50 328 THR A O 1
ATOM 2471 N N . PHE A 1 329 ? -6.339 9.909 15.119 1.00 98.81 329 PHE A N 1
ATOM 2472 C CA . PHE A 1 329 ? -7.053 10.537 14.007 1.00 98.81 329 PHE A CA 1
ATOM 2473 C C . PHE A 1 329 ? -7.694 11.853 14.459 1.00 98.81 329 PHE A C 1
ATOM 2475 O O . PHE A 1 329 ? -7.846 12.100 15.656 1.00 98.81 329 PHE A O 1
ATOM 2482 N N . ASN A 1 330 ? -8.049 12.737 13.528 1.00 98.62 330 ASN A N 1
ATOM 2483 C CA . ASN A 1 330 ? -8.840 13.918 13.873 1.00 98.62 330 ASN A CA 1
ATOM 2484 C C . ASN A 1 330 ? -10.309 13.554 14.072 1.00 98.62 330 ASN A C 1
ATOM 2486 O O . ASN A 1 330 ? -10.925 14.052 15.001 1.00 98.62 330 ASN A O 1
ATOM 2490 N N . GLU A 1 331 ? -10.850 12.664 13.254 1.00 98.56 331 GLU A N 1
ATOM 2491 C CA . GLU A 1 331 ? -12.243 12.228 13.334 1.00 98.56 331 GLU A CA 1
ATOM 2492 C C . GLU A 1 331 ? -12.376 10.746 12.971 1.00 98.56 331 GLU A C 1
ATOM 2494 O O . GLU A 1 331 ? -11.483 10.149 12.357 1.00 98.56 331 GLU A O 1
ATOM 2499 N N . GLY A 1 332 ? -13.491 10.143 13.369 1.00 98.56 332 GLY A N 1
ATOM 2500 C CA . GLY A 1 332 ? -13.794 8.754 13.066 1.00 98.56 332 GLY A CA 1
ATOM 2501 C C . GLY A 1 332 ? -15.265 8.533 12.759 1.00 98.56 332 GLY A C 1
ATOM 2502 O O . GLY A 1 332 ? -16.133 9.181 13.339 1.00 98.56 332 GLY A O 1
ATOM 2503 N N . GLU A 1 333 ? -15.540 7.562 11.896 1.00 98.31 333 GLU A N 1
ATOM 2504 C CA . GLU A 1 333 ? -16.890 7.096 11.597 1.00 98.31 333 GLU A CA 1
ATOM 2505 C C . GLU A 1 333 ? -16.929 5.567 11.552 1.00 98.31 333 GLU A C 1
ATOM 2507 O O . GLU A 1 333 ? -16.070 4.922 10.941 1.00 98.31 333 GLU A O 1
ATOM 2512 N N . TRP A 1 334 ? -17.951 4.979 12.172 1.00 98.50 334 TRP A N 1
ATOM 2513 C CA . TRP A 1 334 ? -18.136 3.531 12.200 1.00 98.50 334 TRP A CA 1
ATOM 2514 C C . TRP A 1 334 ? -19.529 3.150 11.696 1.00 98.50 334 TRP A C 1
ATOM 2516 O O . TRP A 1 334 ? -20.554 3.440 12.322 1.00 98.50 334 TRP A O 1
ATOM 2526 N N . TYR A 1 335 ? -19.550 2.529 10.518 1.00 98.19 335 TYR A N 1
ATOM 2527 C CA . TYR A 1 335 ? -20.752 2.028 9.857 1.00 98.19 335 TYR A CA 1
ATOM 2528 C C . TYR A 1 335 ? -20.969 0.535 10.117 1.00 98.19 335 TYR A C 1
ATOM 2530 O O . TYR A 1 335 ? -22.063 0.117 10.485 1.00 98.19 335 TYR A O 1
ATOM 2538 N N . ALA A 1 336 ? -19.930 -0.273 9.912 1.00 97.94 336 ALA A N 1
ATOM 2539 C CA . ALA A 1 336 ? -19.966 -1.721 10.081 1.00 97.94 336 ALA A CA 1
ATOM 2540 C C . ALA A 1 336 ? -18.548 -2.273 10.295 1.00 97.94 336 ALA A C 1
ATOM 2542 O O . ALA A 1 336 ? -17.566 -1.540 10.179 1.00 97.94 336 ALA A O 1
ATOM 2543 N N . GLY A 1 337 ? -18.444 -3.565 10.597 1.00 98.19 337 GLY A N 1
ATOM 2544 C CA . GLY A 1 337 ? -17.173 -4.258 10.793 1.00 98.19 337 GLY A CA 1
ATOM 2545 C C . GLY A 1 337 ? -16.689 -4.196 12.238 1.00 98.19 337 GLY A C 1
ATOM 2546 O O . GLY A 1 337 ? -17.441 -3.840 13.148 1.00 98.19 337 GLY A O 1
ATOM 2547 N N . LYS A 1 338 ? -15.431 -4.572 12.464 1.00 98.38 338 LYS A N 1
ATOM 2548 C CA . LYS A 1 338 ? -14.871 -4.733 13.807 1.00 98.38 338 LYS A CA 1
ATOM 2549 C C . LYS A 1 338 ? -13.672 -3.841 14.076 1.00 98.38 338 LYS A C 1
ATOM 2551 O O . LYS A 1 338 ? -12.860 -3.589 13.189 1.00 98.38 338 LYS A O 1
ATOM 2556 N N . ILE A 1 339 ? -13.526 -3.449 15.336 1.00 98.50 339 ILE A N 1
ATOM 2557 C CA . ILE A 1 339 ? -12.275 -2.904 15.865 1.00 98.50 339 ILE A CA 1
ATOM 2558 C C . ILE A 1 339 ? -11.581 -4.009 16.658 1.00 98.50 339 ILE A C 1
ATOM 2560 O O . ILE A 1 339 ? -12.173 -4.597 17.566 1.00 98.50 339 ILE A O 1
ATOM 2564 N N . ALA A 1 340 ? -10.340 -4.307 16.291 1.00 97.81 340 ALA A N 1
ATOM 2565 C CA . ALA A 1 340 ? -9.482 -5.223 17.017 1.00 97.81 340 ALA A CA 1
ATOM 2566 C C . ALA A 1 340 ? -8.597 -4.452 18.004 1.00 97.81 340 ALA A C 1
ATOM 2568 O O . ALA A 1 340 ? -8.065 -3.395 17.661 1.00 97.81 340 ALA A O 1
ATOM 2569 N N . ILE A 1 341 ? -8.454 -4.984 19.217 1.00 97.56 341 ILE A N 1
ATOM 2570 C CA . ILE A 1 341 ? -7.607 -4.429 20.278 1.00 97.56 341 ILE A CA 1
ATOM 2571 C C . ILE A 1 341 ? -6.717 -5.555 20.800 1.00 97.56 341 ILE A C 1
ATOM 2573 O O . ILE A 1 341 ? -7.225 -6.570 21.287 1.00 97.56 341 ILE A O 1
ATOM 2577 N N . ASP A 1 342 ? -5.404 -5.376 20.674 1.00 95.00 342 ASP A N 1
ATOM 2578 C CA . ASP A 1 342 ? -4.407 -6.273 21.255 1.00 95.00 342 ASP A CA 1
ATOM 2579 C C . ASP A 1 342 ? -4.152 -5.906 22.719 1.00 95.00 342 ASP A C 1
ATOM 2581 O O . ASP A 1 342 ? -4.038 -4.724 23.051 1.00 95.00 342 ASP A O 1
ATOM 2585 N N . ILE A 1 343 ? -4.131 -6.907 23.599 1.00 93.44 343 ILE A N 1
ATOM 2586 C CA . ILE A 1 343 ? -4.042 -6.756 25.054 1.00 93.44 343 ILE A CA 1
ATOM 2587 C C . ILE A 1 343 ? -2.987 -7.730 25.584 1.00 93.44 343 ILE A C 1
ATOM 2589 O O . ILE A 1 343 ? -3.172 -8.948 25.612 1.00 93.44 343 ILE A O 1
ATOM 2593 N N . GLU A 1 344 ? -1.902 -7.164 26.094 1.00 85.56 344 GLU A N 1
ATOM 2594 C CA . GLU A 1 344 ? -0.812 -7.871 26.764 1.00 85.56 344 GLU A CA 1
ATOM 2595 C C . GLU A 1 344 ? -0.865 -7.713 28.296 1.00 85.56 344 GLU A C 1
ATOM 2597 O O . GLU A 1 344 ? -0.243 -8.486 29.024 1.00 85.56 344 GLU A O 1
ATOM 2602 N N . GLY A 1 345 ? -1.622 -6.737 28.814 1.00 80.38 345 GLY A N 1
ATOM 2603 C CA . GLY A 1 345 ? -1.804 -6.519 30.251 1.00 80.38 345 GLY A CA 1
ATOM 2604 C C . GLY A 1 345 ? -2.684 -5.314 30.595 1.00 80.38 345 GLY A C 1
ATOM 2605 O O . GLY A 1 345 ? -3.167 -4.614 29.709 1.00 80.38 345 GLY A O 1
ATOM 2606 N N . GLU A 1 346 ? -2.859 -5.036 31.893 1.00 76.00 346 GLU A N 1
ATOM 2607 C CA . GLU A 1 346 ? -3.773 -3.995 32.413 1.00 76.00 346 GLU A CA 1
ATOM 2608 C C . GLU A 1 346 ? -3.505 -2.587 31.861 1.00 76.00 346 GLU A C 1
ATOM 2610 O O . GLU A 1 346 ? -4.438 -1.822 31.665 1.00 76.00 346 GLU A O 1
ATOM 2615 N N . LEU A 1 347 ? -2.245 -2.244 31.579 1.00 80.94 347 LEU A N 1
ATOM 2616 C CA . LEU A 1 347 ? -1.844 -0.972 30.955 1.00 80.94 347 LEU A CA 1
ATOM 2617 C C . LEU A 1 347 ? -1.092 -1.181 29.634 1.00 80.94 347 LEU A C 1
ATOM 2619 O O . LEU A 1 347 ? -0.492 -0.246 29.104 1.00 80.94 347 LEU A O 1
ATOM 2623 N N . ALA A 1 348 ? -1.098 -2.411 29.127 1.00 89.06 348 ALA A N 1
ATOM 2624 C CA . ALA A 1 348 ? -0.376 -2.820 27.935 1.00 89.06 348 ALA A CA 1
ATOM 2625 C C . ALA A 1 348 ? -1.376 -3.319 26.896 1.00 89.06 348 ALA A C 1
ATOM 2627 O O . ALA A 1 348 ? -1.533 -4.517 26.696 1.00 89.06 348 ALA A O 1
ATOM 2628 N N . TYR A 1 349 ? -2.103 -2.387 26.290 1.00 93.88 349 TYR A N 1
ATOM 2629 C CA . TYR A 1 349 ? -3.061 -2.673 25.229 1.00 93.88 349 TYR A CA 1
ATOM 2630 C C . TYR A 1 349 ? -3.091 -1.542 24.211 1.00 93.88 349 TYR A C 1
ATOM 2632 O O . TYR A 1 349 ? -2.835 -0.379 24.541 1.00 93.88 349 TYR A O 1
ATOM 2640 N N . ASP A 1 350 ? -3.430 -1.896 22.979 1.00 96.31 350 ASP A N 1
ATOM 2641 C CA . ASP A 1 350 ? -3.489 -0.972 21.858 1.00 96.31 350 ASP A CA 1
ATOM 2642 C C . ASP A 1 350 ? -4.587 0.088 22.039 1.00 96.31 350 ASP A C 1
ATOM 2644 O O . ASP A 1 350 ? -5.698 -0.199 22.487 1.00 96.31 350 ASP A O 1
ATOM 2648 N N . LYS A 1 351 ? -4.284 1.335 21.659 1.00 96.62 351 LYS A N 1
ATOM 2649 C CA . LYS A 1 351 ? -5.165 2.497 21.838 1.00 96.62 351 LYS A CA 1
ATOM 2650 C C . LYS A 1 351 ? -5.480 3.212 20.533 1.00 96.62 351 LYS A C 1
ATOM 2652 O O . LYS A 1 351 ? -4.628 3.365 19.651 1.00 96.62 351 LYS A O 1
ATOM 2657 N N . ILE A 1 352 ? -6.696 3.747 20.459 1.00 98.44 352 ILE A N 1
ATOM 2658 C CA . ILE A 1 352 ? -7.151 4.615 19.368 1.00 98.44 352 ILE A CA 1
ATOM 2659 C C . ILE A 1 352 ? -7.600 5.950 19.964 1.00 98.44 352 ILE A C 1
ATOM 2661 O O . ILE A 1 352 ? -8.430 5.993 20.865 1.00 98.44 352 ILE A O 1
ATOM 2665 N N . ALA A 1 353 ? -7.074 7.057 19.454 1.00 98.44 353 ALA A N 1
ATOM 2666 C CA . ALA A 1 353 ? -7.473 8.393 19.877 1.00 98.44 353 ALA A CA 1
ATOM 2667 C C . ALA A 1 353 ? -8.064 9.184 18.710 1.00 98.44 353 ALA A C 1
ATOM 2669 O O . ALA A 1 353 ? -7.473 9.259 17.632 1.00 98.44 353 ALA A O 1
ATOM 2670 N N . PHE A 1 354 ? -9.196 9.833 18.949 1.00 98.75 354 PHE A N 1
ATOM 2671 C CA . PHE A 1 354 ? -9.776 10.834 18.069 1.00 98.75 354 PHE A CA 1
ATOM 2672 C C . PHE A 1 354 ? -9.637 12.204 18.729 1.00 98.75 354 PHE A C 1
ATOM 2674 O O . PHE A 1 354 ? -10.119 12.417 19.838 1.00 98.75 354 PHE A O 1
ATOM 2681 N N . ASN A 1 355 ? -8.975 13.149 18.054 1.00 98.31 355 ASN A N 1
ATOM 2682 C CA . ASN A 1 355 ? -8.899 14.531 18.546 1.00 98.31 355 ASN A CA 1
ATOM 2683 C C . ASN A 1 355 ? -10.259 15.240 18.479 1.00 98.31 355 ASN A C 1
ATOM 2685 O O . ASN A 1 355 ? -10.415 16.273 19.111 1.00 98.31 355 ASN A O 1
ATOM 2689 N N . GLY A 1 356 ? -11.177 14.729 17.661 1.00 98.44 356 GLY A N 1
ATOM 2690 C CA . GLY A 1 356 ? -12.520 15.231 17.419 1.00 98.44 356 GLY A CA 1
ATOM 2691 C C . GLY A 1 356 ? -13.564 14.151 17.690 1.00 98.44 356 GLY A C 1
ATOM 2692 O O . GLY A 1 356 ? -13.424 13.340 18.608 1.00 98.44 356 GLY A O 1
ATOM 2693 N N . ARG A 1 357 ? -14.630 14.129 16.887 1.00 98.19 357 ARG A N 1
ATOM 2694 C CA . ARG A 1 357 ? -15.746 13.198 17.093 1.00 98.19 357 ARG A CA 1
ATOM 2695 C C . ARG A 1 357 ? -15.455 11.797 16.574 1.00 98.19 357 ARG A C 1
ATOM 2697 O O . ARG A 1 357 ? -14.764 11.625 15.569 1.00 98.19 357 ARG A O 1
ATOM 2704 N N . PHE A 1 358 ? -16.070 10.821 17.235 1.00 98.56 358 PHE A N 1
ATOM 2705 C CA . PHE A 1 358 ? -16.194 9.456 16.748 1.00 98.56 358 PHE A CA 1
ATOM 2706 C C . PHE A 1 358 ? -17.672 9.100 16.593 1.00 98.56 358 PHE A C 1
ATOM 2708 O O . PHE A 1 358 ? -18.381 8.874 17.575 1.00 98.56 358 PHE A O 1
ATOM 2715 N N . ASP A 1 359 ? -18.154 9.097 15.355 1.00 98.25 359 ASP A N 1
ATOM 2716 C CA . ASP A 1 359 ? -19.576 9.002 15.070 1.00 98.25 359 ASP A CA 1
ATOM 2717 C C . ASP A 1 359 ? -20.011 7.606 14.615 1.00 98.25 359 ASP A C 1
ATOM 2719 O O . ASP A 1 359 ? -19.372 6.925 13.809 1.00 98.25 359 ASP A O 1
ATOM 2723 N N . LYS A 1 360 ? -21.156 7.180 15.148 1.00 96.06 360 LYS A N 1
ATOM 2724 C CA . LYS A 1 360 ? -21.850 5.963 14.758 1.00 96.06 360 LYS A CA 1
ATOM 2725 C C . LYS A 1 360 ? -22.800 6.279 13.611 1.00 96.06 360 LYS A C 1
ATOM 2727 O O . LYS A 1 360 ? -23.802 6.966 13.804 1.00 96.06 360 LYS A O 1
ATOM 2732 N N . ILE A 1 361 ? -22.504 5.748 12.429 1.00 96.25 361 ILE A N 1
ATOM 2733 C CA . ILE A 1 361 ? -23.277 6.018 11.204 1.00 96.25 361 ILE A CA 1
ATOM 2734 C C . ILE A 1 361 ? -24.041 4.791 10.684 1.00 96.25 361 ILE A C 1
ATOM 2736 O O . ILE A 1 361 ? -24.831 4.912 9.748 1.00 96.25 361 ILE A O 1
ATOM 2740 N N . GLY A 1 362 ? -23.821 3.615 11.279 1.00 94.56 362 GLY A N 1
ATOM 2741 C CA . GLY A 1 362 ? -24.498 2.368 10.922 1.00 94.56 362 GLY A CA 1
ATOM 2742 C C . GLY A 1 362 ? -25.277 1.732 12.074 1.00 94.56 362 GLY A C 1
ATOM 2743 O O . GLY A 1 362 ? -25.739 2.418 12.986 1.00 94.56 362 GLY A O 1
ATOM 2744 N N . SER A 1 363 ? -25.482 0.415 11.993 1.00 93.69 363 SER A N 1
ATOM 2745 C CA . SER A 1 363 ? -26.267 -0.348 12.970 1.00 93.69 363 SER A CA 1
ATOM 2746 C C . SER A 1 363 ? -25.372 -1.172 13.887 1.00 93.69 363 SER A C 1
ATOM 2748 O O . SER A 1 363 ? -24.541 -1.935 13.405 1.00 93.69 363 SER A O 1
ATOM 2750 N N . ASP A 1 364 ? -25.653 -1.129 15.192 1.00 93.12 364 ASP A N 1
ATOM 2751 C CA . ASP A 1 364 ? -24.957 -1.901 16.233 1.00 93.12 364 ASP A CA 1
ATOM 2752 C C . ASP A 1 364 ? -24.874 -3.406 15.918 1.00 93.12 364 ASP A C 1
ATOM 2754 O O . ASP A 1 364 ? -23.923 -4.070 16.310 1.00 93.12 364 ASP A O 1
ATOM 2758 N N . ARG A 1 365 ? -25.842 -3.960 15.171 1.00 93.44 365 ARG A N 1
ATOM 2759 C CA . ARG A 1 365 ? -25.857 -5.380 14.775 1.00 93.44 365 ARG A CA 1
ATOM 2760 C C . ARG A 1 365 ? -24.678 -5.764 13.875 1.00 93.44 365 ARG A C 1
ATOM 2762 O O . ARG A 1 365 ? -24.257 -6.917 13.880 1.00 93.44 365 ARG A O 1
ATOM 2769 N N . ASP A 1 366 ? -24.203 -4.819 13.075 1.00 96.12 366 ASP A N 1
ATOM 2770 C CA . ASP A 1 366 ? -23.184 -5.042 12.053 1.00 96.12 366 ASP A CA 1
ATOM 2771 C C . ASP A 1 366 ? -21.802 -4.523 12.516 1.00 96.12 366 ASP A C 1
ATOM 2773 O O . ASP A 1 366 ? -20.850 -4.508 11.735 1.00 96.12 366 ASP A O 1
ATOM 2777 N N . MET A 1 367 ? -21.691 -4.118 13.788 1.00 97.56 367 MET A N 1
ATOM 2778 C CA . MET A 1 367 ? -20.496 -3.586 14.448 1.00 97.56 367 MET A CA 1
ATOM 2779 C C . MET A 1 367 ? -20.052 -4.518 15.590 1.00 97.56 367 MET A C 1
ATOM 2781 O O . MET A 1 367 ? -20.865 -5.245 16.161 1.00 97.56 367 MET A O 1
ATOM 2785 N N . GLY A 1 368 ? -18.770 -4.509 15.962 1.00 97.12 368 GLY A N 1
ATOM 2786 C CA . GLY A 1 368 ? -18.311 -5.252 17.141 1.00 97.12 368 GLY A CA 1
ATOM 2787 C C . GLY A 1 368 ? -16.814 -5.159 17.428 1.00 97.12 368 GLY A C 1
ATOM 2788 O O . GLY A 1 368 ? -16.071 -4.478 16.728 1.00 97.12 368 GLY A O 1
ATOM 2789 N N . PHE A 1 369 ? -16.362 -5.880 18.451 1.00 98.25 369 PHE A N 1
ATOM 2790 C CA . PHE A 1 369 ? -14.956 -5.918 18.854 1.00 98.25 369 PHE A CA 1
ATOM 2791 C C . PHE A 1 369 ? -14.315 -7.290 18.640 1.00 98.25 369 PHE A C 1
ATOM 2793 O O . PHE A 1 369 ? -14.979 -8.329 18.692 1.00 98.25 369 PHE A O 1
ATOM 2800 N N . GLU A 1 370 ? -13.003 -7.278 18.422 1.00 97.25 370 GLU A N 1
ATOM 2801 C CA . GLU A 1 370 ? -12.124 -8.443 18.494 1.00 97.25 370 GLU A CA 1
ATOM 2802 C C . GLU A 1 370 ? -11.011 -8.161 19.507 1.00 97.25 370 GLU A C 1
ATOM 2804 O O . GLU A 1 370 ? -10.082 -7.408 19.236 1.00 97.25 370 GLU A O 1
ATOM 2809 N N . PHE A 1 371 ? -11.102 -8.756 20.692 1.00 96.88 371 PHE A N 1
ATOM 2810 C CA . PHE A 1 371 ? -10.042 -8.654 21.692 1.00 96.88 371 PHE A CA 1
ATOM 2811 C C . PHE A 1 371 ? -9.043 -9.793 21.514 1.00 96.88 371 PHE A C 1
ATOM 2813 O O . PHE A 1 371 ? -9.441 -10.961 21.481 1.00 96.88 371 PHE A O 1
ATOM 2820 N N . VAL A 1 372 ? -7.761 -9.451 21.407 1.00 94.06 372 VAL A N 1
ATOM 2821 C CA . VAL A 1 372 ? -6.653 -10.400 21.276 1.00 94.06 372 VAL A CA 1
ATOM 2822 C C . VAL A 1 372 ? -5.861 -10.384 22.578 1.00 94.06 372 VAL A C 1
ATOM 2824 O O . VAL A 1 372 ? -5.452 -9.328 23.034 1.00 94.06 372 VAL A O 1
ATOM 2827 N N . PHE A 1 373 ? -5.715 -11.546 23.214 1.00 94.44 373 PHE A N 1
ATOM 2828 C CA . PHE A 1 373 ? -4.954 -11.719 24.454 1.00 94.44 373 PHE A CA 1
ATOM 2829 C C . PHE A 1 373 ? -4.648 -13.197 24.700 1.00 94.44 373 PHE A C 1
ATOM 2831 O O . PHE A 1 373 ? -5.354 -14.088 24.209 1.00 94.44 373 PHE A O 1
ATOM 2838 N N . ASP A 1 374 ? -3.646 -13.470 25.538 1.00 94.19 374 ASP A N 1
ATOM 2839 C CA . ASP A 1 374 ? -3.481 -14.799 26.122 1.00 94.19 374 ASP A CA 1
ATOM 2840 C C . ASP A 1 374 ? -4.559 -15.054 27.189 1.00 94.19 374 ASP A C 1
ATOM 2842 O O . ASP A 1 374 ? -4.690 -14.331 28.177 1.00 94.19 374 ASP A O 1
ATOM 2846 N N . ALA A 1 375 ? -5.360 -16.103 26.993 1.00 93.75 375 ALA A N 1
ATOM 2847 C CA . ALA A 1 375 ? -6.512 -16.373 27.849 1.00 93.75 375 ALA A CA 1
ATOM 2848 C C . ALA A 1 375 ? -6.132 -16.800 29.276 1.00 93.75 375 ALA A C 1
ATOM 2850 O O . ALA A 1 375 ? -6.957 -16.669 30.180 1.00 93.75 375 ALA A O 1
ATOM 2851 N N . TYR A 1 376 ? -4.932 -17.349 29.488 1.00 92.38 376 TYR A N 1
ATOM 2852 C CA . TYR A 1 376 ? -4.473 -17.724 30.822 1.00 92.38 376 TYR A CA 1
ATOM 2853 C C . TYR A 1 376 ? -4.042 -16.476 31.596 1.00 92.38 376 TYR A C 1
ATOM 2855 O O . TYR A 1 376 ? -4.572 -16.235 32.680 1.00 92.38 376 TYR A O 1
ATOM 2863 N N . ALA A 1 377 ? -3.184 -15.650 30.994 1.00 93.00 377 ALA A N 1
ATOM 2864 C CA . ALA A 1 377 ? -2.747 -14.376 31.557 1.00 93.00 377 ALA A CA 1
ATOM 2865 C C . ALA A 1 377 ? -3.941 -13.458 31.855 1.00 93.00 377 ALA A C 1
ATOM 2867 O O . ALA A 1 377 ? -4.042 -12.891 32.938 1.00 93.00 377 ALA A O 1
ATOM 2868 N N . MET A 1 378 ? -4.917 -13.389 30.946 1.00 94.62 378 MET A N 1
ATOM 2869 C CA . MET A 1 378 ? -6.117 -12.579 31.154 1.00 94.62 378 MET A CA 1
ATOM 2870 C C . MET A 1 378 ? -6.950 -13.048 32.357 1.00 94.62 378 MET A C 1
ATOM 2872 O O . MET A 1 378 ? -7.474 -12.233 33.111 1.00 94.62 378 MET A O 1
ATOM 2876 N N . ARG A 1 379 ? -7.068 -14.363 32.586 1.00 93.81 379 ARG A N 1
ATOM 2877 C CA . ARG A 1 379 ? -7.776 -14.892 33.768 1.00 93.81 379 ARG A CA 1
ATOM 2878 C C . ARG A 1 379 ? -7.040 -14.589 35.064 1.00 93.81 379 ARG A C 1
ATOM 2880 O O . ARG A 1 379 ? -7.700 -14.344 36.071 1.00 93.81 379 ARG A O 1
ATOM 2887 N N . GLU A 1 380 ? -5.712 -14.627 35.036 1.00 93.00 380 GLU A N 1
ATOM 2888 C CA . GLU A 1 380 ? -4.877 -14.237 36.171 1.00 93.00 380 GLU A CA 1
ATOM 2889 C C . GLU A 1 380 ? -5.129 -12.766 36.517 1.00 93.00 380 GLU A C 1
ATOM 2891 O O . GLU A 1 380 ? -5.587 -12.493 37.626 1.00 93.00 380 GLU A O 1
ATOM 2896 N N . LEU A 1 381 ? -5.028 -11.862 35.534 1.00 93.06 381 LEU A N 1
ATOM 2897 C CA . LEU A 1 381 ? -5.309 -10.429 35.698 1.00 93.06 381 LEU A CA 1
ATOM 2898 C C . LEU A 1 381 ? -6.715 -10.149 36.250 1.00 93.06 381 LEU A C 1
ATOM 2900 O O . LEU A 1 381 ? -6.875 -9.334 37.157 1.00 93.06 381 LEU A O 1
ATOM 2904 N N . ILE A 1 382 ? -7.740 -10.841 35.740 1.00 94.69 382 ILE A N 1
ATOM 2905 C CA . ILE A 1 382 ? -9.119 -10.717 36.241 1.00 94.69 382 ILE A CA 1
ATOM 2906 C C . ILE A 1 382 ? -9.213 -11.187 37.699 1.00 94.69 382 ILE A C 1
ATOM 2908 O O . ILE A 1 382 ? -9.870 -10.555 38.524 1.00 94.69 382 ILE A O 1
ATOM 2912 N N . SER A 1 383 ? -8.574 -12.309 38.036 1.00 91.88 383 SER A N 1
ATOM 2913 C CA . SER A 1 383 ? -8.618 -12.859 39.394 1.00 91.88 383 SER A CA 1
ATOM 2914 C C . SER A 1 383 ? -7.897 -11.973 40.412 1.00 91.88 383 SER A C 1
ATOM 2916 O O . SER A 1 383 ? -8.392 -11.797 41.526 1.00 91.88 383 SER A O 1
ATOM 2918 N N . GLU A 1 384 ? -6.771 -11.375 40.018 1.00 92.19 384 GLU A N 1
ATOM 2919 C CA . GLU A 1 384 ? -5.993 -10.445 40.838 1.00 92.19 384 GLU A CA 1
ATOM 2920 C C . GLU A 1 384 ? -6.756 -9.142 41.098 1.00 92.19 384 GLU A C 1
ATOM 2922 O O . GLU A 1 384 ? -6.684 -8.602 42.203 1.00 92.19 384 GLU A O 1
ATOM 2927 N N . ASN A 1 385 ? -7.575 -8.705 40.137 1.00 90.06 385 ASN A N 1
ATOM 2928 C CA . ASN A 1 385 ? -8.448 -7.536 40.253 1.00 90.06 385 ASN A CA 1
ATOM 2929 C C . ASN A 1 385 ? -9.827 -7.843 40.877 1.00 90.06 385 ASN A C 1
ATOM 2931 O O . ASN A 1 385 ? -10.770 -7.065 40.770 1.00 90.06 385 ASN A O 1
ATOM 2935 N N . GLY A 1 386 ? -9.958 -8.962 41.598 1.00 89.44 386 GLY A N 1
ATOM 2936 C CA . GLY A 1 386 ? -11.163 -9.261 42.379 1.00 89.44 386 GLY A CA 1
ATOM 2937 C C . GLY A 1 386 ? -12.323 -9.844 41.569 1.00 89.44 386 GLY A C 1
ATOM 2938 O O . GLY A 1 386 ? -13.462 -9.802 42.032 1.00 89.44 386 GLY A O 1
ATOM 2939 N N . GLY A 1 387 ? -12.037 -10.432 40.405 1.00 92.00 387 GLY A N 1
ATOM 2940 C CA . GLY A 1 387 ? -13.014 -11.110 39.546 1.00 92.00 387 GLY A CA 1
ATOM 2941 C C . GLY A 1 387 ? -13.429 -10.316 38.306 1.00 92.00 387 GLY A C 1
ATOM 2942 O O . GLY A 1 387 ? -14.191 -10.835 37.488 1.00 92.00 387 GLY A O 1
ATOM 2943 N N . GLU A 1 388 ? -12.898 -9.107 38.139 1.00 94.62 388 GLU A N 1
ATOM 2944 C CA . GLU A 1 388 ? -13.185 -8.198 37.033 1.00 94.62 388 GLU A CA 1
ATOM 2945 C C . GLU A 1 388 ? -11.915 -7.433 36.641 1.00 94.62 388 GLU A C 1
ATOM 2947 O O . GLU A 1 388 ? -11.153 -7.033 37.511 1.00 94.62 388 GLU A O 1
ATOM 2952 N N . LEU A 1 389 ? -11.681 -7.224 35.345 1.00 95.88 389 LEU A N 1
ATOM 2953 C CA . LEU A 1 389 ? -10.632 -6.336 34.833 1.00 95.88 389 LEU A CA 1
ATOM 2954 C C . LEU A 1 389 ? -11.278 -5.252 33.972 1.00 95.88 389 LEU A C 1
ATOM 2956 O O . LEU A 1 389 ? -12.033 -5.580 33.060 1.00 95.88 389 LEU A O 1
ATOM 2960 N N . ILE A 1 390 ? -10.946 -3.986 34.216 1.00 95.75 390 ILE A N 1
ATOM 2961 C CA . ILE A 1 390 ? -11.465 -2.853 33.444 1.00 95.75 390 ILE A CA 1
ATOM 2962 C C . ILE A 1 390 ? -10.307 -2.174 32.719 1.00 95.75 390 ILE A C 1
ATOM 2964 O O . ILE A 1 390 ? -9.334 -1.758 33.341 1.00 95.75 390 ILE A O 1
ATOM 2968 N N . LEU A 1 391 ? -10.429 -2.042 31.402 1.00 96.38 391 LEU A N 1
ATOM 2969 C CA . LEU A 1 391 ? -9.548 -1.227 30.578 1.00 96.38 391 LEU A CA 1
ATOM 2970 C C . LEU A 1 391 ? -10.247 0.102 30.297 1.00 96.38 391 LEU A C 1
ATOM 2972 O O . LEU A 1 391 ? -11.284 0.128 29.637 1.00 96.38 391 LEU A O 1
ATOM 2976 N N . GLU A 1 392 ? -9.690 1.197 30.798 1.00 95.38 392 GLU A N 1
ATOM 2977 C CA . GLU A 1 392 ? -10.200 2.553 30.563 1.00 95.38 392 GLU A CA 1
ATOM 2978 C C . GLU A 1 392 ? -9.521 3.202 29.354 1.00 95.38 392 GLU A C 1
ATOM 2980 O O . GLU A 1 392 ? -8.370 2.904 29.046 1.00 95.38 392 GLU A O 1
ATOM 2985 N N . ASP A 1 393 ? -10.197 4.133 28.681 1.00 96.06 393 ASP A N 1
ATOM 2986 C CA . ASP A 1 393 ? -9.615 4.921 27.585 1.00 96.06 393 ASP A CA 1
ATOM 2987 C C . ASP A 1 393 ? -8.989 4.063 26.467 1.00 96.06 393 ASP A C 1
ATOM 2989 O O . ASP A 1 393 ? -7.914 4.374 25.936 1.00 96.06 393 ASP A O 1
ATOM 2993 N N . VAL A 1 394 ? -9.669 2.970 26.100 1.00 97.38 394 VAL A N 1
ATOM 2994 C CA . VAL A 1 394 ? -9.285 2.109 24.966 1.00 97.38 394 VAL A CA 1
ATOM 2995 C C . VAL A 1 394 ? -9.457 2.870 23.650 1.00 97.38 394 VAL A C 1
ATOM 2997 O O . VAL A 1 394 ? -8.594 2.838 22.769 1.00 97.38 394 VAL A O 1
ATOM 3000 N N . ILE A 1 395 ? -10.565 3.610 23.547 1.00 98.44 395 ILE A N 1
ATOM 3001 C CA . ILE A 1 395 ? -10.835 4.563 22.471 1.00 98.44 395 ILE A CA 1
ATOM 3002 C C . ILE A 1 395 ? -11.223 5.900 23.100 1.00 98.44 395 ILE A C 1
ATOM 3004 O O . ILE A 1 395 ? -12.100 5.918 23.957 1.00 98.44 395 ILE A O 1
ATOM 3008 N N . THR A 1 396 ? -10.617 7.011 22.681 1.00 98.62 396 THR A N 1
ATOM 3009 C CA . THR A 1 396 ? -10.954 8.362 23.180 1.00 98.62 396 THR A CA 1
ATOM 3010 C C . THR A 1 396 ? -11.465 9.270 22.064 1.00 98.62 396 THR A C 1
ATOM 3012 O O . THR A 1 396 ? -11.075 9.105 20.909 1.00 98.62 396 THR A O 1
ATOM 3015 N N . TYR A 1 397 ? -12.366 10.198 22.391 1.00 98.69 397 TYR A N 1
ATOM 3016 C CA . TYR A 1 397 ? -13.009 11.127 21.453 1.00 98.69 397 TYR A CA 1
ATOM 3017 C C . TYR A 1 397 ? -13.598 12.349 22.176 1.00 98.69 397 TYR A C 1
ATOM 3019 O O . TYR A 1 397 ? -13.743 12.375 23.398 1.00 98.69 397 TYR A O 1
ATOM 3027 N N . GLU A 1 398 ? -13.977 13.380 21.421 1.00 97.88 398 GLU A N 1
ATOM 3028 C CA . GLU A 1 398 ? -14.635 14.569 21.967 1.00 97.88 398 GLU A CA 1
ATOM 3029 C C . GLU A 1 398 ? -16.112 14.337 22.320 1.00 97.88 398 GLU A C 1
ATOM 3031 O O . GLU A 1 398 ? -16.836 13.565 21.677 1.00 97.88 398 GLU A O 1
ATOM 3036 N N . THR A 1 399 ? -16.593 15.089 23.314 1.00 97.19 399 THR A N 1
ATOM 3037 C CA . THR A 1 399 ? -18.005 15.123 23.711 1.00 97.19 399 THR A CA 1
ATOM 3038 C C . THR A 1 399 ? -18.922 15.477 22.536 1.00 97.19 399 THR A C 1
ATOM 3040 O O . THR A 1 399 ? -18.592 16.298 21.682 1.00 97.19 399 THR A O 1
ATOM 3043 N N . GLY A 1 400 ? -20.125 14.898 22.525 1.00 96.00 400 GLY A N 1
ATOM 3044 C CA . GLY A 1 400 ? -21.107 15.094 21.452 1.00 96.00 400 GLY A CA 1
ATOM 3045 C C . GLY A 1 400 ? -20.959 14.107 20.292 1.00 96.00 400 GLY A C 1
ATOM 3046 O O . GLY A 1 400 ? -21.715 14.197 19.327 1.00 96.00 400 GLY A O 1
ATOM 3047 N N . SER A 1 401 ? -20.021 13.166 20.406 1.00 97.56 401 SER A N 1
ATOM 3048 C CA . SER A 1 401 ? -19.922 11.979 19.559 1.00 97.56 401 SER A CA 1
ATOM 3049 C C . SER A 1 401 ? -21.166 11.101 19.704 1.00 97.56 401 SER A C 1
ATOM 3051 O O . SER A 1 401 ? -21.587 10.780 20.816 1.00 97.56 401 SER A O 1
ATOM 3053 N N . SER A 1 402 ? -21.742 10.671 18.584 1.00 96.94 402 SER A N 1
ATOM 3054 C CA . SER A 1 402 ? -22.935 9.806 18.567 1.00 96.94 402 SER A CA 1
ATOM 3055 C C . SER A 1 402 ? -22.681 8.377 19.061 1.00 96.94 402 SER A C 1
ATOM 3057 O O . SER A 1 402 ? -23.635 7.636 19.294 1.00 96.94 402 SER A O 1
ATOM 3059 N N . MET A 1 403 ? -21.415 7.988 19.253 1.00 95.00 403 MET A N 1
ATOM 3060 C CA . MET A 1 403 ? -21.057 6.713 19.874 1.00 95.00 403 MET A CA 1
ATOM 3061 C C . MET A 1 403 ? -21.384 6.671 21.376 1.00 95.00 403 MET A C 1
ATOM 3063 O O . MET A 1 403 ? -21.623 5.586 21.906 1.00 95.00 403 MET A O 1
ATOM 3067 N N . ALA A 1 404 ? -21.444 7.825 22.053 1.00 96.62 404 ALA A N 1
ATOM 3068 C CA . ALA A 1 404 ? -21.723 7.906 23.485 1.00 96.62 404 ALA A CA 1
ATOM 3069 C C . ALA A 1 404 ? -23.043 7.202 23.856 1.00 96.62 404 ALA A C 1
ATOM 3071 O O . ALA A 1 404 ? -24.077 7.386 23.211 1.00 96.62 404 ALA A O 1
ATOM 3072 N N . GLY A 1 405 ? -22.999 6.378 24.901 1.00 95.75 405 GLY A N 1
ATOM 3073 C CA . GLY A 1 405 ? -24.102 5.532 25.357 1.00 95.75 405 GLY A CA 1
ATOM 3074 C C . GLY A 1 405 ? -24.263 4.209 24.599 1.00 95.75 405 GLY A C 1
ATOM 3075 O O . GLY A 1 405 ? -25.168 3.442 24.926 1.00 95.75 405 GLY A O 1
ATOM 3076 N N . THR A 1 406 ? -23.423 3.919 23.600 1.00 97.19 406 THR A N 1
ATOM 3077 C CA . THR A 1 406 ? -23.432 2.620 22.907 1.00 97.19 406 THR A CA 1
ATOM 3078 C C . THR A 1 406 ? -22.742 1.554 23.760 1.00 97.19 406 THR A C 1
ATOM 3080 O O . THR A 1 406 ? -21.711 1.819 24.378 1.00 97.19 406 THR A O 1
ATOM 3083 N N . VAL A 1 407 ? -23.299 0.341 23.770 1.00 97.62 407 VAL A N 1
ATOM 3084 C CA . VAL A 1 407 ? -22.762 -0.810 24.508 1.00 97.62 407 VAL A CA 1
ATOM 3085 C C . VAL A 1 407 ? -22.642 -2.007 23.575 1.00 97.62 407 VAL A C 1
ATOM 3087 O O . VAL A 1 407 ? -23.568 -2.303 22.819 1.00 97.62 407 VAL A O 1
ATOM 3090 N N . PHE A 1 408 ? -21.511 -2.702 23.651 1.00 97.94 408 PHE A N 1
ATOM 3091 C CA . PHE A 1 408 ? -21.291 -3.985 22.995 1.00 97.94 408 PHE A CA 1
ATOM 3092 C C . PHE A 1 408 ? -20.921 -5.039 24.029 1.00 97.94 408 PHE A C 1
ATOM 3094 O O . PHE A 1 408 ? -20.173 -4.765 24.958 1.00 97.94 408 PHE A O 1
ATOM 3101 N N . GLU A 1 409 ? -21.385 -6.265 23.828 1.00 97.00 409 GLU A N 1
ATOM 3102 C CA . GLU A 1 409 ? -21.090 -7.393 24.707 1.00 97.00 409 GLU A CA 1
ATOM 3103 C C . GLU A 1 409 ? -20.614 -8.585 23.883 1.00 97.00 409 GLU A C 1
ATOM 3105 O O . GLU A 1 409 ? -21.024 -8.782 22.732 1.00 97.00 409 GLU A O 1
ATOM 3110 N N . GLY A 1 410 ? -19.788 -9.431 24.487 1.00 95.75 410 GLY A N 1
ATOM 3111 C CA . GLY A 1 410 ? -19.371 -10.661 23.843 1.00 95.75 410 GLY A CA 1
ATOM 3112 C C . GLY A 1 410 ? -18.595 -11.603 24.743 1.00 95.75 410 GLY A C 1
ATOM 3113 O O . GLY A 1 410 ? -18.579 -11.504 25.970 1.00 95.75 410 GLY A O 1
ATOM 3114 N N . ASN A 1 411 ? -17.988 -12.595 24.102 1.00 94.25 411 ASN A N 1
ATOM 3115 C CA . ASN A 1 411 ? -17.168 -13.585 24.771 1.00 94.25 411 ASN A CA 1
ATOM 3116 C C . ASN A 1 411 ? -15.964 -13.932 23.902 1.00 94.25 411 ASN A C 1
ATOM 3118 O O . ASN A 1 411 ? -16.122 -14.250 22.723 1.00 94.25 411 ASN A O 1
ATOM 3122 N N . THR A 1 412 ? -14.784 -13.931 24.509 1.00 94.25 412 THR A N 1
ATOM 3123 C CA . THR A 1 412 ? -13.543 -14.373 23.877 1.00 94.25 412 THR A CA 1
ATOM 3124 C C . THR A 1 412 ? -12.899 -15.411 24.784 1.00 94.25 412 THR A C 1
ATOM 3126 O O . THR A 1 412 ? -12.628 -15.148 25.953 1.00 94.25 412 THR A O 1
ATOM 3129 N N . SER A 1 413 ? -12.674 -16.624 24.275 1.00 91.94 413 SER A N 1
ATOM 3130 C CA . SER A 1 413 ? -11.998 -17.701 25.024 1.00 91.94 413 SER A CA 1
ATOM 3131 C C . SER A 1 413 ? -12.639 -18.039 26.388 1.00 91.94 413 SER A C 1
ATOM 3133 O O . SER A 1 413 ? -11.964 -18.448 27.341 1.00 91.94 413 SER A O 1
ATOM 3135 N N . GLY A 1 414 ? -13.964 -17.888 26.497 1.00 91.00 414 GLY A N 1
ATOM 3136 C CA . GLY A 1 414 ? -14.721 -18.127 27.728 1.00 91.00 414 GLY A CA 1
ATOM 3137 C C . GLY A 1 414 ? -14.718 -16.957 28.716 1.00 91.00 414 GLY A C 1
ATOM 3138 O O . GLY A 1 414 ? -15.359 -17.072 29.756 1.00 91.00 414 GLY A O 1
ATOM 3139 N N . ILE A 1 415 ? -14.059 -15.844 28.395 1.00 94.81 415 ILE A N 1
ATOM 3140 C CA . ILE A 1 415 ? -14.074 -14.595 29.164 1.00 94.81 415 ILE A CA 1
ATOM 3141 C C . ILE A 1 415 ? -15.151 -13.693 28.564 1.00 94.81 415 ILE A C 1
ATOM 3143 O O . ILE A 1 415 ? -15.160 -13.461 27.353 1.00 94.81 415 ILE A O 1
ATOM 3147 N N . GLN A 1 416 ? -16.096 -13.251 29.388 1.00 96.69 416 GLN A N 1
ATOM 3148 C CA . GLN A 1 416 ? -17.117 -12.288 28.986 1.00 96.69 416 GLN A CA 1
ATOM 3149 C C . GLN A 1 416 ? -16.514 -10.893 28.951 1.00 96.69 416 GLN A C 1
ATOM 3151 O O . GLN A 1 416 ? -15.652 -10.576 29.769 1.00 96.69 416 GLN A O 1
ATOM 3156 N N . TRP A 1 417 ? -16.976 -10.076 28.012 1.00 97.56 417 TRP A N 1
ATOM 3157 C CA . TRP A 1 417 ? -16.596 -8.677 27.945 1.00 97.56 417 TRP A CA 1
ATOM 3158 C C . TRP A 1 417 ? -17.793 -7.782 27.649 1.00 97.56 417 TRP A C 1
ATOM 3160 O O . TRP A 1 417 ? -18.715 -8.185 26.937 1.00 97.56 417 TRP A O 1
ATOM 3170 N N . GLU A 1 418 ? -17.742 -6.569 28.186 1.00 98.12 418 GLU A N 1
ATOM 3171 C CA . GLU A 1 418 ? -18.693 -5.485 27.950 1.00 98.12 418 GLU A CA 1
ATOM 3172 C C . GLU A 1 418 ? -17.904 -4.211 27.631 1.00 98.12 418 GLU A C 1
ATOM 3174 O O . GLU A 1 418 ? -17.018 -3.814 28.379 1.00 98.12 418 GLU A O 1
ATOM 3179 N N . ALA A 1 419 ? -18.195 -3.593 26.494 1.00 98.25 419 ALA A N 1
ATOM 3180 C CA . ALA A 1 419 ? -17.523 -2.417 25.967 1.00 98.25 419 ALA A CA 1
ATOM 3181 C C . ALA A 1 419 ? -18.524 -1.252 25.959 1.00 98.25 419 ALA A C 1
ATOM 3183 O O . ALA A 1 419 ? -19.492 -1.269 25.195 1.00 98.25 419 ALA A O 1
ATOM 3184 N N . VAL A 1 420 ? -18.303 -0.258 26.823 1.00 98.38 420 VAL A N 1
ATOM 3185 C CA . VAL A 1 420 ? -19.240 0.842 27.096 1.00 98.38 420 VAL A CA 1
ATOM 3186 C C . VAL A 1 420 ? -18.642 2.172 26.660 1.00 98.38 420 VAL A C 1
ATOM 3188 O O . VAL A 1 420 ? -17.655 2.648 27.224 1.00 98.38 420 VAL A O 1
ATOM 3191 N N . PHE A 1 421 ? -19.266 2.798 25.667 1.00 98.44 421 PHE A N 1
ATOM 3192 C CA . PHE A 1 421 ? -18.908 4.137 25.216 1.00 98.44 421 PHE A CA 1
ATOM 3193 C C . PHE A 1 421 ? -19.516 5.190 26.148 1.00 98.44 421 PHE A C 1
ATOM 3195 O O . PHE A 1 421 ? -20.728 5.402 26.158 1.00 98.44 421 PHE A O 1
ATOM 3202 N N . GLY A 1 422 ? -18.677 5.865 26.929 1.00 98.00 422 GLY A N 1
ATOM 3203 C CA . GLY A 1 422 ? -19.043 7.019 27.746 1.00 98.00 422 GLY A CA 1
ATOM 3204 C C . GLY A 1 422 ? -19.111 8.322 26.943 1.00 98.00 422 GLY A C 1
ATOM 3205 O O . GLY A 1 422 ? -19.171 8.325 25.712 1.00 98.00 422 GLY A O 1
ATOM 3206 N N . ASP A 1 423 ? -19.069 9.457 27.640 1.00 97.19 423 ASP A N 1
ATOM 3207 C CA . ASP A 1 423 ? -19.169 10.779 27.002 1.00 97.19 423 ASP A CA 1
ATOM 3208 C C . ASP A 1 423 ? -17.948 11.129 26.133 1.00 97.19 423 ASP A C 1
ATOM 3210 O O . ASP A 1 423 ? -18.086 11.865 25.154 1.00 97.19 423 ASP A O 1
ATOM 3214 N N . THR A 1 424 ? -16.761 10.622 26.488 1.00 97.94 424 THR A N 1
ATOM 3215 C CA . THR A 1 424 ? -15.479 10.949 25.827 1.00 97.94 424 THR A CA 1
ATOM 3216 C C . THR A 1 424 ? -14.551 9.753 25.619 1.00 97.94 424 THR A C 1
ATOM 3218 O O . THR A 1 424 ? -13.474 9.905 25.042 1.00 97.94 424 THR A O 1
ATOM 3221 N N . SER A 1 425 ? -14.905 8.568 26.112 1.00 97.94 425 SER A N 1
ATOM 3222 C CA . SER A 1 425 ? -14.065 7.387 25.940 1.00 97.94 425 SER A CA 1
ATOM 3223 C C . SER A 1 425 ? -14.831 6.078 26.062 1.00 97.94 425 SER A C 1
ATOM 3225 O O . SER A 1 425 ? -15.940 6.025 26.590 1.00 97.94 425 SER A O 1
ATOM 3227 N N . LEU A 1 426 ? -14.220 5.022 25.534 1.00 98.44 426 LEU A N 1
ATOM 3228 C CA . LEU A 1 426 ? -14.620 3.635 25.684 1.00 98.44 426 LEU A CA 1
ATOM 3229 C C . LEU A 1 426 ? -13.870 2.999 26.855 1.00 98.44 426 LEU A C 1
ATOM 3231 O O . LEU A 1 426 ? -12.634 2.987 26.850 1.00 98.44 426 LEU A O 1
ATOM 3235 N N . SER A 1 427 ? -14.621 2.371 27.758 1.00 97.88 427 SER A N 1
ATOM 3236 C CA . SER A 1 427 ? -14.083 1.419 28.731 1.00 97.88 427 SER A CA 1
ATOM 3237 C C . SER A 1 427 ? -14.552 0.003 28.409 1.00 97.88 427 SER A C 1
ATOM 3239 O O . SER A 1 427 ? -15.666 -0.190 27.917 1.00 97.88 427 SER A O 1
ATOM 3241 N N . VAL A 1 428 ? -13.706 -0.989 28.679 1.00 98.19 428 VAL A N 1
ATOM 3242 C CA . VAL A 1 428 ? -14.014 -2.404 28.453 1.00 98.19 428 VAL A CA 1
ATOM 3243 C C . VAL A 1 428 ? -13.816 -3.189 29.737 1.00 98.19 428 VAL A C 1
ATOM 3245 O O . VAL A 1 428 ? -12.724 -3.213 30.296 1.00 98.19 428 VAL A O 1
ATOM 3248 N N . THR A 1 429 ? -14.864 -3.869 30.168 1.00 97.75 429 THR A N 1
ATOM 3249 C CA . THR A 1 429 ? -14.881 -4.723 31.350 1.00 97.75 429 THR A CA 1
ATOM 3250 C C . THR A 1 429 ? -14.776 -6.181 30.932 1.00 97.75 429 THR A C 1
ATOM 3252 O O . THR A 1 429 ? -15.502 -6.613 30.041 1.00 97.75 429 THR A O 1
ATOM 3255 N N . PHE A 1 430 ? -13.922 -6.959 31.593 1.00 97.44 430 PHE A N 1
ATOM 3256 C CA . PHE A 1 430 ? -13.746 -8.393 31.379 1.00 97.44 430 PHE A CA 1
ATOM 3257 C C . PHE A 1 430 ? -14.027 -9.183 32.653 1.00 97.44 430 PHE A C 1
ATOM 3259 O O . PHE A 1 430 ? -13.503 -8.867 33.720 1.00 97.44 430 PHE A O 1
ATOM 3266 N N . THR A 1 431 ? -14.801 -10.261 32.532 1.00 96.19 431 THR A N 1
ATOM 3267 C CA . THR A 1 431 ? -15.176 -11.126 33.658 1.00 96.19 431 THR A CA 1
ATOM 3268 C C . THR A 1 431 ? -15.127 -12.605 33.282 1.00 96.19 431 THR A C 1
ATOM 3270 O O . THR A 1 431 ? -15.321 -13.006 32.129 1.00 96.19 431 THR A O 1
ATOM 3273 N N . VAL A 1 432 ? -14.862 -13.458 34.273 1.00 92.75 432 VAL A N 1
ATOM 3274 C CA . VAL A 1 432 ? -14.974 -14.914 34.118 1.00 92.75 432 VAL A CA 1
ATOM 3275 C C . VAL A 1 432 ? -16.321 -15.355 34.693 1.00 92.75 432 VAL A C 1
ATOM 3277 O O . VAL A 1 432 ? -16.558 -15.137 35.881 1.00 92.75 432 VAL A O 1
ATOM 3280 N N . PRO A 1 433 ? -17.199 -16.009 33.907 1.00 82.12 433 PRO A N 1
ATOM 3281 C CA . PRO A 1 433 ? -18.479 -16.485 34.416 1.00 82.12 433 PRO A CA 1
ATOM 3282 C C . PRO A 1 433 ? -18.292 -17.415 35.615 1.00 82.12 433 PRO A C 1
ATOM 3284 O O . PRO A 1 433 ? -17.549 -18.400 35.539 1.00 82.12 433 PRO A O 1
ATOM 3287 N N . GLU A 1 434 ? -19.009 -17.155 36.708 1.00 75.00 434 GLU A N 1
ATOM 3288 C CA . GLU A 1 434 ? -18.977 -18.054 37.857 1.00 75.00 434 GLU A CA 1
ATOM 3289 C C . GLU A 1 434 ? -19.484 -19.461 37.470 1.00 75.00 434 GLU A C 1
ATOM 3291 O O . GLU A 1 434 ? -20.468 -19.590 36.727 1.00 75.00 434 GLU A O 1
ATOM 3296 N N . PRO A 1 435 ? -18.900 -20.549 38.016 1.00 70.81 435 PRO A N 1
ATOM 3297 C CA . PRO A 1 435 ? -19.302 -21.921 37.686 1.00 70.81 435 PRO A CA 1
ATOM 3298 C C . PRO A 1 435 ? -20.803 -22.203 37.870 1.00 70.81 435 PRO A C 1
ATOM 3300 O O . PRO A 1 435 ? -21.390 -23.000 37.135 1.00 70.81 435 PRO A O 1
ATOM 3303 N N . ALA A 1 436 ? -21.444 -21.535 38.834 1.00 66.75 436 ALA A N 1
ATOM 3304 C CA . ALA A 1 436 ? -22.873 -21.668 39.102 1.00 66.75 436 ALA A CA 1
ATOM 3305 C C . ALA A 1 436 ? -23.750 -21.066 37.988 1.00 66.75 436 ALA A C 1
ATOM 3307 O O . ALA A 1 436 ? -24.779 -21.653 37.645 1.00 66.75 436 ALA A O 1
ATOM 3308 N N . ALA A 1 437 ? -23.334 -19.949 37.384 1.00 64.94 437 ALA A N 1
ATOM 3309 C CA . ALA A 1 437 ? -24.045 -19.331 36.266 1.00 64.94 437 ALA A CA 1
ATOM 3310 C C . ALA A 1 437 ? -24.029 -20.251 35.034 1.00 64.94 437 ALA A C 1
ATOM 3312 O O . ALA A 1 437 ? -25.064 -20.488 34.408 1.00 64.94 437 ALA A O 1
ATOM 3313 N N . VAL A 1 438 ? -22.879 -20.872 34.757 1.00 66.25 438 VAL A N 1
ATOM 3314 C CA . VAL A 1 438 ? -22.730 -21.865 33.682 1.00 66.25 438 VAL A CA 1
ATOM 3315 C C . VAL A 1 438 ? -23.623 -23.086 33.938 1.00 66.25 438 VAL A C 1
ATOM 3317 O O . VAL A 1 438 ? -24.364 -23.522 33.053 1.00 66.25 438 VAL A O 1
ATOM 3320 N N . ALA A 1 439 ? -23.621 -23.615 35.165 1.00 69.69 439 ALA A N 1
ATOM 3321 C CA . ALA A 1 439 ? -24.466 -24.745 35.547 1.00 69.69 439 ALA A CA 1
ATOM 3322 C C . ALA A 1 439 ? -25.971 -24.435 35.435 1.00 69.69 439 ALA A C 1
ATOM 3324 O O . ALA A 1 439 ? -26.745 -25.306 35.033 1.00 69.69 439 ALA A O 1
ATOM 3325 N N . ALA A 1 440 ? -26.394 -23.205 35.737 1.00 70.81 440 ALA A N 1
ATOM 3326 C CA . ALA A 1 440 ? -27.785 -22.776 35.613 1.00 70.81 440 ALA A CA 1
ATOM 3327 C C . ALA A 1 440 ? -28.258 -22.745 34.150 1.00 70.81 440 ALA A C 1
ATOM 3329 O O . ALA A 1 440 ? -29.358 -23.219 33.858 1.00 70.81 440 ALA A O 1
ATOM 3330 N N . VAL A 1 441 ? -27.419 -22.273 33.221 1.00 73.62 441 VAL A N 1
ATOM 3331 C CA . VAL A 1 441 ? -27.721 -22.293 31.777 1.00 73.62 441 VAL A CA 1
ATOM 3332 C C . VAL A 1 441 ? -27.871 -23.730 31.274 1.00 73.62 441 VAL A C 1
ATOM 3334 O O . VAL A 1 441 ? -28.866 -24.057 30.621 1.00 73.62 441 VAL A O 1
ATOM 3337 N N . PHE A 1 442 ? -26.946 -24.624 31.636 1.00 73.38 442 PHE A N 1
ATOM 3338 C CA . PHE A 1 442 ? -27.063 -26.044 31.289 1.00 73.38 442 PHE A CA 1
ATOM 3339 C C . PHE A 1 442 ? -28.287 -26.706 31.937 1.00 73.38 442 PHE A C 1
ATOM 3341 O O . PHE A 1 442 ? -28.973 -27.498 31.287 1.00 73.38 442 PHE A O 1
ATOM 3348 N N . GLY A 1 443 ? -28.613 -26.350 33.181 1.00 74.25 443 GLY A N 1
ATOM 3349 C CA . GLY A 1 443 ? -29.821 -26.803 33.869 1.00 74.25 443 GLY A CA 1
ATOM 3350 C C . GLY A 1 443 ? -31.106 -26.357 33.163 1.00 74.25 443 GLY A C 1
ATOM 3351 O O . GLY A 1 443 ? -32.015 -27.167 32.965 1.00 74.25 443 GLY A O 1
ATOM 3352 N N . ALA A 1 444 ? -31.168 -25.102 32.712 1.00 75.38 444 ALA A N 1
ATOM 3353 C CA . ALA A 1 444 ? -32.297 -24.558 31.961 1.00 75.38 444 ALA A CA 1
ATOM 3354 C C . ALA A 1 444 ? -32.446 -25.220 30.580 1.00 75.38 444 ALA A C 1
ATOM 3356 O O . ALA A 1 444 ? -33.554 -25.608 30.199 1.00 75.38 444 ALA A O 1
ATOM 3357 N N . ALA A 1 445 ? -31.341 -25.432 29.857 1.00 77.19 445 ALA A N 1
ATOM 3358 C CA . ALA A 1 445 ? -31.342 -26.145 28.581 1.00 77.19 445 ALA A CA 1
ATOM 3359 C C . ALA A 1 445 ? -31.796 -27.606 28.744 1.00 77.19 445 ALA A C 1
ATOM 3361 O O . ALA A 1 445 ? -32.624 -28.092 27.970 1.00 77.19 445 ALA A O 1
ATOM 3362 N N . ALA A 1 446 ? -31.325 -28.296 29.788 1.00 77.12 446 ALA A N 1
ATOM 3363 C CA . ALA A 1 446 ? -31.752 -29.654 30.111 1.00 77.12 446 ALA A CA 1
ATOM 3364 C C . ALA A 1 446 ? -33.254 -29.725 30.444 1.00 77.12 446 ALA A C 1
ATOM 3366 O O . ALA A 1 446 ? -33.943 -30.636 29.981 1.00 77.12 446 ALA A O 1
ATOM 3367 N N . LEU A 1 447 ? -33.786 -28.745 31.184 1.00 80.06 447 LEU A N 1
ATOM 3368 C CA . LEU A 1 447 ? -35.219 -28.620 31.473 1.00 80.06 447 LEU A CA 1
ATOM 3369 C C . LEU A 1 447 ? -36.047 -28.361 30.208 1.00 80.06 447 LEU A C 1
ATOM 3371 O O . LEU A 1 447 ? -37.089 -28.993 30.026 1.00 80.06 447 LEU A O 1
ATOM 3375 N N . ALA A 1 448 ? -35.578 -27.494 29.308 1.00 79.00 448 ALA A N 1
ATOM 3376 C CA . ALA A 1 448 ? -36.232 -27.235 28.026 1.00 79.00 448 ALA A CA 1
ATOM 3377 C C . ALA A 1 448 ? -36.256 -28.491 27.135 1.00 79.00 448 ALA A C 1
ATOM 3379 O O . ALA A 1 448 ? -37.307 -28.848 26.597 1.00 79.00 448 ALA A O 1
ATOM 3380 N N . PHE A 1 449 ? -35.141 -29.225 27.049 1.00 80.06 449 PHE A N 1
ATOM 3381 C CA . PHE A 1 449 ? -35.072 -30.509 26.345 1.00 80.06 449 PHE A CA 1
ATOM 3382 C C . PHE A 1 449 ? -35.981 -31.572 26.974 1.00 80.06 449 PHE A C 1
ATOM 3384 O O . PHE A 1 449 ? -36.677 -32.296 26.257 1.00 80.06 449 PHE A O 1
ATOM 3391 N N . ALA A 1 450 ? -36.025 -31.662 28.305 1.00 79.00 450 ALA A N 1
ATOM 3392 C CA . ALA A 1 450 ? -36.904 -32.586 29.017 1.00 79.00 450 ALA A CA 1
ATOM 3393 C C . ALA A 1 450 ? -38.391 -32.252 28.796 1.00 79.00 450 ALA A C 1
ATOM 3395 O O . ALA A 1 450 ? -39.204 -33.155 28.583 1.00 79.00 450 ALA A O 1
ATOM 3396 N N . ALA A 1 451 ? -38.750 -30.966 28.786 1.00 78.94 451 ALA A N 1
ATOM 3397 C CA . ALA A 1 451 ? -40.102 -30.497 28.494 1.00 78.94 451 ALA A CA 1
ATOM 3398 C C . ALA A 1 451 ? -40.504 -30.751 27.031 1.00 78.94 451 ALA A C 1
ATOM 3400 O O . ALA A 1 451 ? -41.631 -31.177 26.773 1.00 78.94 451 ALA A O 1
ATOM 3401 N N . TYR A 1 452 ? -39.582 -30.565 26.081 1.00 75.62 452 TYR A N 1
ATOM 3402 C CA . TYR A 1 452 ? -39.795 -30.898 24.670 1.00 75.62 452 TYR A CA 1
ATOM 3403 C C . TYR A 1 452 ? -40.015 -32.405 24.471 1.00 75.62 452 TYR A C 1
ATOM 3405 O O . TYR A 1 452 ? -40.943 -32.814 23.774 1.00 75.62 452 TYR A O 1
ATOM 3413 N N . ARG A 1 453 ? -39.226 -33.248 25.149 1.00 73.62 453 ARG A N 1
ATOM 3414 C CA . ARG A 1 453 ? -39.347 -34.711 25.066 1.00 73.62 453 ARG A CA 1
ATOM 3415 C C . ARG A 1 453 ? -40.639 -35.252 25.687 1.00 73.62 453 ARG A C 1
ATOM 3417 O O . ARG A 1 453 ? -41.087 -36.305 25.268 1.00 73.62 453 ARG A O 1
ATOM 3424 N N . ARG A 1 454 ? -41.248 -34.543 26.646 1.00 66.88 454 ARG A N 1
ATOM 3425 C CA . ARG A 1 454 ? -42.556 -34.892 27.243 1.00 66.88 454 ARG A CA 1
ATOM 3426 C C . ARG A 1 454 ? -43.763 -34.543 26.363 1.00 66.88 454 ARG A C 1
ATOM 3428 O O . ARG A 1 454 ? -44.872 -34.947 26.697 1.00 66.88 454 ARG A O 1
ATOM 3435 N N . ARG A 1 455 ? -43.567 -33.746 25.306 1.00 58.16 455 ARG A N 1
ATOM 3436 C CA . ARG A 1 455 ? -44.616 -33.343 24.350 1.00 58.16 455 ARG A CA 1
ATOM 3437 C C . ARG A 1 455 ? -44.608 -34.158 23.046 1.00 58.16 455 ARG A C 1
ATOM 3439 O O . ARG A 1 455 ? -45.490 -33.941 22.219 1.00 58.16 455 ARG A O 1
ATOM 3446 N N . LYS A 1 456 ? -43.644 -35.066 22.866 1.00 47.97 456 LYS A N 1
ATOM 3447 C CA . LYS A 1 456 ? -43.715 -36.190 21.916 1.00 47.97 456 LYS A CA 1
ATOM 3448 C C . LYS A 1 456 ? -44.178 -37.429 22.665 1.00 47.97 456 LYS A C 1
ATOM 3450 O O . LYS A 1 456 ? -44.845 -38.259 22.014 1.00 47.97 456 LYS A O 1
#

Sequence (456 aa):
MLSALPFFWSSAFAAQDLYFNTADSPDFNRYLNDSSNWFTDEGRTQQFEGTLGPDYNGIVTGMTNVSVAGGSTLNLNSLTIDRENISARESFMLSVGGRITLAENLIFNMNLTGGTGNVRQDTVLYSDIDLGGNMIVNYSRESGVSSYCTFAIVSESSGRQLHIGGDFSVNLGTADTTALRFFTNANIMVDGIMHMDNFVWQNSNGQHYHMLGGMSGSGMIVVYDAGYTSINLTNSTVQETSLTFGTTTENSKLDISMNGSASGRQTIRFRSGTWEGTDGNINDVTVGSGRLDIGMRTGMKGNRLSLSGTEAVFSATASYSGEIGTVTFNEGEWYAGKIAIDIEGELAYDKIAFNGRFDKIGSDRDMGFEFVFDAYAMRELISENGGELILEDVITYETGSSMAGTVFEGNTSGIQWEAVFGDTSLSVTFTVPEPAAVAAVFGAAALAFAAYRRRK